Protein AF-A0A969MJZ2-F1 (afdb_monomer)

Structure (mmCIF, N/CA/C/O backbone):
data_AF-A0A969MJZ2-F1
#
_entry.id   AF-A0A969MJZ2-F1
#
loop_
_atom_site.group_PDB
_atom_site.id
_atom_site.type_symbol
_atom_site.label_atom_id
_atom_site.label_alt_id
_atom_site.label_comp_id
_atom_site.label_asym_id
_atom_site.label_entity_id
_atom_site.label_seq_id
_atom_site.pdbx_PDB_ins_code
_atom_site.Cartn_x
_atom_site.Cartn_y
_atom_site.Cartn_z
_atom_site.occupancy
_atom_site.B_iso_or_equiv
_atom_site.auth_seq_id
_atom_site.auth_comp_id
_atom_site.auth_asym_id
_atom_site.auth_atom_id
_atom_site.pdbx_PDB_model_num
ATOM 1 N N . MET A 1 1 ? -1.446 19.707 -22.685 1.00 58.12 1 MET A N 1
ATOM 2 C CA . MET A 1 1 ? -1.162 20.179 -24.066 1.00 58.12 1 MET A CA 1
ATOM 3 C C . MET A 1 1 ? 0.279 20.663 -24.275 1.00 58.12 1 MET A C 1
ATOM 5 O O . MET A 1 1 ? 0.760 20.580 -25.393 1.00 58.12 1 MET A O 1
ATOM 9 N N . THR A 1 2 ? 1.002 21.104 -23.241 1.00 76.69 2 THR A N 1
ATOM 10 C CA . THR A 1 2 ? 2.374 21.652 -23.342 1.00 76.69 2 THR A CA 1
ATOM 11 C C . THR A 1 2 ? 3.465 20.623 -23.667 1.00 76.69 2 THR A C 1
ATOM 13 O O . THR A 1 2 ? 4.373 20.930 -24.430 1.00 76.69 2 THR A O 1
ATOM 16 N N . VAL A 1 3 ? 3.369 19.391 -23.153 1.00 85.38 3 VAL A N 1
ATOM 17 C CA . VAL A 1 3 ? 4.405 18.349 -23.336 1.00 85.38 3 VAL A CA 1
ATOM 18 C C . VAL A 1 3 ? 4.614 17.967 -24.808 1.00 85.38 3 VAL A C 1
ATOM 20 O O . VAL A 1 3 ? 5.741 17.750 -25.234 1.00 85.38 3 VAL A O 1
ATOM 23 N N . TYR A 1 4 ? 3.553 17.949 -25.621 1.00 87.69 4 TYR A N 1
ATOM 24 C CA . TYR A 1 4 ? 3.654 17.576 -27.038 1.00 87.69 4 TYR A CA 1
ATOM 25 C C . TYR A 1 4 ? 4.391 18.610 -27.898 1.00 87.69 4 TYR A C 1
ATOM 27 O O . TYR A 1 4 ? 4.832 18.275 -28.993 1.00 87.69 4 TYR A O 1
ATOM 35 N N . ALA A 1 5 ? 4.599 19.837 -27.408 1.00 89.44 5 ALA A N 1
ATOM 36 C CA . ALA A 1 5 ? 5.462 20.791 -28.099 1.00 89.44 5 ALA A CA 1
ATOM 37 C C . ALA A 1 5 ? 6.933 20.323 -28.136 1.00 89.44 5 ALA A C 1
ATOM 39 O O . ALA A 1 5 ? 7.676 20.745 -29.021 1.00 89.44 5 ALA A O 1
ATOM 40 N N . ALA A 1 6 ? 7.339 19.385 -27.267 1.00 90.25 6 ALA A N 1
ATOM 41 C CA . ALA A 1 6 ? 8.649 18.737 -27.342 1.00 90.25 6 ALA A CA 1
ATOM 42 C C . ALA A 1 6 ? 8.856 17.964 -28.659 1.00 90.25 6 ALA A C 1
ATOM 44 O O . ALA A 1 6 ? 9.990 17.826 -29.110 1.00 90.25 6 ALA A O 1
ATOM 45 N N . PHE A 1 7 ? 7.783 17.542 -29.342 1.00 91.44 7 PHE A N 1
ATOM 46 C CA . PHE A 1 7 ? 7.889 16.902 -30.655 1.00 91.44 7 PHE A CA 1
ATOM 47 C C . PHE A 1 7 ? 8.456 17.821 -31.741 1.00 91.44 7 PHE A C 1
ATOM 49 O O . PHE A 1 7 ? 8.910 17.317 -32.760 1.00 91.44 7 PHE A O 1
ATOM 56 N N . LEU A 1 8 ? 8.471 19.145 -31.544 1.00 91.06 8 LEU A N 1
ATOM 57 C CA . LEU A 1 8 ? 9.048 20.090 -32.507 1.00 91.06 8 LEU A CA 1
ATOM 58 C C . LEU A 1 8 ? 10.585 20.132 -32.458 1.00 91.06 8 LEU A C 1
ATOM 60 O O . LEU A 1 8 ? 11.218 20.478 -33.454 1.00 91.06 8 LEU A O 1
ATOM 64 N N . ILE A 1 9 ? 11.188 19.750 -31.329 1.00 90.88 9 ILE A N 1
ATOM 65 C CA . ILE A 1 9 ? 12.642 19.762 -31.101 1.00 90.88 9 ILE A CA 1
ATOM 66 C C . ILE A 1 9 ? 13.417 18.967 -32.169 1.00 90.88 9 ILE A C 1
ATOM 68 O O . ILE A 1 9 ? 14.315 19.551 -32.785 1.00 90.88 9 ILE A O 1
ATOM 72 N N . PRO A 1 10 ? 13.088 17.690 -32.460 1.00 91.62 10 PRO A N 1
ATOM 73 C CA . PRO A 1 10 ? 13.815 16.909 -33.457 1.00 91.62 10 PRO A CA 1
ATOM 74 C C . PRO A 1 10 ? 13.725 17.511 -34.860 1.00 91.62 10 PRO A C 1
ATOM 76 O O . PRO A 1 10 ? 14.685 17.395 -35.613 1.00 91.62 10 PRO A O 1
ATOM 79 N N . PHE A 1 11 ? 12.630 18.193 -35.222 1.00 89.94 11 PHE A N 1
ATOM 80 C CA . PHE A 1 11 ? 12.508 18.836 -36.537 1.00 89.94 11 PHE A CA 1
ATOM 81 C C . PHE A 1 11 ? 13.440 20.039 -36.675 1.00 89.94 11 PHE A C 1
ATOM 83 O O . PHE A 1 11 ? 14.076 20.200 -37.715 1.00 89.94 11 PHE A O 1
ATOM 90 N N . VAL A 1 12 ? 13.558 20.861 -35.628 1.00 89.38 12 VAL A N 1
ATOM 91 C CA . VAL A 1 12 ? 14.474 22.012 -35.622 1.00 89.38 12 VAL A CA 1
ATOM 92 C C . VAL A 1 12 ? 15.927 21.542 -35.693 1.00 89.38 12 VAL A C 1
ATOM 94 O O . VAL A 1 12 ? 16.698 22.059 -36.499 1.00 89.38 12 VAL A O 1
ATOM 97 N N . ILE A 1 13 ? 16.288 20.527 -34.902 1.00 86.44 13 ILE A N 1
ATOM 98 C CA . ILE A 1 13 ? 17.648 19.968 -34.880 1.00 86.44 13 ILE A CA 1
ATOM 99 C C . ILE A 1 13 ? 17.973 19.280 -36.208 1.00 86.44 13 ILE A C 1
ATOM 101 O O . ILE A 1 13 ? 19.037 19.516 -36.770 1.00 86.44 13 ILE A O 1
ATOM 105 N N . SER A 1 14 ? 17.043 18.502 -36.760 1.00 86.06 14 SER A N 1
ATOM 106 C CA . SER A 1 14 ? 17.218 17.849 -38.062 1.00 86.06 14 SER A CA 1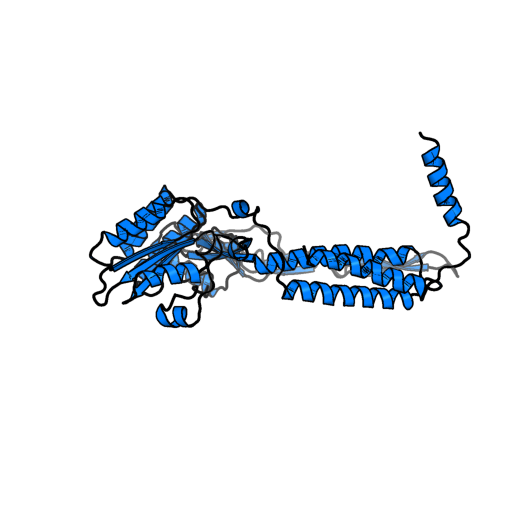
ATOM 107 C C . SER A 1 14 ? 17.372 18.852 -39.203 1.00 86.06 14 SER A C 1
ATOM 109 O O . SER A 1 14 ? 18.225 18.670 -40.067 1.00 86.06 14 SER A O 1
ATOM 111 N N . ALA A 1 15 ? 16.587 19.936 -39.202 1.00 86.88 15 ALA A N 1
ATOM 112 C CA . ALA A 1 15 ? 16.736 21.008 -40.182 1.00 86.88 15 ALA A CA 1
ATOM 113 C C . ALA A 1 15 ? 18.110 21.684 -40.055 1.00 86.88 15 ALA A C 1
ATOM 115 O O . ALA A 1 15 ? 18.802 21.862 -41.054 1.00 86.88 15 ALA A O 1
ATOM 116 N N . PHE A 1 16 ? 18.534 22.010 -38.831 1.00 86.81 16 PHE A N 1
ATOM 117 C CA . PHE A 1 16 ? 19.850 22.592 -38.560 1.00 86.81 16 PHE A CA 1
ATOM 118 C C . PHE A 1 16 ? 20.996 21.689 -39.043 1.00 86.81 16 PHE A C 1
ATOM 120 O O . PHE A 1 16 ? 21.890 22.154 -39.750 1.00 86.81 16 PHE A O 1
ATOM 127 N N . LEU A 1 17 ? 20.932 20.394 -38.723 1.00 84.25 17 LEU A N 1
ATOM 128 C CA . LEU A 1 17 ? 21.892 19.390 -39.175 1.00 84.25 17 LEU A CA 1
ATOM 129 C C . LEU A 1 17 ? 21.947 19.307 -40.705 1.00 84.25 17 LEU A C 1
ATOM 131 O O . LEU A 1 17 ? 23.031 19.398 -41.277 1.00 84.25 17 LEU A O 1
ATOM 135 N N . TYR A 1 18 ? 20.792 19.228 -41.371 1.00 83.44 18 TYR A N 1
ATOM 136 C CA . TYR A 1 18 ? 20.708 19.160 -42.831 1.00 83.44 18 TYR A CA 1
ATOM 137 C C . TYR A 1 18 ? 21.308 20.392 -43.527 1.00 83.44 18 TYR A C 1
ATOM 139 O O . TYR A 1 18 ? 21.973 20.256 -44.552 1.00 83.44 18 TYR A O 1
ATOM 147 N N . PHE A 1 19 ? 21.098 21.600 -42.988 1.00 84.62 19 PHE A N 1
ATOM 148 C CA . PHE A 1 19 ? 21.617 22.827 -43.602 1.00 84.62 19 PHE A CA 1
ATOM 149 C C . PHE A 1 19 ? 23.125 23.028 -43.405 1.00 84.62 19 PHE A C 1
ATOM 151 O O . PHE A 1 19 ? 23.761 23.616 -44.277 1.00 84.62 19 PHE A O 1
ATOM 158 N N . ILE A 1 20 ? 23.702 22.561 -42.294 1.00 83.12 20 ILE A N 1
ATOM 159 C CA . ILE A 1 20 ? 25.115 22.812 -41.956 1.00 83.12 20 ILE A CA 1
ATOM 160 C C . ILE A 1 20 ? 26.022 21.645 -42.355 1.00 83.12 20 ILE A C 1
ATOM 162 O O . ILE A 1 20 ? 27.122 21.868 -42.854 1.00 83.12 20 ILE A O 1
ATOM 166 N N . PHE A 1 21 ? 25.566 20.405 -42.177 1.00 79.56 21 PHE A N 1
ATOM 167 C CA . PHE A 1 21 ? 26.363 19.190 -42.369 1.00 79.56 21 PHE A CA 1
ATOM 168 C C . PHE A 1 21 ? 25.863 18.348 -43.544 1.00 79.56 21 PHE A C 1
ATOM 170 O O . PHE A 1 21 ? 25.972 17.128 -43.533 1.00 79.56 21 PHE A O 1
ATOM 177 N N . ARG A 1 22 ? 25.341 19.000 -44.589 1.00 71.06 22 ARG A N 1
ATOM 178 C CA . ARG A 1 22 ? 24.699 18.349 -45.744 1.00 71.06 22 ARG A CA 1
ATOM 179 C C . ARG A 1 22 ? 25.527 17.238 -46.409 1.00 71.06 22 ARG A C 1
ATOM 181 O O . ARG A 1 22 ? 24.945 16.343 -46.998 1.00 71.06 22 ARG A O 1
ATOM 188 N N . HIS A 1 23 ? 26.856 17.303 -46.327 1.00 68.69 23 HIS A N 1
ATOM 189 C CA . HIS A 1 23 ? 27.772 16.322 -46.927 1.00 68.69 23 HIS A CA 1
ATOM 190 C C . HIS A 1 23 ? 28.086 15.115 -46.028 1.00 68.69 23 HIS A C 1
ATOM 192 O O . HIS A 1 23 ? 28.758 14.195 -46.471 1.00 68.69 23 HIS A O 1
ATOM 198 N N . LYS A 1 24 ? 27.629 15.123 -44.771 1.00 70.62 24 LYS A N 1
ATOM 199 C CA . LYS A 1 24 ? 27.934 14.102 -43.755 1.00 70.62 24 LYS A CA 1
ATOM 200 C C . LYS A 1 24 ? 26.692 13.371 -43.239 1.00 70.62 24 LYS A C 1
ATOM 202 O O . LYS A 1 24 ? 26.744 12.777 -42.174 1.00 70.62 24 LYS A O 1
ATOM 207 N N . ILE A 1 25 ? 25.546 13.542 -43.898 1.00 74.69 25 ILE A N 1
ATOM 208 C CA . ILE A 1 25 ? 24.261 13.072 -43.379 1.00 74.69 25 ILE A CA 1
ATOM 209 C C . ILE A 1 25 ? 23.499 12.370 -44.482 1.00 74.69 25 ILE A C 1
ATOM 211 O O . ILE A 1 25 ? 23.220 12.952 -45.529 1.00 74.69 25 ILE A O 1
ATOM 215 N N . THR A 1 26 ? 23.063 11.156 -44.184 1.00 79.75 26 THR A N 1
ATOM 216 C CA . THR A 1 26 ? 22.142 10.397 -45.021 1.00 79.75 26 THR A CA 1
ATOM 217 C C . THR A 1 26 ? 20.685 10.684 -44.635 1.00 79.75 26 THR A C 1
ATOM 219 O O . THR A 1 26 ? 20.343 10.966 -43.485 1.00 79.75 26 THR A O 1
ATOM 222 N N . LEU A 1 27 ? 19.761 10.601 -45.598 1.00 76.56 27 LEU A N 1
ATOM 223 C CA . LEU A 1 27 ? 18.349 10.954 -45.364 1.00 76.56 27 LEU A CA 1
ATOM 224 C C . LEU A 1 27 ? 17.647 10.091 -44.297 1.00 76.56 27 LEU A C 1
ATOM 226 O O . LEU A 1 27 ? 16.674 10.549 -43.698 1.00 76.56 27 LEU A O 1
ATOM 230 N N . TRP A 1 28 ? 18.104 8.859 -44.052 1.00 80.56 28 TRP A N 1
ATOM 231 C CA . TRP A 1 28 ? 17.505 7.989 -43.034 1.00 80.56 28 TRP A CA 1
ATOM 232 C C . TRP A 1 28 ? 17.959 8.353 -41.613 1.00 80.56 28 TRP A C 1
ATOM 234 O O . TRP A 1 28 ? 17.177 8.193 -40.676 1.00 80.56 28 TRP A O 1
ATOM 244 N N . GLU A 1 29 ? 19.156 8.926 -41.443 1.00 84.69 29 GLU A N 1
ATOM 245 C CA . GLU A 1 29 ? 19.655 9.390 -40.141 1.00 84.69 29 GLU A CA 1
ATOM 246 C C . GLU A 1 29 ? 18.801 10.523 -39.568 1.00 84.69 29 GLU A C 1
ATOM 248 O O . GLU A 1 29 ? 18.626 10.618 -38.356 1.00 84.69 29 GLU A O 1
ATOM 253 N N . ILE A 1 30 ? 18.168 11.318 -40.435 1.00 83.88 30 ILE A N 1
ATOM 254 C CA . ILE A 1 30 ? 17.212 12.368 -40.056 1.00 83.88 30 ILE A CA 1
ATOM 255 C C . ILE A 1 30 ? 15.930 11.786 -39.431 1.00 83.88 30 ILE A C 1
ATOM 257 O O . ILE A 1 30 ? 15.276 12.439 -38.616 1.00 83.88 30 ILE A O 1
ATOM 261 N N . ALA A 1 31 ? 15.557 10.547 -39.763 1.00 87.06 31 ALA A N 1
ATOM 262 C CA . ALA A 1 31 ? 14.372 9.911 -39.190 1.00 87.06 31 ALA A CA 1
ATOM 263 C C . ALA A 1 31 ? 14.597 9.434 -37.743 1.00 87.06 31 ALA A C 1
ATOM 265 O O . ALA A 1 31 ? 13.651 9.410 -36.952 1.00 87.06 31 ALA A O 1
ATOM 266 N N . ILE A 1 32 ? 15.839 9.099 -37.377 1.00 89.56 32 ILE A N 1
ATOM 267 C CA . ILE A 1 32 ? 16.209 8.594 -36.046 1.00 89.56 32 ILE A CA 1
ATOM 268 C C . ILE A 1 32 ? 15.810 9.561 -34.916 1.00 89.56 32 ILE A C 1
ATOM 270 O O . ILE A 1 32 ? 15.060 9.133 -34.034 1.00 89.56 32 ILE A O 1
ATOM 274 N N . PRO A 1 33 ? 16.223 10.849 -34.904 1.00 91.00 33 PRO A N 1
ATOM 275 C CA . PRO A 1 33 ? 15.874 11.765 -33.817 1.00 91.00 33 PRO A CA 1
ATOM 276 C C . PRO A 1 33 ? 14.358 11.954 -33.671 1.00 91.00 33 PRO A C 1
ATOM 278 O O . PRO A 1 33 ? 13.860 12.099 -32.553 1.00 91.00 33 PRO A O 1
ATOM 281 N N . ILE A 1 34 ? 13.601 11.891 -34.772 1.00 90.62 34 ILE A N 1
ATOM 282 C CA . ILE A 1 34 ? 12.136 12.005 -34.757 1.00 90.62 34 ILE A CA 1
ATOM 283 C C . ILE A 1 34 ? 11.513 10.794 -34.053 1.00 90.62 34 ILE A C 1
ATOM 285 O O . ILE A 1 34 ? 10.741 10.967 -33.109 1.00 90.62 34 ILE A O 1
ATOM 289 N N . VAL A 1 35 ? 11.864 9.574 -34.476 1.00 92.50 35 VAL A N 1
ATOM 290 C CA . VAL A 1 35 ? 11.313 8.336 -33.899 1.00 92.50 35 VAL A CA 1
ATOM 291 C C . VAL A 1 35 ? 11.695 8.207 -32.425 1.00 92.50 35 VAL A C 1
ATOM 293 O O . VAL A 1 35 ? 10.823 7.959 -31.589 1.00 92.50 35 VAL A O 1
ATOM 296 N N . VAL A 1 36 ? 12.967 8.445 -32.087 1.00 94.12 36 VAL A N 1
ATOM 297 C CA . VAL A 1 36 ? 13.448 8.376 -30.699 1.00 94.12 36 VAL A CA 1
ATOM 298 C C . VAL A 1 36 ? 12.738 9.406 -29.821 1.00 94.12 36 VAL A C 1
ATOM 300 O O . VAL A 1 36 ? 12.304 9.066 -28.723 1.00 94.12 36 VAL A O 1
ATOM 303 N N . THR A 1 37 ? 12.539 10.637 -30.304 1.00 94.62 37 THR A N 1
ATOM 304 C CA . THR A 1 37 ? 11.809 11.664 -29.543 1.00 94.62 37 THR A CA 1
ATOM 305 C C . THR A 1 37 ? 10.354 11.276 -29.304 1.00 94.62 37 THR A C 1
ATOM 307 O O . THR A 1 37 ? 9.852 11.473 -28.199 1.00 94.62 37 THR A O 1
ATOM 310 N N . ILE A 1 38 ? 9.666 10.723 -30.309 1.00 93.75 38 ILE A N 1
ATOM 311 C CA . ILE A 1 38 ? 8.269 10.298 -30.155 1.00 93.75 38 ILE A CA 1
ATOM 312 C C . ILE A 1 38 ? 8.157 9.240 -29.057 1.00 93.75 38 ILE A C 1
ATOM 314 O O . ILE A 1 38 ? 7.366 9.407 -28.127 1.00 93.75 38 ILE A O 1
ATOM 318 N N . LEU A 1 39 ? 8.978 8.190 -29.133 1.00 95.50 39 LEU A N 1
ATOM 319 C CA . LEU A 1 39 ? 8.985 7.116 -28.140 1.00 95.50 39 LEU A CA 1
ATOM 320 C C . LEU A 1 39 ? 9.346 7.643 -26.748 1.00 95.50 39 LEU A C 1
ATOM 322 O O . LEU A 1 39 ? 8.640 7.355 -25.782 1.00 95.50 39 LEU A O 1
ATOM 326 N N . PHE A 1 40 ? 10.389 8.471 -26.654 1.00 95.50 40 PHE A N 1
ATOM 327 C CA . PHE A 1 40 ? 10.836 9.047 -25.390 1.00 95.50 40 PHE A CA 1
ATOM 328 C C . PHE A 1 40 ? 9.761 9.915 -24.734 1.00 95.50 40 PHE A C 1
ATOM 330 O O . PHE A 1 40 ? 9.449 9.715 -23.566 1.00 95.50 40 PHE A O 1
ATOM 337 N N . VAL A 1 41 ? 9.160 10.862 -25.460 1.00 94.94 41 VAL A N 1
ATOM 338 C CA . VAL A 1 41 ? 8.162 11.781 -24.888 1.00 94.94 41 VAL A CA 1
ATOM 339 C C . VAL A 1 41 ? 6.896 11.032 -24.468 1.00 94.94 41 VAL A C 1
ATOM 341 O O . VAL A 1 41 ? 6.321 11.358 -23.429 1.00 94.94 41 VAL A O 1
ATOM 344 N N . LEU A 1 42 ? 6.463 10.017 -25.228 1.00 94.31 42 LEU A N 1
ATOM 345 C CA . LEU A 1 42 ? 5.329 9.173 -24.837 1.00 94.31 42 LEU A CA 1
ATOM 346 C C . LEU A 1 42 ? 5.634 8.382 -23.560 1.00 94.31 42 LEU A C 1
ATOM 348 O O . LEU A 1 42 ? 4.826 8.399 -22.630 1.00 94.31 42 LEU A O 1
ATOM 352 N N . PHE A 1 43 ? 6.810 7.757 -23.487 1.00 94.94 43 PHE A N 1
ATOM 353 C CA . PHE A 1 43 ? 7.249 7.002 -22.317 1.00 94.94 43 PHE A CA 1
ATOM 354 C C . PHE A 1 43 ? 7.441 7.897 -21.085 1.00 94.94 43 PHE A C 1
ATOM 356 O O . PHE A 1 43 ? 6.916 7.603 -20.015 1.00 94.94 43 PHE A O 1
ATOM 363 N N . ALA A 1 44 ? 8.108 9.042 -21.233 1.00 94.88 44 ALA A N 1
ATOM 364 C CA . ALA A 1 44 ? 8.335 9.993 -20.150 1.00 94.88 44 ALA A CA 1
ATOM 365 C C . ALA A 1 44 ? 7.024 10.618 -19.647 1.00 94.88 44 ALA A C 1
ATOM 367 O O . ALA A 1 44 ? 6.858 10.821 -18.443 1.00 94.88 44 ALA A O 1
ATOM 368 N N . LYS A 1 45 ? 6.062 10.884 -20.544 1.00 93.50 45 LYS A N 1
ATOM 369 C CA . LYS A 1 45 ? 4.705 11.300 -20.162 1.00 93.50 45 LYS A CA 1
ATOM 370 C C . LYS A 1 45 ? 3.996 10.206 -19.368 1.00 93.50 45 LYS A C 1
ATOM 372 O O . LYS A 1 45 ? 3.379 10.530 -18.360 1.00 93.50 45 LYS A O 1
ATOM 377 N N . TRP A 1 46 ? 4.064 8.953 -19.818 1.00 92.81 46 TRP A N 1
ATOM 378 C CA . TRP A 1 46 ? 3.471 7.820 -19.107 1.00 92.81 46 TRP A CA 1
ATOM 379 C C . TRP A 1 46 ? 4.072 7.665 -17.705 1.00 92.81 46 TRP A C 1
ATOM 381 O O . TRP A 1 46 ? 3.323 7.682 -16.735 1.00 92.81 46 TRP A O 1
ATOM 391 N N . LEU A 1 47 ? 5.404 7.666 -17.581 1.00 93.44 47 LEU A N 1
ATOM 392 C CA . LEU A 1 47 ? 6.098 7.642 -16.288 1.00 93.44 47 LEU A CA 1
ATOM 393 C C . LEU A 1 47 ? 5.692 8.810 -15.386 1.00 93.44 47 LEU A C 1
ATOM 395 O O . LEU A 1 47 ? 5.427 8.616 -14.205 1.00 93.44 47 LEU A O 1
ATOM 399 N N . SER A 1 48 ? 5.620 10.025 -15.937 1.00 92.50 48 SER A N 1
ATOM 400 C CA . SER A 1 48 ? 5.245 11.213 -15.165 1.00 92.50 48 SER A CA 1
ATOM 401 C C . SER A 1 48 ? 3.817 11.114 -14.640 1.00 92.50 48 SER A C 1
ATOM 403 O O . SER A 1 48 ? 3.580 11.435 -13.481 1.00 92.50 48 SER A O 1
ATOM 405 N N . ILE A 1 49 ? 2.870 10.655 -15.464 1.00 91.06 49 ILE A N 1
ATOM 406 C CA . ILE A 1 49 ? 1.479 10.470 -15.038 1.00 91.06 49 ILE A CA 1
ATOM 407 C C . ILE A 1 49 ? 1.408 9.372 -13.979 1.00 91.06 49 ILE A C 1
ATOM 409 O O . ILE A 1 49 ? 0.909 9.652 -12.897 1.00 91.06 49 ILE A O 1
ATOM 413 N N . ASN A 1 50 ? 1.996 8.199 -14.231 1.00 91.25 50 ASN A N 1
ATOM 414 C CA . ASN A 1 50 ? 2.024 7.105 -13.261 1.00 91.25 50 ASN A CA 1
ATOM 415 C C . ASN A 1 50 ? 2.659 7.526 -11.932 1.00 91.25 50 ASN A C 1
ATOM 417 O O . ASN A 1 50 ? 2.143 7.173 -10.887 1.00 91.25 50 ASN A O 1
ATOM 421 N N . SER A 1 51 ? 3.731 8.321 -11.936 1.00 91.50 51 SER A N 1
ATOM 422 C CA . SER A 1 51 ? 4.338 8.804 -10.685 1.00 91.50 51 SER A CA 1
ATOM 423 C C . SER A 1 51 ? 3.438 9.739 -9.875 1.00 91.50 51 SER A C 1
ATOM 425 O O . SER A 1 51 ? 3.638 9.877 -8.675 1.00 91.50 51 SER A O 1
ATOM 427 N N . LEU A 1 52 ? 2.482 10.409 -10.526 1.00 90.12 52 LEU A N 1
ATOM 428 C CA . LEU A 1 52 ? 1.533 11.296 -9.858 1.00 90.12 52 LEU A CA 1
ATOM 429 C C . LEU A 1 52 ? 0.286 10.540 -9.409 1.00 90.12 52 LEU A C 1
ATOM 431 O O . LEU A 1 52 ? -0.295 10.898 -8.395 1.00 90.12 52 LEU A O 1
ATOM 435 N N . THR A 1 53 ? -0.159 9.560 -10.197 1.00 91.00 53 THR A N 1
ATOM 436 C CA . THR A 1 53 ? -1.416 8.845 -9.965 1.00 91.00 53 THR A CA 1
ATOM 437 C C . THR A 1 53 ? -1.235 7.530 -9.224 1.00 91.00 53 THR A C 1
ATOM 439 O O . THR A 1 53 ? -2.221 6.988 -8.751 1.00 91.00 53 THR A O 1
ATOM 442 N N . SER A 1 54 ? -0.021 6.998 -9.106 1.00 91.12 54 SER A N 1
ATOM 443 C CA . SER A 1 54 ? 0.244 5.773 -8.353 1.00 91.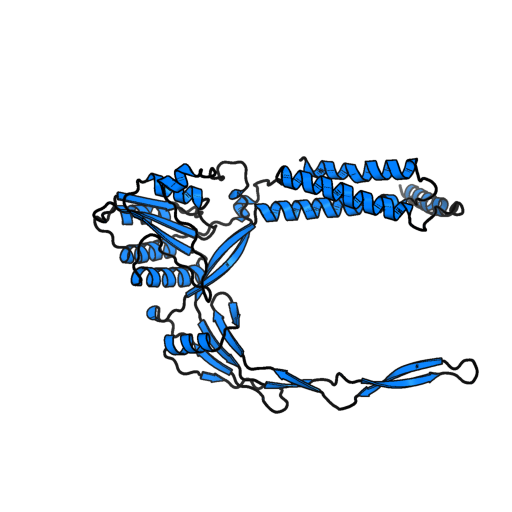12 54 SER A CA 1
ATOM 444 C C . SER A 1 54 ? -0.015 5.991 -6.868 1.00 91.12 54 SER A C 1
ATOM 446 O O . SER A 1 54 ? 0.497 6.938 -6.279 1.00 91.12 54 SER A O 1
ATOM 448 N N . ASP A 1 55 ? -0.768 5.078 -6.272 1.00 91.38 55 ASP A N 1
ATOM 449 C CA . ASP A 1 55 ? -1.071 5.056 -4.845 1.00 91.38 55 ASP A CA 1
ATOM 450 C C . ASP A 1 55 ? -1.154 3.601 -4.355 1.00 91.38 55 ASP A C 1
ATOM 452 O O . ASP A 1 55 ? -1.218 2.677 -5.174 1.00 91.38 55 ASP A O 1
ATOM 456 N N . THR A 1 56 ? -1.123 3.381 -3.044 1.00 91.19 56 THR A N 1
ATOM 457 C CA . THR A 1 56 ? -1.030 2.042 -2.445 1.00 91.19 56 THR A CA 1
ATOM 458 C C . THR A 1 56 ? -2.279 1.719 -1.638 1.00 91.19 56 THR A C 1
ATOM 460 O O . THR A 1 56 ? -2.672 2.464 -0.752 1.00 91.19 56 THR A O 1
ATOM 463 N N . GLU A 1 57 ? -2.908 0.583 -1.929 1.00 91.62 57 GLU A N 1
ATOM 464 C CA . GLU A 1 57 ? -3.956 -0.002 -1.097 1.00 91.62 57 GLU A CA 1
ATOM 465 C C . GLU A 1 57 ? -3.391 -1.108 -0.201 1.00 91.62 57 GLU A C 1
ATOM 467 O O . GLU A 1 57 ? -2.433 -1.794 -0.565 1.00 91.62 57 GLU A O 1
ATOM 472 N N . TYR A 1 58 ? -4.035 -1.326 0.945 1.00 91.31 58 TYR A N 1
ATOM 473 C CA . TYR A 1 58 ? -3.660 -2.371 1.895 1.00 91.31 58 TYR A CA 1
ATOM 474 C C . TYR A 1 58 ? -4.717 -3.472 1.905 1.00 91.31 58 TYR A C 1
ATOM 476 O O . TYR A 1 58 ? -5.815 -3.280 2.432 1.00 91.31 58 TYR A O 1
ATOM 484 N N . LEU A 1 59 ? -4.407 -4.641 1.348 1.00 91.19 59 LEU A N 1
ATOM 485 C CA . LEU A 1 59 ? -5.313 -5.788 1.363 1.00 91.19 59 LEU A CA 1
ATOM 486 C C . LEU A 1 59 ? -5.124 -6.600 2.641 1.00 91.19 59 LEU A C 1
ATOM 488 O O . LEU A 1 59 ? -4.006 -6.983 2.979 1.00 91.19 59 LEU A O 1
ATOM 492 N N . GLY A 1 60 ? -6.223 -6.835 3.357 1.00 91.56 60 GLY A N 1
ATOM 493 C CA . GLY A 1 60 ? -6.264 -7.713 4.522 1.00 91.56 60 GLY A CA 1
ATOM 494 C C . GLY A 1 60 ? -6.471 -9.170 4.117 1.00 91.56 60 GLY A C 1
ATOM 495 O O . GLY A 1 60 ? -7.237 -9.472 3.205 1.00 91.56 60 GLY A O 1
ATOM 496 N N . GLY A 1 61 ? -5.786 -10.069 4.806 1.00 92.44 61 GLY A N 1
ATOM 497 C CA . GLY A 1 61 ? -5.902 -11.509 4.649 1.00 92.44 61 GLY A CA 1
ATOM 498 C C . GLY A 1 61 ? -5.456 -12.226 5.912 1.00 92.44 61 GLY A C 1
ATOM 499 O O . GLY A 1 61 ? -5.235 -11.597 6.951 1.00 92.44 61 GLY A O 1
ATOM 500 N N . TYR A 1 62 ? -5.325 -13.542 5.834 1.00 92.19 62 TYR A N 1
ATOM 501 C CA . TYR A 1 62 ? -4.854 -14.355 6.952 1.00 92.19 62 TYR A CA 1
ATOM 502 C C . TYR A 1 62 ? -4.003 -15.530 6.485 1.00 92.19 62 TYR A C 1
ATOM 504 O O . TYR A 1 62 ? -4.035 -15.921 5.315 1.00 92.19 62 TYR A O 1
ATOM 512 N N . VAL A 1 63 ? -3.219 -16.073 7.412 1.00 92.88 63 VAL A N 1
ATOM 513 C CA . VAL A 1 63 ? -2.446 -17.300 7.200 1.00 92.88 63 VAL A CA 1
ATOM 514 C C . VAL A 1 63 ? -3.383 -18.507 7.172 1.00 92.88 63 VAL A C 1
ATOM 516 O O . VAL A 1 63 ? -4.140 -18.720 8.115 1.00 92.88 63 VAL A O 1
ATOM 519 N N . GLU A 1 64 ? -3.305 -19.305 6.108 1.00 92.62 64 GLU A N 1
ATOM 520 C CA . GLU A 1 64 ? -4.044 -20.565 5.968 1.00 92.62 64 GLU A CA 1
ATOM 521 C C . GLU A 1 64 ? -3.197 -21.749 6.455 1.00 92.62 64 GLU A C 1
ATOM 523 O O . GLU A 1 64 ? -3.669 -22.588 7.226 1.00 92.62 64 GLU A O 1
ATOM 528 N N . ASP A 1 65 ? -1.924 -21.793 6.055 1.00 93.38 65 ASP A N 1
ATOM 529 C CA . ASP A 1 65 ? -0.992 -22.835 6.474 1.00 93.38 65 ASP A CA 1
ATOM 530 C C . ASP A 1 65 ? 0.456 -22.335 6.547 1.00 93.38 65 ASP A C 1
ATOM 532 O O . ASP A 1 65 ? 0.854 -21.399 5.854 1.00 93.38 65 ASP A O 1
ATOM 536 N N . ALA A 1 66 ? 1.249 -22.967 7.406 1.00 94.62 66 ALA A N 1
ATOM 537 C CA . ALA A 1 66 ? 2.693 -22.789 7.495 1.00 94.62 66 ALA A CA 1
ATOM 538 C C . ALA A 1 66 ? 3.375 -24.100 7.093 1.00 94.62 66 ALA A C 1
ATOM 540 O O . ALA A 1 66 ? 2.938 -25.172 7.506 1.00 94.62 66 ALA A O 1
ATOM 541 N N . ARG A 1 67 ? 4.436 -24.023 6.290 1.00 95.62 67 ARG A N 1
ATOM 542 C CA . ARG A 1 67 ? 5.137 -25.156 5.677 1.00 95.62 67 ARG A CA 1
ATOM 543 C C . ARG A 1 67 ? 6.633 -25.062 5.934 1.00 95.62 67 ARG A C 1
ATOM 545 O O . ARG A 1 67 ? 7.220 -23.994 5.781 1.00 95.62 67 ARG A O 1
ATOM 552 N N . TYR A 1 68 ? 7.236 -26.190 6.257 1.00 95.88 68 TYR A N 1
ATOM 553 C CA . TYR A 1 68 ? 8.668 -26.414 6.325 1.00 95.88 68 TYR A CA 1
ATOM 554 C C . TYR A 1 68 ? 9.030 -27.472 5.286 1.00 95.88 68 TYR A C 1
ATOM 556 O O . TYR A 1 68 ? 8.411 -28.534 5.251 1.00 95.88 68 TYR A O 1
ATOM 564 N N . TYR A 1 69 ? 9.989 -27.149 4.428 1.00 94.75 69 TYR A N 1
ATOM 565 C CA . TYR A 1 69 ? 10.566 -28.073 3.465 1.00 94.75 69 TYR A CA 1
ATOM 566 C C . TYR A 1 69 ? 11.995 -28.361 3.897 1.00 94.75 69 TYR A C 1
ATOM 568 O O . TYR A 1 69 ? 12.777 -27.420 4.051 1.00 94.75 69 TYR A O 1
ATOM 576 N N . GLU A 1 70 ? 12.321 -29.636 4.069 1.00 94.12 70 GLU A N 1
ATOM 577 C CA . GLU A 1 70 ? 13.692 -30.068 4.324 1.00 94.12 70 GLU A CA 1
ATOM 578 C C . GLU A 1 70 ? 14.579 -29.846 3.093 1.00 94.12 70 GLU A C 1
ATOM 580 O O . GLU A 1 70 ? 14.109 -29.567 1.980 1.00 94.12 70 GLU A O 1
ATOM 585 N N . ASP A 1 71 ? 15.887 -29.935 3.312 1.00 93.50 71 ASP A N 1
ATOM 586 C CA . ASP A 1 71 ? 16.850 -29.900 2.230 1.00 93.50 71 ASP A CA 1
ATOM 587 C C . ASP A 1 71 ? 16.732 -31.150 1.352 1.00 93.50 71 ASP A C 1
ATOM 589 O O . ASP A 1 71 ? 16.325 -32.216 1.802 1.00 93.50 71 ASP A O 1
ATOM 593 N N . TRP A 1 72 ? 17.068 -31.021 0.072 1.00 93.62 72 TRP A N 1
ATOM 594 C CA . TRP A 1 72 ? 17.010 -32.131 -0.879 1.00 93.62 72 TRP A CA 1
ATOM 595 C C . TRP A 1 72 ? 18.020 -31.937 -2.008 1.00 93.62 72 TRP A C 1
ATOM 597 O O . TRP A 1 72 ? 18.593 -30.856 -2.178 1.00 93.62 72 TRP A O 1
ATOM 607 N N . ASN A 1 73 ? 18.281 -32.987 -2.782 1.00 92.81 73 ASN A N 1
ATOM 608 C CA . ASN A 1 73 ? 19.195 -32.915 -3.916 1.00 92.81 73 ASN A CA 1
ATOM 609 C C . ASN A 1 73 ? 18.705 -33.715 -5.124 1.00 92.81 73 ASN A C 1
ATOM 611 O O . ASN A 1 73 ? 18.083 -34.761 -4.974 1.00 92.81 73 ASN A O 1
ATOM 615 N N . GLU A 1 74 ? 19.036 -33.251 -6.326 1.00 92.75 74 GLU A N 1
ATOM 616 C CA . GLU A 1 74 ? 18.637 -33.887 -7.589 1.00 92.75 74 GLU A CA 1
ATOM 617 C C . GLU A 1 74 ? 19.817 -34.131 -8.523 1.00 92.75 74 GLU A C 1
ATOM 619 O O . GLU A 1 74 ? 20.800 -33.385 -8.524 1.00 92.75 74 GLU A O 1
ATOM 624 N N . GLU A 1 75 ? 19.702 -35.180 -9.340 1.00 91.50 75 GLU A N 1
ATOM 625 C CA . GLU A 1 75 ? 20.594 -35.387 -10.476 1.00 91.50 75 GLU A CA 1
ATOM 626 C C . GLU A 1 75 ? 20.173 -34.475 -11.633 1.00 91.50 75 GLU A C 1
ATOM 628 O O . GLU A 1 75 ? 19.053 -34.546 -12.138 1.00 91.50 75 GLU A O 1
ATOM 633 N N . VAL A 1 76 ? 21.096 -33.640 -12.105 1.00 90.75 76 VAL A N 1
ATOM 634 C CA . VAL A 1 76 ? 20.894 -32.782 -13.276 1.00 90.75 76 VAL A CA 1
ATOM 635 C C . VAL A 1 76 ? 21.873 -33.142 -14.386 1.00 90.75 76 VAL A C 1
ATOM 637 O O . VAL A 1 76 ? 22.924 -33.747 -14.170 1.00 90.75 76 VAL A O 1
ATOM 640 N N . SER A 1 77 ? 21.534 -32.762 -15.620 1.00 90.19 77 SER A N 1
ATOM 641 C CA . SER A 1 77 ? 22.433 -32.973 -16.758 1.00 90.19 77 SER A CA 1
ATOM 642 C C . SER A 1 77 ? 23.779 -32.292 -16.517 1.00 90.19 77 SER A C 1
ATOM 644 O O . SER A 1 77 ? 23.818 -31.119 -16.145 1.00 90.19 77 SER A O 1
ATOM 646 N N . CYS A 1 78 ? 24.863 -33.030 -16.770 1.00 88.88 78 CYS A N 1
ATOM 647 C CA . CYS A 1 78 ? 26.224 -32.551 -16.566 1.00 88.88 78 CYS A CA 1
ATOM 648 C C . CYS A 1 78 ? 26.481 -31.230 -17.314 1.00 88.88 78 CYS A C 1
ATOM 650 O O . CYS A 1 78 ? 26.194 -31.097 -18.507 1.00 88.88 78 CYS A O 1
ATOM 652 N N . ARG A 1 79 ? 27.051 -30.252 -16.608 1.00 89.94 79 ARG A N 1
ATOM 653 C CA . ARG A 1 79 ? 27.392 -28.906 -17.086 1.00 89.94 79 ARG A CA 1
ATOM 654 C C . ARG A 1 79 ? 28.882 -28.760 -17.418 1.00 89.94 79 ARG A C 1
ATOM 656 O O . ARG A 1 79 ? 29.310 -27.664 -17.776 1.00 89.94 79 ARG A O 1
ATOM 663 N N . HIS A 1 80 ? 29.652 -29.852 -17.363 1.00 87.25 80 HIS A N 1
ATOM 664 C CA . HIS A 1 80 ? 31.091 -29.908 -17.656 1.00 87.25 80 HIS A CA 1
ATOM 665 C C . HIS A 1 80 ? 31.368 -30.627 -18.994 1.00 87.25 80 HIS A C 1
ATOM 667 O O . HIS A 1 80 ? 31.721 -31.813 -19.005 1.00 87.25 80 HIS A O 1
ATOM 673 N N . PRO A 1 81 ? 31.161 -29.956 -20.148 1.00 90.50 81 PRO A N 1
ATOM 674 C CA . PRO A 1 81 ? 31.433 -30.543 -21.454 1.00 90.50 81 PRO A CA 1
ATOM 675 C C . PRO A 1 81 ? 32.939 -30.675 -21.704 1.00 90.50 81 PRO A C 1
ATOM 677 O O . PRO A 1 81 ? 33.710 -29.743 -21.473 1.00 90.50 81 PRO A O 1
ATOM 680 N N . ILE A 1 82 ? 33.339 -31.818 -22.254 1.00 88.81 82 ILE A N 1
ATOM 681 C CA . ILE A 1 82 ? 34.679 -32.047 -22.792 1.00 88.81 82 ILE A CA 1
ATOM 682 C C . ILE A 1 82 ? 34.664 -31.676 -24.274 1.00 88.81 82 ILE A C 1
ATOM 684 O O . ILE A 1 82 ? 33.848 -32.182 -25.053 1.00 88.81 82 ILE A O 1
ATOM 688 N N . TYR A 1 83 ? 35.600 -30.815 -24.664 1.00 91.38 83 TYR A N 1
ATOM 689 C CA . TYR A 1 83 ? 35.782 -30.386 -26.045 1.00 91.38 83 TYR A CA 1
ATOM 690 C C . TYR A 1 83 ? 36.889 -31.201 -26.717 1.00 91.38 83 TYR A C 1
ATOM 692 O O . TYR A 1 83 ? 37.974 -31.371 -26.159 1.00 91.38 83 TYR A O 1
ATOM 700 N N . CYS A 1 84 ? 36.612 -31.691 -27.922 1.00 88.31 84 CYS A N 1
ATOM 701 C CA . CYS A 1 84 ? 37.584 -32.324 -28.801 1.00 88.31 84 CYS A CA 1
ATOM 702 C C . CYS A 1 84 ? 37.747 -31.480 -30.063 1.00 88.31 84 CYS A C 1
ATOM 704 O O . CYS A 1 84 ? 36.777 -30.934 -30.583 1.00 88.31 84 CYS A O 1
ATOM 706 N N . GLU A 1 85 ? 38.966 -31.429 -30.588 1.00 89.25 85 GLU A N 1
ATOM 707 C CA . GLU A 1 85 ? 39.230 -30.782 -31.867 1.00 89.25 85 GLU A CA 1
ATOM 708 C C . GLU A 1 85 ? 38.818 -31.726 -33.010 1.00 89.25 85 GLU A C 1
ATOM 710 O O . GLU A 1 85 ? 39.403 -32.800 -33.183 1.00 89.25 85 GLU A O 1
ATOM 715 N N . GLU A 1 86 ? 37.820 -31.331 -33.802 1.00 88.12 86 GLU A N 1
ATOM 716 C CA . GLU A 1 86 ? 37.439 -32.031 -35.027 1.00 88.12 86 GLU A CA 1
ATOM 717 C C . GLU A 1 86 ? 37.973 -31.266 -36.241 1.00 88.12 86 GLU A C 1
ATOM 719 O O . GLU A 1 86 ? 37.669 -30.091 -36.472 1.00 88.12 86 GLU A O 1
ATOM 724 N N . CYS A 1 87 ? 38.810 -31.940 -37.030 1.00 87.06 87 CYS A N 1
ATOM 725 C CA . CYS A 1 87 ? 39.439 -31.358 -38.206 1.00 87.06 87 CYS A CA 1
ATOM 726 C C . CYS A 1 87 ? 38.909 -32.000 -39.482 1.00 87.06 87 CYS A C 1
ATOM 728 O O . CYS A 1 87 ? 38.892 -33.222 -39.616 1.00 87.06 87 CYS A O 1
ATOM 730 N N . SER A 1 88 ? 38.562 -31.162 -40.454 1.00 80.94 88 SER A N 1
ATOM 731 C CA . SER A 1 88 ? 38.184 -31.584 -41.801 1.00 80.94 88 SER A CA 1
ATOM 732 C C . SER A 1 88 ? 39.193 -31.060 -42.829 1.00 80.94 88 SER A C 1
ATOM 734 O O . SER A 1 88 ? 39.725 -29.957 -42.685 1.00 80.94 88 SER A O 1
ATOM 736 N N . GLY A 1 89 ? 39.485 -31.867 -43.855 1.00 77.12 89 GLY A N 1
ATOM 737 C CA . GLY A 1 89 ? 40.463 -31.559 -44.908 1.00 77.12 89 GLY A CA 1
ATOM 738 C C . GLY A 1 89 ? 41.883 -32.089 -44.647 1.00 77.12 89 GLY A C 1
ATOM 739 O O . GLY A 1 89 ? 42.219 -32.515 -43.544 1.00 77.12 89 GLY A O 1
ATOM 740 N N . GLU A 1 90 ? 42.733 -32.056 -45.679 1.00 66.25 90 GLU A N 1
ATOM 741 C CA . GLU A 1 90 ? 44.141 -32.481 -45.624 1.00 66.25 90 GLU A CA 1
ATOM 742 C C . GLU A 1 90 ? 45.077 -31.364 -46.124 1.00 66.25 90 GLU A C 1
ATOM 744 O O . GLU A 1 90 ? 44.733 -30.567 -46.998 1.00 66.25 90 GLU A O 1
ATOM 749 N N . GLY A 1 91 ? 46.299 -31.298 -45.586 1.00 73.69 91 GLY A N 1
ATOM 750 C CA . GLY A 1 91 ? 47.316 -30.347 -46.047 1.00 73.69 91 GLY A CA 1
ATOM 751 C C . GLY A 1 91 ? 47.007 -28.887 -45.688 1.00 73.69 91 GLY A C 1
ATOM 752 O O . GLY A 1 91 ? 46.851 -28.560 -44.515 1.00 73.69 91 GLY A O 1
ATOM 753 N N . LYS A 1 92 ? 46.990 -27.992 -46.688 1.00 71.12 92 LYS A N 1
ATOM 754 C CA . LYS A 1 92 ? 46.801 -26.538 -46.491 1.00 71.12 92 LYS A CA 1
ATOM 755 C C . LYS A 1 92 ? 45.342 -26.115 -46.291 1.00 71.12 92 LYS A C 1
ATOM 757 O O . LYS A 1 92 ? 45.120 -24.997 -45.842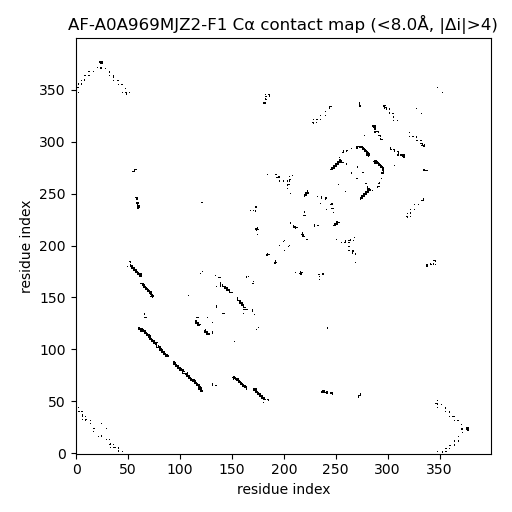 1.00 71.12 92 LYS A O 1
ATOM 762 N N . ASP A 1 93 ? 44.396 -27.007 -46.574 1.00 74.62 93 ASP A N 1
ATOM 763 C CA . ASP A 1 93 ? 42.957 -26.752 -46.453 1.00 74.62 93 ASP A CA 1
ATOM 764 C C . ASP A 1 93 ? 42.363 -27.384 -45.176 1.00 74.62 93 ASP A C 1
ATOM 766 O O . ASP A 1 93 ? 41.146 -27.502 -45.049 1.00 74.62 93 ASP A O 1
ATOM 770 N N . ARG A 1 94 ? 43.209 -27.814 -44.220 1.00 78.00 94 ARG A N 1
ATOM 771 C CA . ARG A 1 94 ? 42.763 -28.364 -42.929 1.00 78.00 94 ARG A CA 1
ATOM 772 C C . ARG A 1 94 ? 42.149 -27.253 -42.074 1.00 78.00 94 ARG A C 1
ATOM 774 O O . ARG A 1 94 ? 42.842 -26.315 -41.685 1.00 78.00 94 ARG A O 1
ATOM 781 N N . SER A 1 95 ? 40.872 -27.404 -41.737 1.00 79.44 95 SER A N 1
ATOM 782 C CA . SER A 1 95 ? 40.149 -26.538 -40.806 1.00 79.44 95 SER A CA 1
ATOM 783 C C . SER A 1 95 ? 39.725 -27.348 -39.587 1.00 79.44 95 SER A C 1
ATOM 785 O O . SER A 1 95 ? 39.110 -28.406 -39.727 1.00 79.44 95 SER A O 1
ATOM 787 N N . CYS A 1 96 ? 40.091 -26.862 -38.405 1.00 86.44 96 CYS A N 1
ATOM 788 C CA . CYS A 1 96 ? 39.784 -27.481 -37.123 1.00 86.44 96 CYS A CA 1
ATOM 789 C C . CYS A 1 96 ? 38.834 -26.583 -36.336 1.00 86.44 96 CYS A C 1
ATOM 791 O O . CYS A 1 96 ? 38.972 -25.358 -36.368 1.00 86.44 96 CYS A O 1
ATOM 793 N N . HIS A 1 97 ? 37.872 -27.193 -35.657 1.00 87.06 97 HIS A N 1
ATOM 794 C CA . HIS A 1 97 ? 36.968 -26.515 -34.740 1.00 87.06 97 HIS A CA 1
ATOM 795 C C . HIS A 1 97 ? 36.697 -27.413 -33.535 1.00 87.06 97 HIS A C 1
ATOM 797 O O . HIS A 1 97 ? 36.706 -28.639 -33.650 1.00 87.06 97 HIS A O 1
ATOM 803 N N . ASP A 1 98 ? 36.473 -26.792 -32.383 1.00 89.25 98 ASP A N 1
ATOM 804 C CA . ASP A 1 98 ? 36.178 -27.513 -31.152 1.00 89.25 98 ASP A CA 1
ATOM 805 C C . ASP A 1 98 ? 34.711 -27.948 -31.141 1.00 89.25 98 ASP A C 1
ATOM 807 O O . ASP A 1 98 ? 33.799 -27.132 -31.306 1.00 89.25 98 ASP A O 1
ATOM 811 N N . VAL A 1 99 ? 34.483 -29.241 -30.928 1.00 88.31 99 VAL A N 1
ATOM 812 C CA . VAL A 1 99 ? 33.155 -29.846 -30.784 1.00 88.31 99 VAL A CA 1
ATOM 813 C C . VAL A 1 99 ? 33.035 -30.514 -29.417 1.00 88.31 99 VAL A C 1
ATOM 815 O O . VAL A 1 99 ? 34.003 -31.062 -28.889 1.00 88.31 99 VAL A O 1
ATOM 818 N N . VAL A 1 100 ? 31.840 -30.481 -28.821 1.00 88.44 100 VAL A N 1
ATOM 819 C CA . VAL A 1 100 ? 31.571 -31.204 -27.567 1.00 88.44 100 VAL A CA 1
ATOM 820 C C . VAL A 1 100 ? 31.521 -32.696 -27.881 1.00 88.44 100 VAL A C 1
ATOM 822 O O . VAL A 1 100 ? 30.605 -33.164 -28.553 1.00 88.44 100 VAL A O 1
ATOM 825 N N . CYS A 1 101 ? 32.515 -33.441 -27.407 1.00 87.44 101 CYS A N 1
ATOM 826 C CA . CYS A 1 101 ? 32.656 -34.875 -27.666 1.00 87.44 101 CYS A CA 1
ATOM 827 C C . CYS A 1 101 ? 32.248 -35.749 -26.473 1.00 87.44 101 CYS A C 1
ATOM 829 O O . CYS A 1 101 ? 32.193 -36.973 -26.595 1.00 87.44 101 CYS A O 1
ATOM 831 N N . GLY A 1 102 ? 31.953 -35.141 -25.323 1.00 88.44 102 GLY A N 1
ATOM 832 C CA . GLY A 1 102 ? 31.503 -35.839 -24.127 1.00 88.44 102 GLY A CA 1
ATOM 833 C C . GLY A 1 102 ? 31.345 -34.902 -22.936 1.00 88.44 102 GLY A C 1
ATOM 834 O O . GLY A 1 102 ? 31.396 -33.683 -23.079 1.00 88.44 102 GLY A O 1
ATOM 835 N N . TYR A 1 103 ? 31.179 -35.494 -21.759 1.00 89.81 103 TYR A N 1
ATOM 836 C CA . TYR A 1 103 ? 31.090 -34.807 -20.474 1.00 89.81 103 TYR A CA 1
ATOM 837 C C . TYR A 1 103 ? 32.033 -35.484 -19.479 1.00 89.81 103 TYR A C 1
ATOM 839 O O . TYR A 1 103 ? 32.293 -36.682 -19.606 1.00 89.81 103 TYR A O 1
ATOM 847 N N . GLU A 1 104 ? 32.554 -34.735 -18.505 1.00 89.00 104 GLU A N 1
ATOM 848 C CA . GLU A 1 104 ? 33.512 -35.268 -17.518 1.00 89.00 104 GLU A CA 1
ATOM 849 C C . GLU A 1 104 ? 32.930 -36.404 -16.664 1.00 89.00 104 GLU A C 1
ATOM 851 O O . GLU A 1 104 ? 33.643 -37.322 -16.259 1.00 89.00 104 GLU A O 1
ATOM 856 N N . HIS A 1 105 ? 31.622 -36.372 -16.436 1.00 86.19 105 HIS A N 1
ATOM 857 C CA . HIS A 1 105 ? 30.854 -37.365 -15.693 1.00 86.19 105 HIS A CA 1
ATOM 858 C C . HIS A 1 105 ? 29.407 -37.398 -16.214 1.00 86.19 105 HIS A C 1
ATOM 860 O O . HIS A 1 105 ? 28.993 -36.539 -16.995 1.00 86.19 105 HIS A O 1
ATOM 866 N N . SER A 1 106 ? 28.640 -38.418 -15.814 1.00 87.69 106 SER A N 1
ATOM 867 C CA . SER A 1 106 ? 27.291 -38.693 -16.336 1.00 87.69 106 SER A CA 1
ATOM 868 C C . SER A 1 106 ? 26.238 -37.654 -15.944 1.00 87.69 106 SER A C 1
ATOM 870 O O . SER A 1 106 ? 25.352 -37.368 -16.744 1.00 87.69 106 SER A O 1
ATOM 872 N N . TYR A 1 107 ? 26.332 -37.093 -14.739 1.00 88.88 107 TYR A N 1
ATOM 873 C CA . TYR A 1 107 ? 25.382 -36.125 -14.184 1.00 88.88 107 TYR A CA 1
ATOM 874 C C . TYR A 1 107 ? 26.081 -35.206 -13.175 1.00 88.88 107 TYR A C 1
ATOM 876 O O . TYR A 1 107 ? 27.151 -35.553 -12.672 1.00 88.88 107 TYR A O 1
ATOM 884 N N . ASP A 1 108 ? 25.482 -34.050 -12.906 1.00 90.38 108 ASP A N 1
ATOM 885 C CA . ASP A 1 108 ? 25.798 -33.175 -11.772 1.00 90.38 108 ASP A CA 1
ATOM 886 C C . ASP A 1 108 ? 24.754 -33.365 -10.666 1.00 90.38 108 ASP A C 1
ATOM 888 O O . ASP A 1 108 ? 23.660 -33.862 -10.926 1.00 90.38 108 ASP A O 1
ATOM 892 N N . VAL A 1 109 ? 25.075 -32.959 -9.436 1.00 90.81 109 VAL A N 1
ATOM 893 C CA . VAL A 1 109 ? 24.117 -32.959 -8.322 1.00 90.81 109 VAL A CA 1
ATOM 894 C C . VAL A 1 109 ? 23.859 -31.522 -7.892 1.00 90.81 109 VAL A C 1
ATOM 896 O O . VAL A 1 109 ? 24.772 -30.860 -7.392 1.00 90.81 109 VAL A O 1
ATOM 899 N N . ASP A 1 110 ? 22.624 -31.055 -8.068 1.00 91.25 110 ASP A N 1
ATOM 900 C CA . ASP A 1 110 ? 22.180 -29.753 -7.567 1.00 91.25 110 ASP A CA 1
ATOM 901 C C . ASP A 1 110 ? 21.584 -29.935 -6.155 1.00 91.25 110 ASP A C 1
ATOM 903 O O . ASP A 1 110 ? 20.796 -30.849 -5.902 1.00 91.25 110 ASP A O 1
ATOM 907 N N . TYR A 1 111 ? 21.996 -29.079 -5.213 1.00 92.94 111 TYR A N 1
ATOM 908 C CA . TYR A 1 111 ? 21.540 -29.092 -3.818 1.00 92.94 111 TYR A CA 1
ATOM 909 C C . TYR A 1 111 ? 20.585 -27.932 -3.545 1.00 92.94 111 TYR A C 1
ATOM 911 O O . TYR A 1 111 ? 20.874 -26.784 -3.893 1.00 92.94 111 TYR A O 1
ATOM 919 N N . HIS A 1 112 ? 19.494 -28.229 -2.845 1.00 90.94 112 HIS A N 1
ATOM 920 C CA . HIS A 1 112 ? 18.472 -27.276 -2.436 1.00 90.94 112 HIS A CA 1
ATOM 921 C C . HIS A 1 112 ? 18.398 -27.247 -0.912 1.00 90.94 112 HIS A C 1
ATOM 923 O O . HIS A 1 112 ? 18.108 -28.260 -0.282 1.00 90.94 112 HIS A O 1
ATOM 929 N N . SER A 1 113 ? 18.665 -26.087 -0.313 1.00 93.06 113 SER A N 1
ATOM 930 C CA . SER A 1 113 ? 18.598 -25.921 1.141 1.00 93.06 113 SER A CA 1
ATOM 931 C C . SER A 1 113 ? 17.159 -25.960 1.653 1.00 93.06 113 SER A C 1
ATOM 933 O O . SER A 1 113 ? 16.240 -25.536 0.950 1.00 93.06 113 SER A O 1
ATOM 935 N N . GLU A 1 114 ? 16.994 -26.353 2.914 1.00 94.56 114 GLU A N 1
ATOM 936 C CA . GLU A 1 114 ? 15.721 -26.255 3.626 1.00 94.56 114 GLU A CA 1
ATOM 937 C C . GLU A 1 114 ? 15.164 -24.820 3.631 1.00 94.56 114 GLU A C 1
ATOM 939 O O . GLU A 1 114 ? 15.911 -23.832 3.595 1.00 94.56 114 GLU A O 1
ATOM 944 N N . TYR A 1 115 ? 13.838 -24.689 3.666 1.00 95.06 115 TYR A N 1
ATOM 945 C CA . TYR A 1 115 ? 13.181 -23.386 3.744 1.00 95.06 115 TYR A CA 1
ATOM 946 C C . TYR A 1 115 ? 11.784 -23.461 4.361 1.00 95.06 115 TYR A C 1
ATOM 948 O O . TYR A 1 115 ? 11.080 -24.470 4.290 1.00 95.06 115 TYR A O 1
ATOM 956 N N . TRP A 1 116 ? 11.344 -22.332 4.919 1.00 95.69 116 TRP A N 1
ATOM 957 C CA . TRP A 1 116 ? 10.016 -22.172 5.502 1.00 95.69 116 TRP A CA 1
ATOM 958 C C . TRP A 1 116 ? 9.172 -21.231 4.658 1.00 95.69 116 TRP A C 1
ATOM 960 O O . TRP A 1 116 ? 9.638 -20.224 4.120 1.00 95.69 116 TRP A O 1
ATOM 970 N N . MET A 1 117 ? 7.895 -21.555 4.551 1.00 94.31 117 MET A N 1
ATOM 971 C CA . MET A 1 117 ? 6.931 -20.830 3.744 1.00 94.31 117 MET A CA 1
ATOM 972 C C . MET A 1 117 ? 5.611 -20.727 4.495 1.00 94.31 117 MET A C 1
ATOM 974 O O . MET A 1 117 ? 5.242 -21.606 5.263 1.00 94.31 117 MET A O 1
ATOM 978 N N . VAL A 1 118 ? 4.874 -19.654 4.251 1.00 94.00 118 VAL A N 1
ATOM 979 C CA . VAL A 1 118 ? 3.500 -19.494 4.710 1.00 94.00 118 VAL A CA 1
ATOM 980 C C . VAL A 1 118 ? 2.590 -19.327 3.502 1.00 94.00 118 VAL A C 1
ATOM 982 O O . VAL A 1 118 ? 2.891 -18.541 2.601 1.00 94.00 118 VAL A O 1
ATOM 985 N N . SER A 1 119 ? 1.488 -20.067 3.477 1.00 93.56 119 SER A N 1
ATOM 986 C CA . SER A 1 119 ? 0.398 -19.863 2.529 1.00 93.56 119 SER A CA 1
ATOM 987 C C . SER A 1 119 ? -0.657 -18.995 3.196 1.00 93.56 119 SER A C 1
ATOM 989 O O . SER A 1 119 ? -1.103 -19.264 4.312 1.00 93.56 119 SER A O 1
ATOM 991 N N . THR A 1 120 ? -1.041 -17.924 2.519 1.00 92.56 120 THR A N 1
ATOM 992 C CA . THR A 1 120 ? -2.047 -16.973 2.987 1.00 92.56 120 THR A CA 1
ATOM 993 C C . THR A 1 120 ? -3.134 -16.832 1.938 1.00 92.56 120 THR A C 1
ATOM 995 O O . THR A 1 120 ? -2.930 -17.149 0.764 1.00 92.56 120 THR A O 1
ATOM 998 N N . THR A 1 121 ? -4.245 -16.218 2.325 1.00 90.94 121 THR A N 1
ATOM 999 C CA . THR A 1 121 ? -5.327 -15.869 1.394 1.00 90.94 121 THR A CA 1
ATOM 1000 C C . THR A 1 121 ? -4.908 -14.897 0.284 1.00 90.94 121 THR A C 1
ATOM 1002 O O . THR A 1 121 ? -5.658 -14.703 -0.668 1.00 90.94 121 THR A O 1
ATOM 1005 N N . LEU A 1 122 ? -3.739 -14.256 0.408 1.00 88.06 122 LEU A N 1
ATOM 1006 C CA . LEU A 1 122 ? -3.202 -13.270 -0.536 1.00 88.06 122 LEU A CA 1
ATOM 1007 C C . LEU A 1 122 ? -2.014 -13.809 -1.354 1.00 88.06 122 LEU A C 1
ATOM 1009 O O . LEU A 1 122 ? -1.505 -13.107 -2.225 1.00 88.06 122 LEU A O 1
ATOM 1013 N N . GLY A 1 123 ? -1.570 -15.041 -1.089 1.00 89.31 123 GLY A N 1
ATOM 1014 C CA . GLY A 1 123 ? -0.422 -15.667 -1.746 1.00 89.31 123 GLY A CA 1
ATOM 1015 C C . GLY A 1 123 ? 0.524 -16.375 -0.778 1.00 89.31 123 GLY A C 1
ATOM 1016 O O . GLY A 1 123 ? 0.267 -16.471 0.424 1.00 89.31 123 GLY A O 1
ATOM 1017 N N . THR A 1 124 ? 1.627 -16.890 -1.315 1.00 91.69 124 THR A N 1
ATOM 1018 C CA . THR A 1 124 ? 2.646 -17.636 -0.564 1.00 91.69 124 THR A CA 1
ATOM 1019 C C . THR A 1 124 ? 3.906 -16.805 -0.354 1.00 91.69 124 THR A C 1
ATOM 1021 O O . THR A 1 124 ? 4.408 -16.207 -1.308 1.00 91.69 124 THR A O 1
ATOM 1024 N N . PHE A 1 125 ? 4.464 -16.828 0.855 1.00 90.06 125 PHE A N 1
ATOM 1025 C CA . PHE A 1 125 ? 5.655 -16.052 1.215 1.00 90.06 125 PHE A CA 1
ATOM 1026 C C . PHE A 1 125 ? 6.690 -16.925 1.920 1.00 90.06 125 PHE A C 1
ATOM 1028 O O . PHE A 1 125 ? 6.335 -17.757 2.752 1.00 90.06 125 PHE A O 1
ATOM 1035 N N . ILE A 1 126 ? 7.973 -16.722 1.614 1.00 91.56 126 ILE A N 1
ATOM 1036 C CA . ILE A 1 126 ? 9.074 -17.346 2.361 1.00 91.56 126 ILE A CA 1
ATOM 1037 C C . ILE A 1 126 ? 9.218 -16.615 3.695 1.00 91.56 126 ILE A C 1
ATOM 1039 O O . ILE A 1 126 ? 9.205 -15.384 3.740 1.00 91.56 126 ILE A O 1
ATOM 1043 N N . ILE A 1 127 ? 9.353 -17.374 4.777 1.00 91.94 127 ILE A N 1
ATOM 1044 C CA . ILE A 1 127 ? 9.472 -16.851 6.139 1.00 91.94 127 ILE A CA 1
ATOM 1045 C C . ILE A 1 127 ? 10.718 -17.423 6.824 1.00 91.94 127 ILE A C 1
ATOM 1047 O O . ILE A 1 127 ? 11.210 -18.475 6.422 1.00 91.94 127 ILE A O 1
ATOM 1051 N N . PRO A 1 128 ? 11.259 -16.753 7.854 1.00 92.56 128 PRO A N 1
ATOM 1052 C CA . PRO A 1 128 ? 12.307 -17.345 8.677 1.00 92.56 128 PRO A CA 1
ATOM 1053 C C . PRO A 1 128 ? 11.744 -18.458 9.576 1.00 92.56 128 PRO A C 1
ATOM 1055 O O . PRO A 1 128 ? 10.598 -18.371 10.021 1.00 92.56 128 PRO A O 1
ATOM 1058 N N . GLU A 1 129 ? 12.583 -19.432 9.934 1.00 93.50 129 GLU A N 1
ATOM 1059 C CA . GLU A 1 129 ? 12.276 -20.536 10.865 1.00 93.50 129 GLU A CA 1
ATOM 1060 C C . GLU A 1 129 ? 11.569 -20.062 12.143 1.00 93.50 129 GLU A C 1
ATOM 1062 O O . GLU A 1 129 ? 10.495 -20.543 12.491 1.00 93.50 129 GLU A O 1
ATOM 1067 N N . ARG A 1 130 ? 12.099 -19.016 12.794 1.00 92.94 130 ARG A N 1
ATOM 1068 C CA . ARG A 1 130 ? 11.498 -18.435 14.005 1.00 92.94 130 ARG A CA 1
ATOM 1069 C C . ARG A 1 130 ? 10.009 -18.118 13.826 1.00 92.94 130 ARG A C 1
ATOM 1071 O O . ARG A 1 130 ? 9.224 -18.272 14.759 1.00 92.94 130 ARG A O 1
ATOM 1078 N N . ARG A 1 131 ? 9.624 -17.623 12.649 1.00 90.44 131 ARG A N 1
ATOM 1079 C CA . ARG A 1 131 ? 8.238 -17.258 12.368 1.00 90.44 131 ARG A CA 1
ATOM 1080 C C . ARG A 1 131 ? 7.367 -18.492 12.166 1.00 90.44 131 ARG A C 1
ATOM 1082 O O . ARG A 1 131 ? 6.218 -18.486 12.598 1.00 90.44 131 ARG A O 1
ATOM 1089 N N . TYR A 1 132 ? 7.908 -19.535 11.544 1.00 93.06 132 TYR A N 1
ATOM 1090 C CA . TYR A 1 132 ? 7.237 -20.825 11.451 1.00 93.06 132 TYR A CA 1
ATOM 1091 C C . TYR A 1 132 ? 6.948 -21.372 12.855 1.00 93.06 132 TYR A C 1
ATOM 1093 O O . TYR A 1 132 ? 5.793 -21.655 13.163 1.00 93.06 132 TYR A O 1
ATOM 1101 N N . ASP A 1 133 ? 7.936 -21.371 13.752 1.00 92.38 133 ASP A N 1
ATOM 1102 C CA . ASP A 1 133 ? 7.757 -21.816 15.141 1.00 92.38 133 ASP A CA 1
ATOM 1103 C C . ASP A 1 133 ? 6.694 -21.013 15.901 1.00 92.38 133 ASP A C 1
ATOM 1105 O O . ASP A 1 133 ? 5.913 -21.569 16.677 1.00 92.38 133 ASP A O 1
ATOM 1109 N N . GLU A 1 134 ? 6.656 -19.692 15.702 1.00 91.81 134 GLU A N 1
ATOM 1110 C CA . GLU A 1 134 ? 5.630 -18.823 16.285 1.00 91.81 134 GLU A CA 1
ATOM 1111 C C . GLU A 1 134 ? 4.222 -19.211 15.802 1.00 91.81 134 GLU A C 1
ATOM 1113 O O . GLU A 1 134 ? 3.300 -19.270 16.617 1.00 91.81 134 GLU A O 1
ATOM 1118 N N . LEU A 1 135 ? 4.058 -19.524 14.511 1.00 91.56 135 LEU A N 1
ATOM 1119 C CA . LEU A 1 135 ? 2.781 -19.954 13.930 1.00 91.56 135 LEU A CA 1
ATOM 1120 C C . LEU A 1 135 ? 2.364 -21.345 14.415 1.00 91.56 135 LEU A C 1
ATOM 1122 O O . LEU A 1 135 ? 1.213 -21.524 14.803 1.00 91.56 135 LEU A O 1
ATOM 1126 N N . VAL A 1 136 ? 3.294 -22.303 14.469 1.00 91.56 136 VAL A N 1
ATOM 1127 C CA . VAL A 1 136 ? 3.047 -23.653 15.006 1.00 91.56 136 VAL A CA 1
ATOM 1128 C C . VAL A 1 136 ? 2.535 -23.562 16.448 1.00 91.56 136 VAL A C 1
ATOM 1130 O O . VAL A 1 136 ? 1.502 -24.143 16.788 1.00 91.56 136 VAL A O 1
ATOM 1133 N N . ARG A 1 137 ? 3.200 -22.755 17.289 1.00 91.75 137 ARG A N 1
ATOM 1134 C CA . ARG A 1 137 ? 2.770 -22.513 18.677 1.00 91.75 137 ARG A CA 1
ATOM 1135 C C . ARG A 1 137 ? 1.422 -21.809 18.754 1.00 91.75 137 ARG A C 1
ATOM 1137 O O . ARG A 1 137 ? 0.624 -22.155 19.616 1.00 91.75 137 ARG A O 1
ATOM 1144 N N . LYS A 1 138 ? 1.173 -20.827 17.883 1.00 89.69 138 LYS A N 1
ATOM 1145 C CA . LYS A 1 138 ? -0.083 -20.066 17.868 1.00 89.69 138 LYS A CA 1
ATOM 1146 C C . LYS A 1 138 ? -1.272 -20.927 17.447 1.00 89.69 138 LYS A C 1
ATOM 1148 O O . LYS A 1 138 ? -2.338 -20.821 18.046 1.00 89.69 138 LYS A O 1
ATOM 1153 N N . PHE A 1 139 ? -1.104 -21.773 16.435 1.00 90.75 139 PHE A N 1
ATOM 1154 C CA . PHE A 1 139 ? -2.162 -22.669 15.974 1.00 90.75 139 PHE A CA 1
ATOM 1155 C C . PHE A 1 139 ? -2.410 -23.819 16.961 1.00 90.75 139 PHE A C 1
ATOM 1157 O O . PHE A 1 139 ? -3.529 -24.327 17.020 1.00 90.75 139 PHE A O 1
ATOM 1164 N N . GLU A 1 140 ? -1.426 -24.148 17.808 1.00 88.81 140 GLU A N 1
ATOM 1165 C CA . GLU A 1 140 ? -1.465 -25.267 18.764 1.00 88.81 140 GLU A CA 1
ATOM 1166 C C . GLU A 1 140 ? -1.744 -26.601 18.059 1.00 88.81 140 GLU A C 1
ATOM 1168 O O . GLU A 1 140 ? -2.572 -27.405 18.487 1.00 88.81 140 GLU A O 1
ATOM 1173 N N . MET A 1 141 ? -1.071 -26.802 16.929 1.00 85.00 141 MET A N 1
ATOM 1174 C CA . MET A 1 141 ? -1.248 -27.949 16.050 1.00 85.00 141 MET A CA 1
ATOM 1175 C C . MET A 1 141 ? 0.111 -28.594 15.793 1.00 85.00 141 MET A C 1
ATOM 1177 O O . MET A 1 141 ? 1.104 -27.900 15.577 1.00 85.00 141 MET A O 1
ATOM 1181 N N . GLU A 1 142 ? 0.142 -29.923 15.799 1.00 88.00 142 GLU A N 1
ATOM 1182 C CA . GLU A 1 142 ? 1.349 -30.680 15.466 1.00 88.00 142 GLU A CA 1
ATOM 1183 C C . GLU A 1 142 ? 1.590 -30.657 13.946 1.00 88.00 142 GLU A C 1
ATOM 1185 O O . GLU A 1 142 ? 0.631 -30.840 13.182 1.00 88.00 142 GLU A O 1
ATOM 1190 N N . PRO A 1 143 ? 2.838 -30.450 13.484 1.00 90.94 143 PRO A N 1
ATOM 1191 C CA . PRO A 1 143 ? 3.177 -30.523 12.068 1.00 90.94 143 PRO A CA 1
ATOM 1192 C C . PRO A 1 143 ? 2.806 -31.872 11.451 1.00 90.94 143 PRO A C 1
ATOM 1194 O O . PRO A 1 143 ? 3.176 -32.937 11.944 1.00 90.94 143 PRO A O 1
ATOM 1197 N N . VAL A 1 144 ? 2.077 -31.815 10.340 1.00 93.38 144 VAL A N 1
ATOM 1198 C CA . VAL A 1 144 ? 1.687 -32.984 9.557 1.00 93.38 144 VAL A CA 1
ATOM 1199 C C . VAL A 1 144 ? 2.755 -33.255 8.511 1.00 93.38 144 VAL A C 1
ATOM 1201 O O . VAL A 1 144 ? 3.080 -32.388 7.701 1.00 93.38 144 VAL A O 1
ATOM 1204 N N . PHE A 1 145 ? 3.263 -34.481 8.525 1.00 93.56 145 PHE A N 1
ATOM 1205 C CA . PHE A 1 145 ? 4.194 -34.993 7.532 1.00 93.56 145 PHE A CA 1
ATOM 1206 C C . PHE A 1 145 ? 3.504 -35.243 6.186 1.00 93.56 145 PHE A C 1
ATOM 1208 O O . PHE A 1 145 ? 2.416 -35.831 6.133 1.00 93.56 145 PHE A O 1
ATOM 1215 N N . LYS A 1 146 ? 4.164 -34.859 5.094 1.00 92.81 146 LYS A N 1
ATOM 1216 C CA . LYS A 1 146 ? 3.756 -35.172 3.730 1.00 92.81 146 LYS A CA 1
ATOM 1217 C C . LYS A 1 146 ? 4.968 -35.477 2.856 1.00 92.81 146 LYS A C 1
ATOM 1219 O O . LYS A 1 146 ? 5.704 -34.576 2.472 1.00 92.81 146 LYS A O 1
ATOM 1224 N N . GLU A 1 147 ? 5.035 -36.734 2.443 1.00 89.44 147 GLU A N 1
ATOM 1225 C CA . GLU A 1 147 ? 5.949 -37.219 1.415 1.00 89.44 147 GLU A CA 1
ATOM 1226 C C . GLU A 1 147 ? 5.690 -36.512 0.073 1.00 89.44 147 GLU A C 1
ATOM 1228 O O . GLU A 1 147 ? 4.547 -36.451 -0.411 1.00 89.44 147 GLU A O 1
ATOM 1233 N N . LEU A 1 148 ? 6.750 -35.980 -0.532 1.00 88.44 148 LEU A N 1
ATOM 1234 C CA . LEU A 1 148 ? 6.682 -35.240 -1.790 1.00 88.44 148 LEU A CA 1
ATOM 1235 C C . LEU A 1 148 ? 6.993 -36.096 -3.018 1.00 88.44 148 LEU A C 1
ATOM 1237 O O . LEU A 1 148 ? 6.602 -35.695 -4.115 1.00 88.44 148 LEU A O 1
ATOM 1241 N N . ASN A 1 149 ? 7.581 -37.285 -2.845 1.00 85.56 149 ASN A N 1
ATOM 1242 C CA . ASN A 1 149 ? 7.960 -38.201 -3.925 1.00 85.56 149 ASN A CA 1
ATOM 1243 C C . ASN A 1 149 ? 8.753 -37.486 -5.036 1.00 85.56 149 ASN A C 1
ATOM 1245 O O . ASN A 1 149 ? 8.397 -37.572 -6.217 1.00 85.56 149 ASN A O 1
ATOM 1249 N N . ARG A 1 150 ? 9.776 -36.711 -4.656 1.00 84.69 150 ARG A N 1
ATOM 1250 C CA . ARG A 1 150 ? 10.639 -36.014 -5.621 1.00 84.69 150 ARG A CA 1
ATOM 1251 C C . ARG A 1 150 ? 11.487 -37.014 -6.412 1.00 84.69 150 ARG A C 1
ATOM 1253 O O . ARG A 1 150 ? 11.629 -38.166 -6.018 1.00 84.69 150 ARG A O 1
ATOM 1260 N N . ASP A 1 151 ? 12.040 -36.564 -7.534 1.00 83.56 151 ASP A N 1
ATOM 1261 C CA . ASP A 1 151 ? 13.159 -37.253 -8.180 1.00 83.56 151 ASP A CA 1
ATOM 1262 C C . ASP A 1 151 ? 14.443 -36.715 -7.539 1.00 83.56 151 ASP A C 1
ATOM 1264 O O . ASP A 1 151 ? 14.657 -35.502 -7.536 1.00 83.56 151 ASP A O 1
ATOM 1268 N N . TYR A 1 152 ? 15.225 -37.580 -6.895 1.00 86.25 152 TYR A N 1
ATOM 1269 C CA . TYR A 1 152 ? 16.295 -37.169 -5.986 1.00 86.25 152 TYR A CA 1
ATOM 1270 C C . TYR A 1 152 ? 17.548 -38.029 -6.132 1.00 86.25 152 TYR A C 1
ATOM 1272 O O . TYR A 1 152 ? 17.492 -39.169 -6.590 1.00 86.25 152 TYR A O 1
ATOM 1280 N N . HIS A 1 153 ? 18.692 -37.482 -5.709 1.00 83.94 153 HIS A N 1
ATOM 1281 C CA . HIS A 1 153 ? 19.963 -38.210 -5.710 1.00 83.94 153 HIS A CA 1
ATOM 1282 C C . HIS A 1 153 ? 20.138 -39.059 -4.444 1.00 83.94 153 HIS A C 1
ATOM 1284 O O . HIS A 1 153 ? 20.252 -40.279 -4.529 1.00 83.94 153 HIS A O 1
ATOM 1290 N N . ASN A 1 154 ? 20.148 -38.421 -3.267 1.00 84.56 154 ASN A N 1
ATOM 1291 C CA . ASN A 1 154 ? 20.327 -39.084 -1.964 1.00 84.56 154 ASN A CA 1
ATOM 1292 C C . ASN A 1 154 ? 19.311 -38.639 -0.901 1.00 84.56 154 ASN A C 1
ATOM 1294 O O . ASN A 1 154 ? 19.002 -39.430 -0.014 1.00 84.56 154 ASN A O 1
ATOM 1298 N N . ASN A 1 155 ? 18.855 -37.386 -0.959 1.00 84.81 155 ASN A N 1
ATOM 1299 C CA . ASN A 1 155 ? 17.914 -36.779 -0.024 1.00 84.81 155 ASN A CA 1
ATOM 1300 C C . ASN A 1 155 ? 16.728 -36.221 -0.821 1.00 84.81 155 ASN A C 1
ATOM 1302 O O . ASN A 1 155 ? 16.923 -35.368 -1.688 1.00 84.81 155 ASN A O 1
ATOM 1306 N N . ASP A 1 156 ? 15.530 -36.732 -0.561 1.00 86.62 156 ASP A N 1
ATOM 1307 C CA . ASP A 1 156 ? 14.273 -36.334 -1.203 1.00 86.62 156 ASP A CA 1
ATOM 1308 C C . ASP A 1 156 ? 13.655 -35.079 -0.582 1.00 86.62 156 ASP A C 1
ATOM 1310 O O . ASP A 1 156 ? 12.993 -34.316 -1.299 1.00 86.62 156 ASP A O 1
ATOM 1314 N N . GLY A 1 157 ? 13.933 -34.854 0.705 1.00 87.31 157 GLY A N 1
ATOM 1315 C CA . GLY A 1 157 ? 13.449 -33.768 1.548 1.00 87.31 157 GLY A CA 1
ATOM 1316 C C . GLY A 1 157 ? 11.943 -33.832 1.781 1.00 87.31 157 GLY A C 1
ATOM 1317 O O . GLY A 1 157 ? 11.143 -33.782 0.846 1.00 87.31 157 GLY A O 1
ATOM 1318 N N . ASP A 1 158 ? 11.508 -33.827 3.031 1.00 90.81 158 ASP A N 1
ATOM 1319 C CA . ASP A 1 158 ? 10.086 -33.906 3.337 1.00 90.81 158 ASP A CA 1
ATOM 1320 C C . ASP A 1 158 ? 9.410 -32.544 3.522 1.00 90.81 158 ASP A C 1
ATOM 1322 O O . ASP A 1 158 ? 10.040 -31.495 3.688 1.00 90.81 158 ASP A O 1
ATOM 1326 N N . LEU A 1 159 ? 8.075 -32.555 3.454 1.00 92.25 159 LEU A N 1
ATOM 1327 C CA . LEU A 1 159 ? 7.236 -31.412 3.798 1.00 92.25 159 LEU A CA 1
ATOM 1328 C C . LEU A 1 159 ? 6.543 -31.657 5.135 1.00 92.25 159 LEU A C 1
ATOM 1330 O O . LEU A 1 159 ? 5.767 -32.599 5.291 1.00 92.25 159 LEU A O 1
ATOM 1334 N N . TYR A 1 160 ? 6.717 -30.717 6.053 1.00 93.69 160 TYR A N 1
ATOM 1335 C CA . TYR A 1 160 ? 5.943 -30.619 7.282 1.00 93.69 160 TYR A CA 1
ATOM 1336 C C . TYR A 1 160 ? 5.073 -29.376 7.214 1.00 93.69 160 TYR A C 1
ATOM 1338 O O . TYR A 1 160 ? 5.556 -28.292 6.895 1.00 93.69 160 TYR A O 1
ATOM 1346 N N . TYR A 1 161 ? 3.781 -29.501 7.499 1.00 93.25 161 TYR A N 1
ATOM 1347 C CA . TYR A 1 161 ? 2.894 -28.345 7.463 1.00 93.25 161 TYR A CA 1
ATOM 1348 C C . TYR A 1 161 ? 1.899 -28.322 8.613 1.00 93.25 161 TYR A C 1
ATOM 1350 O O . TYR A 1 161 ? 1.444 -29.353 9.102 1.00 93.25 161 TYR A O 1
ATOM 1358 N N . VAL A 1 162 ? 1.531 -27.112 9.019 1.00 93.31 162 VAL A N 1
ATOM 1359 C CA . VAL A 1 162 ? 0.491 -26.850 10.007 1.00 93.31 162 VAL A CA 1
ATOM 1360 C C . VAL A 1 162 ? -0.588 -26.005 9.354 1.00 93.31 162 VAL A C 1
ATOM 1362 O O . VAL A 1 162 ? -0.301 -24.958 8.784 1.00 93.31 162 VAL A O 1
ATOM 1365 N N . THR A 1 163 ? -1.834 -26.464 9.434 1.00 91.56 163 THR A N 1
ATOM 1366 C CA . THR A 1 163 ? -3.003 -25.738 8.921 1.00 91.56 163 THR A CA 1
ATOM 1367 C C . THR A 1 163 ? -3.734 -25.062 10.071 1.00 91.56 163 THR A C 1
ATOM 1369 O O . THR A 1 163 ? -3.968 -25.687 11.109 1.00 91.56 163 THR A O 1
ATOM 1372 N N . TRP A 1 164 ? -4.102 -23.796 9.887 1.00 90.06 164 TRP A N 1
ATOM 1373 C CA . TRP A 1 164 ? -4.959 -23.088 10.830 1.00 90.06 164 TRP A CA 1
ATOM 1374 C C . TRP A 1 164 ? -6.351 -23.737 10.880 1.00 90.06 164 TRP A C 1
ATOM 1376 O O . TRP A 1 164 ? -6.911 -24.147 9.866 1.00 90.06 164 TRP A O 1
ATOM 1386 N N . ASN A 1 165 ? -6.920 -23.846 12.077 1.00 84.44 165 ASN A N 1
ATOM 1387 C CA . ASN A 1 165 ? -8.148 -24.591 12.365 1.00 84.44 165 ASN A CA 1
ATOM 1388 C C . ASN A 1 165 ? -9.438 -23.743 12.284 1.00 84.44 165 ASN A C 1
ATOM 1390 O O . ASN A 1 165 ? -10.446 -24.123 12.875 1.00 84.44 165 ASN A O 1
ATOM 1394 N N . ASP A 1 166 ? -9.402 -22.609 11.579 1.00 81.94 166 ASP A N 1
ATOM 1395 C CA . ASP A 1 166 ? -10.525 -21.672 11.398 1.00 81.94 166 ASP A CA 1
ATOM 1396 C C . ASP A 1 166 ? -11.088 -21.063 12.704 1.00 81.94 166 ASP A C 1
ATOM 1398 O O . ASP A 1 166 ? -12.278 -20.760 12.806 1.00 81.94 166 ASP A O 1
ATOM 1402 N N . THR A 1 167 ? -10.248 -20.877 13.735 1.00 86.69 167 THR A N 1
ATOM 1403 C CA . THR A 1 167 ? -10.644 -20.167 14.968 1.00 86.69 167 THR A CA 1
ATOM 1404 C C . THR A 1 167 ? -10.096 -18.738 15.021 1.00 86.69 167 THR A C 1
ATOM 1406 O O . THR A 1 167 ? -8.905 -18.496 14.811 1.00 86.69 167 THR A O 1
ATOM 1409 N N . ASP A 1 168 ? -10.974 -17.770 15.312 1.00 84.25 168 ASP A N 1
ATOM 1410 C CA . ASP A 1 168 ? -10.664 -16.328 15.278 1.00 84.25 168 ASP A CA 1
ATOM 1411 C C . ASP A 1 168 ? -9.589 -15.898 16.286 1.00 84.25 168 ASP A C 1
ATOM 1413 O O . ASP A 1 168 ? -8.804 -14.990 16.020 1.00 84.25 168 ASP A O 1
ATOM 1417 N N . ASP A 1 169 ? -9.520 -16.558 17.440 1.00 83.38 169 ASP A N 1
ATOM 1418 C CA . ASP A 1 169 ? -8.535 -16.289 18.490 1.00 83.38 169 ASP A CA 1
ATOM 1419 C C . ASP A 1 169 ? -7.099 -16.600 18.043 1.00 83.38 169 ASP A C 1
ATOM 1421 O O . ASP A 1 169 ? -6.151 -15.926 18.457 1.00 83.38 169 ASP A O 1
ATOM 1425 N N . LYS A 1 170 ? -6.953 -17.588 17.155 1.00 85.69 170 LYS A N 1
ATOM 1426 C CA . LYS A 1 170 ? -5.676 -18.060 16.610 1.00 85.69 170 LYS A CA 1
ATOM 1427 C C . LYS A 1 170 ? -5.418 -17.589 15.186 1.00 85.69 170 LYS A C 1
ATOM 1429 O O . LYS A 1 170 ? -4.361 -17.898 14.640 1.00 85.69 170 LYS A O 1
ATOM 1434 N N . LEU A 1 171 ? -6.330 -16.821 14.594 1.00 88.31 171 LEU A N 1
ATOM 1435 C CA . LEU A 1 171 ? -6.140 -16.239 13.272 1.00 88.31 171 LEU A CA 1
ATOM 1436 C C . LEU A 1 171 ? -4.899 -15.336 13.281 1.00 88.31 171 LEU A C 1
ATOM 1438 O O . LEU A 1 171 ? -4.719 -14.489 14.164 1.00 88.31 171 LEU A O 1
ATOM 1442 N N . GLU A 1 172 ? -4.018 -15.525 12.302 1.00 90.88 172 GLU A N 1
ATOM 1443 C CA . GLU A 1 172 ? -2.889 -14.627 12.070 1.00 90.88 172 GLU A CA 1
ATOM 1444 C C . GLU A 1 172 ? -3.223 -13.667 10.922 1.00 90.88 172 GLU A C 1
ATOM 1446 O O . GLU A 1 172 ? -3.286 -14.112 9.771 1.00 90.88 172 GLU A O 1
ATOM 1451 N N . PRO A 1 173 ? -3.451 -12.372 11.213 1.00 90.56 173 PRO A N 1
ATOM 1452 C CA . PRO A 1 173 ? -3.769 -11.386 10.195 1.00 90.56 173 PRO A CA 1
ATOM 1453 C C . PRO A 1 173 ? -2.528 -11.031 9.371 1.00 90.56 173 PRO A C 1
ATOM 1455 O O . PRO A 1 173 ? -1.412 -10.965 9.882 1.00 90.56 173 PRO A O 1
ATOM 1458 N N . VAL A 1 174 ? -2.738 -10.768 8.084 1.00 90.44 174 VAL A N 1
ATOM 1459 C CA . VAL A 1 174 ? -1.701 -10.388 7.118 1.00 90.44 174 VAL A CA 1
ATOM 1460 C C . VAL A 1 174 ? -2.208 -9.198 6.307 1.00 90.44 174 VAL A C 1
ATOM 1462 O O . VAL A 1 174 ? -3.363 -9.173 5.887 1.00 90.44 174 VAL A O 1
ATOM 1465 N N . ALA A 1 175 ? -1.350 -8.208 6.078 1.00 89.62 175 ALA A N 1
ATOM 1466 C CA . ALA A 1 175 ? -1.605 -7.055 5.226 1.00 89.62 175 ALA A CA 1
ATOM 1467 C C . ALA A 1 175 ? -0.569 -6.958 4.098 1.00 89.62 175 ALA A C 1
ATOM 1469 O O . ALA A 1 175 ? 0.629 -6.863 4.359 1.00 89.62 175 ALA A O 1
ATOM 1470 N N . VAL A 1 176 ? -1.028 -6.941 2.847 1.00 87.75 176 VAL A N 1
ATOM 1471 C CA . VAL A 1 176 ? -0.160 -6.802 1.667 1.00 87.75 176 VAL A CA 1
ATOM 1472 C C . VAL A 1 176 ? -0.479 -5.506 0.933 1.00 87.75 176 VAL A C 1
ATOM 1474 O O . VAL A 1 176 ? -1.640 -5.120 0.797 1.00 87.75 176 VAL A O 1
ATOM 1477 N N . GLU A 1 177 ? 0.567 -4.837 0.462 1.00 89.75 177 GLU A N 1
ATOM 1478 C CA . GLU A 1 177 ? 0.477 -3.611 -0.325 1.00 89.75 177 GLU A CA 1
ATOM 1479 C C . GLU A 1 177 ? 0.230 -3.927 -1.800 1.00 89.75 177 GLU A C 1
ATOM 1481 O O . GLU A 1 177 ? 0.929 -4.743 -2.402 1.00 89.75 177 GLU A O 1
ATOM 1486 N N . HIS A 1 178 ? -0.742 -3.247 -2.398 1.00 89.00 178 HIS A N 1
ATOM 1487 C CA . HIS A 1 178 ? -0.999 -3.296 -3.832 1.00 89.00 178 HIS A CA 1
ATOM 1488 C C . HIS A 1 178 ? -1.049 -1.886 -4.402 1.00 89.00 178 HIS A C 1
ATOM 1490 O O . HIS A 1 178 ? -1.711 -1.003 -3.868 1.00 89.00 178 HIS A O 1
ATOM 1496 N N . THR A 1 179 ? -0.374 -1.665 -5.524 1.00 90.69 179 THR A N 1
ATOM 1497 C CA . THR A 1 179 ? -0.406 -0.369 -6.202 1.00 90.69 179 THR A CA 1
ATOM 1498 C C . THR A 1 179 ? -1.626 -0.256 -7.112 1.00 90.69 179 THR A C 1
ATOM 1500 O O . THR A 1 179 ? -2.001 -1.213 -7.793 1.00 90.69 179 THR A O 1
ATOM 1503 N N . TYR A 1 180 ? -2.232 0.926 -7.168 1.00 92.81 180 TYR A N 1
ATOM 1504 C CA . TYR A 1 180 ? -3.330 1.244 -8.073 1.00 92.81 180 TYR A CA 1
ATOM 1505 C C . TYR A 1 180 ? -3.217 2.667 -8.630 1.00 92.81 180 TYR A C 1
ATOM 1507 O O . TYR A 1 180 ? -2.442 3.488 -8.144 1.00 92.81 180 TYR A O 1
ATOM 1515 N N . GLU A 1 181 ? -3.995 2.956 -9.676 1.00 91.25 181 GLU A N 1
ATOM 1516 C CA . GLU A 1 181 ? -4.082 4.300 -10.245 1.00 91.25 181 GLU A CA 1
ATOM 1517 C C . GLU A 1 181 ? -5.168 5.122 -9.527 1.00 91.25 181 GLU A C 1
ATOM 1519 O O . GLU A 1 181 ? -6.367 4.940 -9.735 1.00 91.25 181 GLU A O 1
ATOM 1524 N N . ASN A 1 182 ? -4.744 6.060 -8.691 1.00 91.75 182 ASN A N 1
ATOM 1525 C CA . ASN A 1 182 ? -5.561 7.086 -8.065 1.00 91.75 182 ASN A CA 1
ATOM 1526 C C . ASN A 1 182 ? -5.467 8.380 -8.890 1.00 91.75 182 ASN A C 1
ATOM 1528 O O . ASN A 1 182 ? -4.560 9.195 -8.738 1.00 91.75 182 ASN A O 1
ATOM 1532 N N . ARG A 1 183 ? -6.407 8.570 -9.820 1.00 89.69 183 ARG A N 1
ATOM 1533 C CA . ARG A 1 183 ? -6.563 9.830 -10.571 1.00 89.69 183 ARG A CA 1
ATOM 1534 C C . ARG A 1 183 ? -7.209 10.964 -9.772 1.00 89.69 183 ARG A C 1
ATOM 1536 O O . ARG A 1 183 ? -6.779 12.108 -9.966 1.00 89.69 183 ARG A O 1
ATOM 1543 N N . PRO A 1 184 ? -8.213 10.709 -8.906 1.00 89.25 184 PRO A N 1
ATOM 1544 C CA . PRO A 1 184 ? -8.845 11.752 -8.103 1.00 89.25 184 PRO A CA 1
ATOM 1545 C C . PRO A 1 184 ? -7.860 12.646 -7.345 1.00 89.25 184 PRO A C 1
ATOM 1547 O O . PRO A 1 184 ? -8.015 13.867 -7.418 1.00 89.25 184 PRO A O 1
ATOM 1550 N N . GLN A 1 185 ? -6.812 12.074 -6.736 1.00 85.38 185 GLN A N 1
ATOM 1551 C CA . GLN A 1 185 ? -5.813 12.827 -5.956 1.00 85.38 185 GLN A CA 1
ATOM 1552 C C . GLN A 1 185 ? -5.098 13.932 -6.763 1.00 85.38 185 GLN A C 1
ATOM 1554 O O . GLN A 1 185 ? -4.790 15.000 -6.237 1.00 85.38 185 GLN A O 1
ATOM 1559 N N . VAL A 1 186 ? -4.853 13.703 -8.060 1.00 83.25 186 VAL A N 1
ATOM 1560 C CA . VAL A 1 186 ? -4.113 14.635 -8.936 1.00 83.25 186 VAL A CA 1
ATOM 1561 C C . VAL A 1 186 ? -5.057 15.553 -9.709 1.00 83.25 186 VAL A C 1
ATOM 1563 O O . VAL A 1 186 ? -4.667 16.629 -10.172 1.00 83.25 186 VAL A O 1
ATOM 1566 N N . SER A 1 187 ? -6.299 15.115 -9.908 1.00 82.25 187 SER A N 1
ATOM 1567 C CA . SER A 1 187 ? -7.249 15.793 -10.780 1.00 82.25 187 SER A CA 1
ATOM 1568 C C . SER A 1 187 ? -7.534 17.230 -10.324 1.00 82.25 187 SER A C 1
ATOM 1570 O O . SER A 1 187 ? -7.584 17.548 -9.138 1.00 82.25 187 SER A O 1
ATOM 1572 N N . SER A 1 188 ? -7.725 18.138 -11.281 1.00 65.38 188 SER A N 1
ATOM 1573 C CA . SER A 1 188 ? -8.214 19.487 -10.980 1.00 65.38 188 SER A CA 1
ATOM 1574 C C . SER A 1 188 ? -9.741 19.445 -10.968 1.00 65.38 188 SER A C 1
ATOM 1576 O O . SER A 1 188 ? -10.377 19.473 -12.017 1.00 65.38 188 SER A O 1
ATOM 1578 N N . GLY A 1 189 ? -10.351 19.299 -9.790 1.00 69.25 189 GLY A N 1
ATOM 1579 C CA . GLY A 1 189 ? -11.805 19.172 -9.690 1.00 69.25 189 GLY A CA 1
ATOM 1580 C C . GLY A 1 189 ? -12.329 18.953 -8.274 1.00 69.25 189 GLY A C 1
ATOM 1581 O O . GLY A 1 189 ? -11.610 19.136 -7.297 1.00 69.25 189 GLY A O 1
ATOM 1582 N N . VAL A 1 190 ? -13.601 18.550 -8.190 1.00 70.00 190 VAL A N 1
ATOM 1583 C CA . VAL A 1 190 ? -14.366 18.379 -6.937 1.00 70.00 190 VAL A CA 1
ATOM 1584 C C . VAL A 1 190 ? -13.777 17.295 -6.024 1.00 70.00 190 VAL A C 1
ATOM 1586 O O . VAL A 1 190 ? -13.968 17.349 -4.816 1.00 70.00 190 VAL A O 1
ATOM 1589 N N . TYR A 1 191 ? -13.031 16.342 -6.586 1.00 73.25 191 TYR A N 1
ATOM 1590 C CA . TYR A 1 191 ? -12.450 15.226 -5.837 1.00 73.25 191 TYR A CA 1
ATOM 1591 C C . TYR A 1 191 ? -11.099 15.536 -5.185 1.00 73.25 191 TYR A C 1
ATOM 1593 O O . TYR A 1 191 ? -10.611 14.725 -4.404 1.00 73.25 191 TYR A O 1
ATOM 1601 N N . ARG A 1 192 ? -10.478 16.683 -5.496 1.00 77.50 192 ARG A N 1
ATOM 1602 C CA . ARG A 1 192 ? -9.187 17.043 -4.908 1.00 77.50 192 ARG A CA 1
ATOM 1603 C C . ARG A 1 192 ? -9.394 17.675 -3.543 1.00 77.50 192 ARG A C 1
ATOM 1605 O O . ARG A 1 192 ? -9.975 18.758 -3.434 1.00 77.50 192 ARG A O 1
ATOM 1612 N N . TYR A 1 193 ? -8.847 17.041 -2.513 1.00 80.00 193 TYR A N 1
ATOM 1613 C CA . TYR A 1 193 ? -8.794 17.655 -1.197 1.00 80.00 193 TYR A CA 1
ATOM 1614 C C . TYR A 1 193 ? -7.712 18.729 -1.177 1.00 80.00 193 TYR A C 1
ATOM 1616 O O . TYR A 1 193 ? -6.625 18.583 -1.737 1.00 80.00 193 TYR A O 1
ATOM 1624 N N . GLN A 1 194 ? -8.032 19.849 -0.535 1.00 80.06 194 GLN A N 1
ATOM 1625 C CA . GLN A 1 194 ? -7.066 20.918 -0.336 1.00 80.06 194 GLN A CA 1
ATOM 1626 C C . GLN A 1 194 ? -5.949 20.430 0.579 1.00 80.06 194 GLN A C 1
ATOM 1628 O O . GLN A 1 194 ? -6.240 19.914 1.666 1.00 80.06 194 GLN A O 1
ATOM 1633 N N . GLU A 1 195 ? -4.707 20.664 0.154 1.00 81.06 195 GLU A N 1
ATOM 1634 C CA . GLU A 1 195 ? -3.520 20.476 0.984 1.00 81.06 195 GLU A CA 1
ATOM 1635 C C . GLU A 1 195 ? -3.723 21.157 2.339 1.00 81.06 195 GLU A C 1
ATOM 1637 O O . GLU A 1 195 ? -4.354 22.214 2.448 1.00 81.06 195 GLU A O 1
ATOM 1642 N N . ILE A 1 196 ? -3.259 20.482 3.381 1.00 86.81 196 ILE A N 1
ATOM 1643 C CA . ILE A 1 196 ? -3.406 20.941 4.755 1.00 86.81 196 ILE A CA 1
ATOM 1644 C C . ILE A 1 196 ? -2.151 21.714 5.116 1.00 86.81 196 ILE A C 1
ATOM 1646 O O . ILE A 1 196 ? -1.039 21.267 4.834 1.00 86.81 196 ILE A O 1
ATOM 1650 N N . ASP A 1 197 ? -2.334 22.883 5.719 1.00 90.31 197 ASP A N 1
ATOM 1651 C CA . ASP A 1 197 ? -1.210 23.680 6.177 1.00 90.31 197 ASP A CA 1
ATOM 1652 C C . ASP A 1 197 ? -0.640 23.152 7.507 1.00 90.31 197 ASP A C 1
ATOM 1654 O O . ASP A 1 197 ? -1.228 22.335 8.221 1.00 90.31 197 ASP A O 1
ATOM 1658 N N . SER A 1 198 ? 0.555 23.620 7.856 1.00 91.12 198 SER A N 1
ATOM 1659 C CA . SER A 1 198 ? 1.220 23.211 9.093 1.00 91.12 198 SER A CA 1
ATOM 1660 C C . SER A 1 198 ? 0.481 23.663 10.358 1.00 91.12 198 SER A C 1
ATOM 1662 O O . SER A 1 198 ? 0.687 23.074 11.420 1.00 91.12 198 SER A O 1
ATOM 1664 N N . PHE A 1 199 ? -0.379 24.681 10.263 1.00 92.50 199 PHE A N 1
ATOM 1665 C CA . PHE A 1 199 ? -1.169 25.177 11.384 1.00 92.50 199 PHE A CA 1
ATOM 1666 C C . PHE A 1 199 ? -2.314 24.217 11.716 1.00 92.50 199 PHE A C 1
ATOM 1668 O O . PHE A 1 199 ? -2.484 23.858 12.883 1.00 92.50 199 PHE A O 1
ATOM 1675 N N . ASP A 1 200 ? -3.045 23.740 10.712 1.00 92.69 200 ASP A N 1
ATOM 1676 C CA . ASP A 1 200 ? -4.091 22.732 10.853 1.00 92.69 200 ASP A CA 1
ATOM 1677 C C . ASP A 1 200 ? -3.514 21.419 11.404 1.00 92.69 200 ASP A C 1
ATOM 1679 O O . ASP A 1 200 ? -4.074 20.847 12.344 1.00 92.69 200 ASP A O 1
ATOM 1683 N N . ILE A 1 201 ? -2.352 20.975 10.902 1.00 92.69 201 ILE A N 1
ATOM 1684 C CA . ILE A 1 201 ? -1.661 19.781 11.422 1.00 92.69 201 ILE A CA 1
ATOM 1685 C C . ILE A 1 201 ? -1.311 19.965 12.905 1.00 92.69 201 ILE A C 1
ATOM 1687 O O . ILE A 1 201 ? -1.591 19.090 13.724 1.00 92.69 201 ILE A O 1
ATOM 1691 N N . ALA A 1 202 ? -0.742 21.113 13.282 1.00 93.44 202 ALA A N 1
ATOM 1692 C CA . ALA A 1 202 ? -0.389 21.393 14.672 1.00 93.44 202 ALA A CA 1
ATOM 1693 C C . ALA A 1 202 ? -1.618 21.512 15.594 1.00 93.44 202 ALA A C 1
ATOM 1695 O O . ALA A 1 202 ? -1.553 21.123 16.765 1.00 93.44 202 ALA A O 1
ATOM 1696 N N . THR A 1 203 ? -2.728 22.041 15.073 1.00 94.81 203 THR A N 1
ATOM 1697 C CA . THR A 1 203 ? -3.958 22.311 15.830 1.00 94.81 203 THR A CA 1
ATOM 1698 C C . THR A 1 203 ? -4.766 21.040 16.067 1.00 94.81 203 THR A C 1
ATOM 1700 O O . THR A 1 203 ? -5.070 20.699 17.214 1.00 94.81 203 THR A O 1
ATOM 1703 N N . TYR A 1 204 ? -5.094 20.325 14.991 1.00 95.25 204 TYR A N 1
ATOM 1704 C CA . TYR A 1 204 ? -5.996 19.173 15.033 1.00 95.25 204 TYR A CA 1
ATOM 1705 C C . TYR A 1 204 ? -5.270 17.847 15.235 1.00 95.25 204 TYR A C 1
ATOM 1707 O O . TYR A 1 204 ? -5.906 16.877 15.643 1.00 95.25 204 TYR A O 1
ATOM 1715 N N . LYS A 1 205 ? -3.948 17.817 15.001 1.00 95.38 205 LYS A N 1
ATOM 1716 C CA . LYS A 1 205 ? -3.083 16.640 15.169 1.00 95.38 205 LYS A CA 1
ATOM 1717 C C . LYS A 1 205 ? -3.678 15.403 14.485 1.00 95.38 205 LYS A C 1
ATOM 1719 O O . LYS A 1 205 ? -3.962 14.420 15.175 1.00 95.38 205 LYS A O 1
ATOM 1724 N N . PRO A 1 206 ? -3.929 15.465 13.161 1.00 96.44 206 PRO A N 1
ATOM 1725 C CA . PRO A 1 206 ? -4.394 14.296 12.435 1.00 96.44 206 PRO A CA 1
ATOM 1726 C C . PRO A 1 206 ? -3.382 13.155 12.598 1.00 96.44 206 PRO A C 1
ATOM 1728 O O . PRO A 1 206 ? -2.183 13.383 12.752 1.00 96.44 206 PRO A O 1
ATOM 1731 N N . PHE A 1 207 ? -3.876 11.926 12.596 1.00 96.94 207 PHE A N 1
ATOM 1732 C CA . PHE A 1 207 ? -3.050 10.736 12.669 1.00 96.94 207 PHE A CA 1
ATOM 1733 C C . PHE A 1 207 ? -2.344 10.499 11.339 1.00 96.94 207 PHE A C 1
ATOM 1735 O O . PHE A 1 207 ? -2.965 10.574 10.274 1.00 96.94 207 PHE A O 1
ATOM 1742 N N . ASP A 1 208 ? -1.060 10.171 11.413 1.00 95.12 208 ASP A N 1
ATOM 1743 C CA . ASP A 1 208 ? -0.313 9.647 10.277 1.00 95.12 208 ASP A CA 1
ATOM 1744 C C . ASP A 1 208 ? -0.792 8.238 9.923 1.00 95.12 208 ASP A C 1
ATOM 1746 O O . ASP A 1 208 ? -1.297 7.502 10.777 1.00 95.12 208 ASP A O 1
ATOM 1750 N N . TYR A 1 209 ? -0.636 7.865 8.651 1.00 91.75 209 TYR A N 1
ATOM 1751 C CA . TYR A 1 209 ? -0.912 6.498 8.225 1.00 91.75 209 TYR A CA 1
ATOM 1752 C C . TYR A 1 209 ? -0.015 5.516 8.997 1.00 91.75 209 TYR A C 1
ATOM 1754 O O . TYR A 1 209 ? 1.199 5.732 9.086 1.00 91.75 209 TYR A O 1
ATOM 1762 N N . PRO A 1 210 ? -0.582 4.432 9.551 1.00 91.06 210 PRO A N 1
ATOM 1763 C CA . PRO A 1 210 ? 0.198 3.445 10.275 1.00 91.06 210 PRO A CA 1
ATOM 1764 C C . PRO A 1 210 ? 1.086 2.671 9.302 1.00 91.06 210 PRO A C 1
ATOM 1766 O O . PRO A 1 210 ? 0.631 2.209 8.255 1.00 91.06 210 PRO A O 1
ATOM 1769 N N . LEU A 1 211 ? 2.357 2.503 9.658 1.00 85.88 211 LEU A N 1
ATOM 1770 C CA . LEU A 1 211 ? 3.293 1.712 8.867 1.00 85.88 211 LEU A CA 1
ATOM 1771 C C . LEU A 1 211 ? 3.017 0.215 9.050 1.00 85.88 211 LEU A C 1
ATOM 1773 O O . LEU A 1 211 ? 2.591 -0.227 10.121 1.00 85.88 211 LEU A O 1
ATOM 1777 N N . ILE A 1 212 ? 3.301 -0.574 8.013 1.00 82.25 212 ILE A N 1
ATOM 1778 C CA . ILE A 1 212 ? 3.365 -2.029 8.150 1.00 82.25 212 ILE A CA 1
ATOM 1779 C C . ILE A 1 212 ? 4.674 -2.380 8.861 1.00 82.25 212 ILE A C 1
ATOM 1781 O O . ILE A 1 212 ? 5.767 -2.036 8.410 1.00 82.25 212 ILE A O 1
ATOM 1785 N N . HIS A 1 213 ? 4.567 -3.075 9.985 1.00 70.69 213 HIS A N 1
ATOM 1786 C CA . HIS A 1 213 ? 5.694 -3.583 10.755 1.00 70.69 213 HIS A CA 1
ATOM 1787 C C . HIS A 1 213 ? 5.801 -5.106 10.607 1.00 70.69 213 HIS A C 1
ATOM 1789 O O . HIS A 1 213 ? 4.793 -5.783 10.414 1.00 70.69 213 HIS A O 1
ATOM 1795 N N . ASN A 1 214 ? 7.032 -5.627 10.720 1.00 56.28 214 ASN A N 1
ATOM 1796 C CA . ASN A 1 214 ? 7.388 -7.033 10.973 1.00 56.28 214 ASN A CA 1
ATOM 1797 C C . ASN A 1 214 ? 6.333 -8.074 10.551 1.00 56.28 214 ASN A C 1
ATOM 1799 O O . ASN A 1 214 ? 5.502 -8.474 11.364 1.00 56.28 214 ASN A O 1
ATOM 1803 N N . THR A 1 215 ? 6.444 -8.612 9.335 1.00 62.44 215 THR A N 1
ATOM 1804 C CA . THR A 1 215 ? 5.578 -9.712 8.862 1.00 62.44 215 THR A CA 1
ATOM 1805 C C . THR A 1 215 ? 4.124 -9.288 8.646 1.00 62.44 215 THR A C 1
ATOM 1807 O O . THR A 1 215 ? 3.202 -9.977 9.070 1.00 62.44 215 THR A O 1
ATOM 1810 N N . TYR A 1 216 ? 3.923 -8.177 7.928 1.00 72.25 216 TYR A N 1
ATOM 1811 C CA . TYR A 1 216 ? 2.617 -7.806 7.368 1.00 72.25 216 TYR A CA 1
ATOM 1812 C C . TYR A 1 216 ? 1.565 -7.358 8.397 1.00 72.25 216 TYR A C 1
ATOM 1814 O O . TYR A 1 216 ? 0.375 -7.354 8.093 1.00 72.25 216 TYR A O 1
ATOM 1822 N N . HIS A 1 217 ? 1.973 -6.948 9.600 1.00 77.31 217 HIS A N 1
ATOM 1823 C CA . HIS A 1 217 ? 1.053 -6.402 10.596 1.00 77.31 217 HIS A CA 1
ATOM 1824 C C . HIS A 1 217 ? 1.014 -4.874 10.515 1.00 77.31 217 HIS A C 1
ATOM 1826 O O . HIS A 1 217 ? 2.050 -4.215 10.463 1.00 77.31 217 HIS A O 1
ATOM 1832 N N . GLN A 1 218 ? -0.172 -4.280 10.581 1.00 87.06 218 GLN A N 1
ATOM 1833 C CA . GLN A 1 218 ? -0.340 -2.827 10.572 1.00 87.06 218 GLN A CA 1
ATOM 1834 C C . GLN A 1 218 ? -1.412 -2.449 11.580 1.00 87.06 218 GLN A C 1
ATOM 1836 O O . GLN A 1 218 ? -2.495 -3.016 11.529 1.00 87.06 218 GLN A O 1
ATOM 1841 N N . GLN A 1 219 ? -1.126 -1.492 12.459 1.00 91.38 219 GLN A N 1
ATOM 1842 C CA . GLN A 1 219 ? -2.076 -1.034 13.474 1.00 91.38 219 GLN A CA 1
ATOM 1843 C C . GLN A 1 219 ? -3.337 -0.431 12.832 1.00 91.38 219 GLN A C 1
ATOM 1845 O O . GLN A 1 219 ? -3.226 0.352 11.890 1.00 91.38 219 GLN A O 1
ATOM 1850 N N . VAL A 1 220 ? -4.524 -0.776 13.340 1.00 94.62 220 VAL A N 1
ATOM 1851 C CA . VAL A 1 220 ? -5.819 -0.351 12.765 1.00 94.62 220 VAL A CA 1
ATOM 1852 C C . VAL A 1 220 ? -6.624 0.582 13.674 1.00 94.62 220 VAL A C 1
ATOM 1854 O O . VAL A 1 220 ? -7.495 1.306 13.187 1.00 94.62 220 VAL A O 1
ATOM 1857 N N . ILE A 1 221 ? -6.310 0.636 14.972 1.00 97.06 221 ILE A N 1
ATOM 1858 C CA . ILE A 1 221 ? -6.879 1.599 15.922 1.00 97.06 221 ILE A CA 1
ATOM 1859 C C . ILE A 1 221 ? -5.804 2.602 16.349 1.00 97.06 221 ILE A C 1
ATOM 1861 O O . ILE A 1 221 ? -4.809 2.242 16.980 1.00 97.06 221 ILE A O 1
ATOM 1865 N N . LEU A 1 222 ? -6.023 3.885 16.051 1.00 97.12 222 LEU A N 1
ATOM 1866 C CA . LEU A 1 222 ? -5.123 4.985 16.409 1.00 97.12 222 LEU A CA 1
ATOM 1867 C C . LEU A 1 222 ? -5.757 5.897 17.466 1.00 97.12 222 LEU A C 1
ATOM 1869 O O . LEU A 1 222 ? -6.969 6.108 17.497 1.00 97.12 222 LEU A O 1
ATOM 1873 N N . GLY A 1 223 ? -4.927 6.449 18.353 1.00 95.25 223 GLY A N 1
ATOM 1874 C CA . GLY A 1 223 ? -5.363 7.400 19.386 1.00 95.25 223 GLY A CA 1
ATOM 1875 C C . GLY A 1 223 ? -6.042 6.789 20.619 1.00 95.25 223 GLY A C 1
ATOM 1876 O O . GLY A 1 223 ? -6.343 7.515 21.570 1.00 95.25 223 GLY A O 1
ATOM 1877 N N . TYR A 1 224 ? -6.235 5.466 20.654 1.00 95.06 224 TYR A N 1
ATOM 1878 C CA . TYR A 1 224 ? -6.762 4.739 21.810 1.00 95.06 224 TYR A CA 1
ATOM 1879 C C . TYR A 1 224 ? -6.181 3.325 21.892 1.00 95.06 224 TYR A C 1
ATOM 1881 O O . TYR A 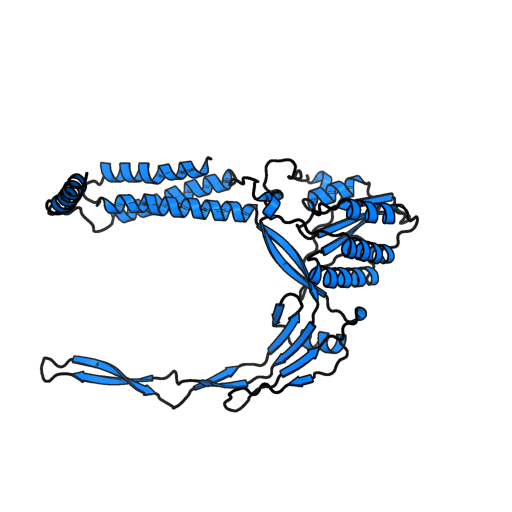1 224 ? -6.163 2.605 20.900 1.00 95.06 224 TYR A O 1
ATOM 1889 N N . ALA A 1 225 ? -5.724 2.915 23.077 1.00 94.44 225 ALA A N 1
ATOM 1890 C CA . ALA A 1 225 ? -5.153 1.589 23.295 1.00 94.44 225 ALA A CA 1
ATOM 1891 C C . ALA A 1 225 ? -6.199 0.631 23.889 1.00 94.44 225 ALA A C 1
ATOM 1893 O O . ALA A 1 225 ? -6.486 0.687 25.085 1.00 94.44 225 ALA A O 1
ATOM 1894 N N . ASP A 1 226 ? -6.735 -0.265 23.061 1.00 95.25 226 ASP A N 1
ATOM 1895 C CA . ASP A 1 226 ? -7.525 -1.428 23.485 1.00 95.25 226 ASP A CA 1
ATOM 1896 C C . ASP A 1 226 ? -7.055 -2.659 22.693 1.00 95.25 226 ASP A C 1
ATOM 1898 O O . ASP A 1 226 ? -7.524 -2.875 21.576 1.00 95.25 226 ASP A O 1
ATOM 1902 N N . PRO A 1 227 ? -6.118 -3.462 23.237 1.00 93.31 227 PRO A N 1
ATOM 1903 C CA . PRO A 1 227 ? -5.544 -4.605 22.524 1.00 93.31 227 PRO A CA 1
ATOM 1904 C C . PRO A 1 227 ? -6.579 -5.639 22.071 1.00 93.31 227 PRO A C 1
ATOM 1906 O O . PRO A 1 227 ? -6.388 -6.292 21.051 1.00 93.31 227 PRO A O 1
ATOM 1909 N N . ILE A 1 228 ? -7.683 -5.775 22.813 1.00 94.25 228 ILE A N 1
ATOM 1910 C CA . ILE A 1 228 ? -8.754 -6.713 22.466 1.00 94.25 228 ILE A CA 1
ATOM 1911 C C . ILE A 1 228 ? -9.537 -6.176 21.266 1.00 94.25 228 ILE A C 1
ATOM 1913 O O . ILE A 1 228 ? -9.765 -6.915 20.316 1.00 94.25 228 ILE A O 1
ATOM 1917 N N . ALA A 1 229 ? -9.908 -4.892 21.276 1.00 95.62 229 ALA A N 1
ATOM 1918 C CA . ALA A 1 229 ? -10.581 -4.282 20.128 1.00 95.62 229 ALA A CA 1
ATOM 1919 C C . ALA A 1 229 ? -9.680 -4.256 18.883 1.00 95.62 229 ALA A C 1
ATOM 1921 O O . ALA A 1 229 ? -10.166 -4.501 17.783 1.00 95.62 229 ALA A O 1
ATOM 1922 N N . GLU A 1 230 ? -8.379 -4.003 19.057 1.00 94.94 230 GLU A N 1
ATOM 1923 C CA . GLU A 1 230 ? -7.387 -4.066 17.977 1.00 94.94 230 GLU A CA 1
ATOM 1924 C C . GLU A 1 230 ? -7.376 -5.465 17.354 1.00 94.94 230 GLU A C 1
ATOM 1926 O O . GLU A 1 230 ? -7.570 -5.590 16.150 1.00 94.94 230 GLU A O 1
ATOM 1931 N N . GLN A 1 231 ? -7.248 -6.525 18.163 1.00 92.38 231 GLN A N 1
ATOM 1932 C CA . GLN A 1 231 ? -7.285 -7.904 17.668 1.00 92.38 231 GLN A CA 1
ATOM 1933 C C . GLN A 1 231 ? -8.608 -8.228 16.958 1.00 92.38 231 GLN A C 1
ATOM 1935 O O . GLN A 1 231 ? -8.589 -8.810 15.875 1.00 92.38 231 GLN A O 1
ATOM 1940 N N . MET A 1 232 ? -9.750 -7.826 17.527 1.00 95.12 232 MET A N 1
ATOM 1941 C CA . MET A 1 232 ? -11.060 -8.024 16.897 1.00 95.12 232 MET A CA 1
ATOM 1942 C C . MET A 1 232 ? -11.127 -7.349 15.523 1.00 95.12 232 MET A C 1
ATOM 1944 O O . MET A 1 232 ? -11.561 -7.961 14.550 1.00 95.12 232 MET A O 1
ATOM 1948 N N . LEU A 1 233 ? -10.663 -6.103 15.419 1.00 95.88 233 LEU A N 1
ATOM 1949 C CA . LEU A 1 233 ? -10.694 -5.363 14.163 1.00 95.88 233 LEU A CA 1
ATOM 1950 C C . LEU A 1 233 ? -9.719 -5.932 13.127 1.00 95.88 233 LEU A C 1
ATOM 1952 O O . LEU A 1 233 ? -10.038 -5.942 11.942 1.00 95.88 233 LEU A O 1
ATOM 1956 N N . GLN A 1 234 ? -8.562 -6.442 13.555 1.00 93.94 234 GLN A N 1
ATOM 1957 C CA . GLN A 1 234 ? -7.640 -7.164 12.674 1.00 93.94 234 GLN A CA 1
ATOM 1958 C C . GLN A 1 234 ? -8.308 -8.406 12.076 1.00 93.94 234 GLN A C 1
ATOM 1960 O O . GLN A 1 234 ? -8.261 -8.588 10.865 1.00 93.94 234 GLN A O 1
ATOM 1965 N N . VAL A 1 235 ? -8.997 -9.212 12.893 1.00 93.31 235 VAL A N 1
ATOM 1966 C CA . VAL A 1 235 ? -9.755 -10.386 12.418 1.00 93.31 235 VAL A CA 1
ATOM 1967 C C . VAL A 1 235 ? -10.829 -9.974 11.408 1.00 93.31 235 VAL A C 1
ATOM 1969 O O . VAL A 1 235 ? -10.934 -10.574 10.337 1.00 93.31 235 VAL A O 1
ATOM 1972 N N . VAL A 1 236 ? -11.585 -8.914 11.709 1.00 94.69 236 VAL A N 1
ATOM 1973 C CA . VAL A 1 236 ? -12.595 -8.356 10.796 1.00 94.69 236 VAL A CA 1
ATOM 1974 C C . VAL A 1 236 ? -11.958 -7.922 9.473 1.00 94.69 236 VAL A C 1
ATOM 1976 O O . VAL A 1 236 ? -12.436 -8.311 8.409 1.00 94.69 236 VAL A O 1
ATOM 1979 N N . ASN A 1 237 ? -10.850 -7.181 9.516 1.00 95.44 237 ASN A N 1
ATOM 1980 C CA . ASN A 1 237 ? -10.118 -6.746 8.325 1.00 95.44 237 ASN A CA 1
ATOM 1981 C C . ASN A 1 237 ? -9.521 -7.913 7.530 1.00 95.44 237 ASN A C 1
ATOM 1983 O O . ASN A 1 237 ? -9.463 -7.844 6.306 1.00 95.44 237 ASN A O 1
ATOM 1987 N N . SER A 1 238 ? -9.104 -8.993 8.184 1.00 93.06 238 SER A N 1
ATOM 1988 C CA . SER A 1 238 ? -8.615 -10.203 7.521 1.00 93.06 238 SER A CA 1
ATOM 1989 C C . SER A 1 238 ? -9.725 -10.961 6.798 1.00 93.06 238 SER A C 1
ATOM 1991 O O . SER A 1 238 ? -9.543 -11.361 5.648 1.00 93.06 238 SER A O 1
ATOM 1993 N N . ARG A 1 239 ? -10.887 -11.141 7.441 1.00 91.88 239 ARG A N 1
ATOM 1994 C CA . ARG A 1 239 ? -12.040 -11.836 6.844 1.00 91.88 239 ARG A CA 1
ATOM 1995 C C . ARG A 1 239 ? -12.660 -11.009 5.717 1.00 91.88 239 ARG A C 1
ATOM 1997 O O . ARG A 1 239 ? -12.760 -11.472 4.584 1.00 91.88 239 ARG A O 1
ATOM 2004 N N . LEU A 1 240 ? -12.999 -9.751 5.995 1.00 93.81 240 LEU A N 1
ATOM 2005 C CA . LEU A 1 240 ? -13.597 -8.859 5.000 1.00 93.81 240 LEU A CA 1
ATOM 2006 C C . LEU A 1 240 ? -12.597 -8.437 3.917 1.00 93.81 240 LEU A C 1
ATOM 2008 O O . LEU A 1 240 ? -12.997 -8.174 2.786 1.00 93.81 240 LEU A O 1
ATOM 2012 N N . GLY A 1 241 ? -11.301 -8.396 4.224 1.00 91.94 241 GLY A N 1
ATOM 2013 C CA . GLY A 1 241 ? -10.250 -8.154 3.240 1.00 91.94 241 GLY A CA 1
ATOM 2014 C C . GLY A 1 241 ? -10.198 -9.241 2.165 1.00 91.94 241 GLY A C 1
ATOM 2015 O O . GLY A 1 241 ? -10.129 -8.905 0.982 1.00 91.94 241 GLY A O 1
ATOM 2016 N N . ARG A 1 242 ? -10.339 -10.520 2.551 1.00 88.62 242 ARG A N 1
ATOM 2017 C CA . ARG A 1 242 ? -10.426 -11.659 1.619 1.00 88.62 242 ARG A CA 1
ATOM 2018 C C . ARG A 1 242 ? -11.645 -11.548 0.700 1.00 88.62 242 ARG A C 1
ATOM 2020 O O . ARG A 1 242 ? -11.502 -11.658 -0.514 1.00 88.62 242 ARG A O 1
ATOM 2027 N N . ASP A 1 243 ? -12.825 -11.325 1.274 1.00 89.94 243 ASP A N 1
ATOM 2028 C CA . ASP A 1 243 ? -14.086 -11.475 0.534 1.00 89.94 243 ASP A CA 1
ATOM 2029 C C . ASP A 1 243 ? -14.540 -10.188 -0.165 1.00 89.94 243 ASP A C 1
ATOM 2031 O O . ASP A 1 243 ? -15.151 -10.224 -1.232 1.00 89.94 243 ASP A O 1
ATOM 2035 N N . LYS A 1 244 ? -14.257 -9.033 0.443 1.00 93.00 244 LYS A N 1
ATOM 2036 C CA . LYS A 1 244 ? -14.764 -7.720 0.019 1.00 93.00 244 LYS A CA 1
ATOM 2037 C C . LYS A 1 244 ? -13.673 -6.708 -0.297 1.00 93.00 244 LYS A C 1
ATOM 2039 O O . LYS A 1 244 ? -14.003 -5.599 -0.721 1.00 93.00 244 LYS A O 1
ATOM 2044 N N . GLN A 1 245 ? -12.405 -7.075 -0.091 1.00 93.44 245 GLN A N 1
ATOM 2045 C CA . GLN A 1 245 ? -11.253 -6.200 -0.300 1.00 93.44 245 GLN A CA 1
ATOM 2046 C C . GLN A 1 245 ? -11.476 -4.854 0.386 1.00 93.44 245 GLN A C 1
ATOM 2048 O O . GLN A 1 245 ? -11.407 -3.819 -0.264 1.00 93.44 245 GLN A O 1
ATOM 2053 N N . VAL A 1 246 ? -11.820 -4.876 1.675 1.00 95.06 246 VAL A N 1
ATOM 2054 C CA . VAL A 1 246 ? -12.066 -3.682 2.492 1.00 95.06 246 VAL A CA 1
ATOM 2055 C C . VAL A 1 246 ? -11.195 -3.702 3.732 1.00 95.06 246 VAL A C 1
ATOM 2057 O O . VAL A 1 246 ? -10.932 -4.762 4.301 1.00 95.06 246 VAL A O 1
ATOM 2060 N N . ARG A 1 247 ? -10.759 -2.517 4.147 1.00 95.00 247 ARG A N 1
ATOM 2061 C CA . ARG A 1 247 ? -9.968 -2.310 5.351 1.00 95.00 247 ARG A CA 1
ATOM 2062 C C . ARG A 1 247 ? -10.549 -1.177 6.180 1.00 95.00 247 ARG A C 1
ATOM 2064 O O . ARG A 1 247 ? -10.891 -0.120 5.664 1.00 95.00 247 ARG A O 1
ATOM 2071 N N . VAL A 1 248 ? -10.661 -1.399 7.476 1.00 97.06 248 VAL A N 1
ATOM 2072 C CA . VAL A 1 248 ? -11.289 -0.480 8.417 1.00 97.06 248 VAL A CA 1
ATOM 2073 C C . VAL A 1 248 ? -10.246 0.083 9.368 1.00 97.06 248 VAL A C 1
ATOM 2075 O O . VAL A 1 248 ? -9.447 -0.672 9.925 1.00 97.06 248 VAL A O 1
ATOM 2078 N N . TYR A 1 249 ? -10.315 1.393 9.602 1.00 97.69 249 TYR A N 1
ATOM 2079 C CA . TYR A 1 249 ? -9.534 2.086 10.624 1.00 97.69 249 TYR A CA 1
ATOM 2080 C C . TYR A 1 249 ? -10.442 2.795 11.622 1.00 97.69 249 TYR A C 1
ATOM 2082 O O . TYR A 1 249 ? -11.413 3.446 11.232 1.00 97.69 249 TYR A O 1
ATOM 2090 N N . PHE A 1 250 ? -10.080 2.741 12.903 1.00 98.31 250 PHE A N 1
ATOM 2091 C CA . PHE A 1 250 ? -10.669 3.597 13.933 1.00 98.31 250 PHE A CA 1
ATOM 2092 C C . PHE A 1 250 ? -9.657 4.639 14.396 1.00 98.31 250 PHE A C 1
ATOM 2094 O O . PHE A 1 250 ? -8.546 4.305 14.800 1.00 98.31 250 PHE A O 1
ATOM 2101 N N . LEU A 1 251 ? -10.062 5.905 14.388 1.00 98.38 251 LEU A N 1
ATOM 2102 C CA . LEU A 1 251 ? -9.236 7.040 14.786 1.00 98.38 251 LEU A CA 1
ATOM 2103 C C . LEU A 1 251 ? -9.909 7.764 15.952 1.00 98.38 251 LEU A C 1
ATOM 2105 O O . LEU A 1 251 ? -10.969 8.368 15.789 1.00 98.38 251 LEU A O 1
ATOM 2109 N N . VAL A 1 252 ? -9.316 7.700 17.140 1.00 97.94 252 VAL A N 1
ATOM 2110 C CA . VAL A 1 252 ? -9.914 8.248 18.364 1.00 97.94 252 VAL A CA 1
ATOM 2111 C C . VAL A 1 252 ? -9.221 9.546 18.762 1.00 97.94 252 VAL A C 1
ATOM 2113 O O . VAL A 1 252 ? -8.059 9.559 19.160 1.00 97.94 252 VAL A O 1
ATOM 2116 N N . PHE A 1 253 ? -9.955 10.652 18.703 1.00 97.69 253 PHE A N 1
ATOM 2117 C CA . PHE A 1 253 ? -9.469 11.984 19.038 1.00 97.69 253 PHE A CA 1
ATOM 2118 C C . PHE A 1 253 ? -9.939 12.396 20.433 1.00 97.69 253 PHE A C 1
ATOM 2120 O O . PHE A 1 253 ? -11.136 12.420 20.708 1.00 97.69 253 PHE A O 1
ATOM 2127 N N . ASN A 1 254 ? -9.009 12.777 21.308 1.00 96.00 254 ASN A N 1
ATOM 2128 C CA . ASN A 1 254 ? -9.325 13.224 22.667 1.00 96.00 254 ASN A CA 1
ATOM 2129 C C . ASN A 1 254 ? -9.347 14.758 22.752 1.00 96.00 254 ASN A C 1
ATOM 2131 O O . ASN A 1 254 ? -8.377 15.404 22.361 1.00 96.00 254 ASN A O 1
ATOM 2135 N N . ASP A 1 255 ? -10.428 15.323 23.299 1.00 95.56 255 ASP A N 1
ATOM 2136 C CA . ASP A 1 255 ? -10.646 16.769 23.495 1.00 95.56 255 ASP A CA 1
ATOM 2137 C C . ASP A 1 255 ? -10.513 17.598 22.201 1.00 95.56 255 ASP A C 1
ATOM 2139 O O . ASP A 1 255 ? -10.063 18.742 22.213 1.00 95.56 255 ASP A O 1
ATOM 2143 N N . GLN A 1 256 ? -10.904 17.013 21.064 1.00 96.25 256 GLN A N 1
ATOM 2144 C CA . GLN A 1 256 ? -10.876 17.658 19.748 1.00 96.25 256 GLN A CA 1
ATOM 2145 C C . GLN A 1 256 ? -12.292 17.996 19.261 1.00 96.25 256 GLN A C 1
ATOM 2147 O O . GLN A 1 256 ? -13.266 17.315 19.614 1.00 96.25 256 GLN A O 1
ATOM 2152 N N . PRO A 1 257 ? -12.456 19.055 18.454 1.00 96.19 257 PRO A N 1
ATOM 2153 C CA . PRO A 1 257 ? -13.742 19.413 17.884 1.00 96.19 257 PRO A CA 1
ATOM 2154 C C . PRO A 1 257 ? -14.014 18.585 16.611 1.00 96.19 257 PRO A C 1
ATOM 2156 O O . PRO A 1 257 ? -13.142 17.862 16.128 1.00 96.19 257 PRO A O 1
ATOM 2159 N N . ARG A 1 258 ? -15.240 18.650 16.080 1.00 95.44 258 ARG A N 1
ATOM 2160 C CA . ARG A 1 258 ? -15.689 17.785 14.970 1.00 95.44 258 ARG A CA 1
ATOM 2161 C C . ARG A 1 258 ? -14.889 18.008 13.686 1.00 95.44 258 ARG A C 1
ATOM 2163 O O . ARG A 1 258 ? -14.720 17.091 12.885 1.00 95.44 258 ARG A O 1
ATOM 2170 N N . GLU A 1 259 ? -14.374 19.216 13.522 1.00 95.75 259 GLU A N 1
ATOM 2171 C CA . GLU A 1 259 ? -13.510 19.655 12.435 1.00 95.75 259 GLU A CA 1
ATOM 2172 C C . GLU A 1 259 ? -12.260 18.771 12.317 1.00 95.75 259 GLU A C 1
ATOM 2174 O O . GLU A 1 259 ? -11.818 18.513 11.202 1.00 95.75 259 GLU A O 1
ATOM 2179 N N . ALA A 1 260 ? -11.753 18.202 13.420 1.00 96.88 260 ALA A N 1
ATOM 2180 C CA . ALA A 1 260 ? -10.617 17.279 13.384 1.00 96.88 260 ALA A CA 1
ATOM 2181 C C . ALA A 1 260 ? -10.877 16.063 12.475 1.00 96.88 260 ALA A C 1
ATOM 2183 O O . ALA A 1 260 ? -9.989 15.653 11.735 1.00 96.88 260 ALA A O 1
ATOM 2184 N N . GLY A 1 261 ? -12.107 15.532 12.449 1.00 96.69 261 GLY A N 1
ATOM 2185 C CA . GLY A 1 261 ? -12.477 14.437 11.546 1.00 96.69 261 GLY A CA 1
ATOM 2186 C C . GLY A 1 261 ? -12.452 14.839 10.066 1.00 96.69 261 GLY A C 1
ATOM 2187 O O . GLY A 1 261 ? -12.025 14.058 9.219 1.00 96.69 261 GLY A O 1
ATOM 2188 N N . GLN A 1 262 ? -12.848 16.075 9.748 1.00 95.12 262 GLN A N 1
ATOM 2189 C CA . GLN A 1 262 ? -12.799 16.610 8.381 1.00 95.12 262 GLN A CA 1
ATOM 2190 C C . GLN A 1 262 ? -11.359 16.893 7.940 1.00 95.12 262 GLN A C 1
ATOM 2192 O O . GLN A 1 262 ? -10.992 16.632 6.794 1.00 95.12 262 GLN A O 1
ATOM 2197 N N . ILE A 1 263 ? -10.536 17.402 8.858 1.00 95.94 263 ILE A N 1
ATOM 2198 C CA . ILE A 1 263 ? -9.101 17.600 8.649 1.00 95.94 263 ILE A CA 1
ATOM 2199 C C . ILE A 1 263 ? -8.413 16.253 8.440 1.00 95.94 263 ILE A C 1
ATOM 2201 O O . ILE A 1 263 ? -7.645 16.125 7.496 1.00 95.94 263 ILE A O 1
ATOM 2205 N N . GLN A 1 264 ? -8.755 15.221 9.212 1.00 97.06 264 GLN A N 1
ATOM 2206 C CA . GLN A 1 264 ? -8.250 13.866 8.995 1.00 97.06 264 GLN A CA 1
ATOM 2207 C C . GLN A 1 264 ? -8.615 13.323 7.609 1.00 97.06 264 GLN A C 1
ATOM 2209 O O . GLN A 1 264 ? -7.750 12.805 6.909 1.00 97.06 264 GLN A O 1
ATOM 2214 N N . GLN A 1 265 ? -9.872 13.480 7.184 1.00 95.50 265 GLN A N 1
ATOM 2215 C CA . GLN A 1 265 ? -10.308 13.071 5.847 1.00 95.50 265 GLN A CA 1
ATOM 2216 C C . GLN A 1 265 ? -9.512 13.786 4.752 1.00 95.50 265 GLN A C 1
ATOM 2218 O O . GLN A 1 265 ? -9.074 13.152 3.799 1.00 95.50 265 GLN A O 1
ATOM 2223 N N . ARG A 1 266 ? -9.287 15.098 4.892 1.00 93.19 266 ARG A N 1
ATOM 2224 C CA . ARG A 1 266 ? -8.429 15.862 3.976 1.00 93.19 266 ARG A CA 1
ATOM 2225 C C . ARG A 1 266 ? -6.980 15.374 4.018 1.00 93.19 266 ARG A C 1
ATOM 2227 O O . ARG A 1 266 ? -6.341 15.302 2.973 1.00 93.19 266 ARG A O 1
ATOM 2234 N N . TYR A 1 267 ? -6.470 15.041 5.203 1.00 94.31 267 TYR A N 1
ATOM 2235 C CA . TYR A 1 267 ? -5.072 14.667 5.414 1.00 94.31 267 TYR A CA 1
ATOM 2236 C C . TYR A 1 267 ? -4.773 13.355 4.710 1.00 94.31 267 TYR A C 1
ATOM 2238 O O . TYR A 1 267 ? -3.775 13.228 4.012 1.00 94.31 267 TYR A O 1
ATOM 2246 N N . TRP A 1 268 ? -5.710 12.420 4.818 1.00 93.62 268 TRP A N 1
ATOM 2247 C CA . TRP A 1 268 ? -5.658 11.119 4.169 1.00 93.62 268 TRP A CA 1
ATOM 2248 C C . TRP A 1 268 ? -6.243 11.111 2.755 1.00 93.62 268 TRP A C 1
ATOM 2250 O O . TRP A 1 268 ? -6.364 10.040 2.174 1.00 93.62 268 TRP A O 1
ATOM 2260 N N . GLN A 1 269 ? -6.623 12.269 2.198 1.00 91.69 269 GLN A N 1
ATOM 2261 C CA . GLN A 1 269 ? -7.220 12.386 0.858 1.00 91.69 269 GLN A CA 1
ATOM 2262 C C . GLN A 1 269 ? -8.420 11.434 0.647 1.00 91.69 269 GLN A C 1
ATOM 2264 O O . GLN A 1 269 ? -8.574 10.832 -0.411 1.00 91.69 269 GLN A O 1
ATOM 2269 N N . ASN A 1 270 ? -9.288 11.331 1.662 1.00 92.56 270 ASN A N 1
ATOM 2270 C CA . ASN A 1 270 ? -10.431 10.409 1.773 1.00 92.56 270 ASN A CA 1
ATOM 2271 C C . ASN A 1 270 ? -10.102 8.930 2.018 1.00 92.56 270 ASN A C 1
ATOM 2273 O O . ASN A 1 270 ? -11.011 8.102 1.949 1.00 92.56 270 ASN A O 1
ATOM 2277 N N . GLY A 1 271 ? -8.856 8.602 2.352 1.00 92.94 271 GLY A N 1
ATOM 2278 C CA . GLY A 1 271 ? -8.425 7.215 2.501 1.00 92.94 271 GLY A CA 1
ATOM 2279 C C . GLY A 1 271 ? -8.029 6.588 1.167 1.00 92.94 271 GLY A C 1
ATOM 2280 O O . GLY A 1 271 ? -8.314 7.136 0.094 1.00 92.94 271 GLY A O 1
ATOM 2281 N N . ASN A 1 272 ? -7.431 5.403 1.231 1.00 92.81 272 ASN A N 1
ATOM 2282 C CA . ASN A 1 272 ? -7.200 4.585 0.044 1.00 92.81 272 ASN A CA 1
ATOM 2283 C C . ASN A 1 272 ? -8.517 4.004 -0.486 1.00 92.81 272 ASN A C 1
ATOM 2285 O O . ASN A 1 272 ? -9.532 3.934 0.214 1.00 92.81 272 ASN A O 1
ATOM 2289 N N . LYS A 1 273 ? -8.515 3.553 -1.747 1.00 92.25 273 LYS A N 1
ATOM 2290 C CA . LYS A 1 273 ? -9.735 3.098 -2.442 1.00 92.25 273 LYS A CA 1
ATOM 2291 C C . LYS A 1 273 ? -10.544 2.016 -1.720 1.00 92.25 273 LYS A C 1
ATOM 2293 O O . LYS A 1 273 ? -11.746 1.896 -1.950 1.00 92.25 273 LYS A O 1
ATOM 2298 N N . ASN A 1 274 ? -9.891 1.212 -0.889 1.00 94.06 274 ASN A N 1
ATOM 2299 C CA . ASN A 1 274 ? -10.477 0.076 -0.198 1.00 94.06 274 ASN A CA 1
ATOM 2300 C C . ASN A 1 274 ? -10.731 0.330 1.295 1.00 94.06 274 ASN A C 1
ATOM 2302 O O . ASN A 1 274 ? -10.989 -0.616 2.036 1.00 94.06 274 ASN A O 1
ATOM 2306 N N . GLU A 1 275 ? -10.658 1.580 1.749 1.00 95.88 275 GLU A N 1
ATOM 2307 C CA . GLU A 1 275 ? -10.698 1.891 3.173 1.00 95.88 275 GLU A CA 1
ATOM 2308 C C . GLU A 1 275 ? -12.035 2.476 3.631 1.00 95.88 275 GLU A C 1
ATOM 2310 O O . GLU A 1 275 ? -12.696 3.238 2.917 1.00 95.88 275 GLU A O 1
ATOM 2315 N N . LEU A 1 276 ? -12.414 2.143 4.864 1.00 97.44 276 LEU A N 1
ATOM 2316 C CA . LEU A 1 276 ? -13.450 2.817 5.635 1.00 97.44 276 LEU A CA 1
ATOM 2317 C C . LEU A 1 276 ? -12.844 3.321 6.943 1.00 97.44 276 LEU A C 1
ATOM 2319 O O . LEU A 1 276 ? -12.360 2.547 7.766 1.00 97.44 276 LEU A O 1
ATOM 2323 N N . ILE A 1 277 ? -12.877 4.634 7.138 1.00 98.31 277 ILE A N 1
ATOM 2324 C CA . ILE A 1 277 ? -12.260 5.284 8.287 1.00 98.31 277 ILE A CA 1
ATOM 2325 C C . ILE A 1 277 ? -13.360 5.803 9.204 1.00 98.31 277 ILE A C 1
ATOM 2327 O O . ILE A 1 277 ? -14.237 6.556 8.778 1.00 98.31 277 ILE A O 1
ATOM 2331 N N . VAL A 1 278 ? -13.288 5.420 10.476 1.00 98.38 278 VAL A N 1
ATOM 2332 C CA . VAL A 1 278 ? -14.200 5.839 11.539 1.00 98.38 278 VAL A CA 1
ATOM 2333 C C . VAL A 1 278 ? -13.452 6.740 12.518 1.00 98.38 278 VAL A C 1
ATOM 2335 O O . VAL A 1 278 ? -12.693 6.270 13.365 1.00 98.38 278 VAL A O 1
ATOM 2338 N N . CYS A 1 279 ? -13.681 8.048 12.440 1.00 98.50 279 CYS A N 1
ATOM 2339 C CA . CYS A 1 279 ? -13.176 9.006 13.419 1.00 98.50 279 CYS A CA 1
ATOM 2340 C C . CYS A 1 279 ? -14.172 9.170 14.572 1.00 98.50 279 CYS A C 1
ATOM 2342 O O . CYS A 1 279 ? -15.354 9.432 14.340 1.00 98.50 279 CYS A O 1
ATOM 2344 N N . ILE A 1 280 ? -13.692 9.090 15.812 1.00 98.19 280 ILE A N 1
ATOM 2345 C CA . ILE A 1 280 ? -14.492 9.251 17.030 1.00 98.19 280 ILE A CA 1
ATOM 2346 C C . ILE A 1 280 ? -13.864 10.340 17.895 1.00 98.19 280 ILE A C 1
ATOM 2348 O O . ILE A 1 280 ? -12.700 10.245 18.276 1.00 98.19 280 ILE A O 1
ATOM 2352 N N . GLY A 1 281 ? -14.641 11.366 18.226 1.00 97.31 281 GLY A N 1
ATOM 2353 C CA . GLY A 1 281 ? -14.236 12.430 19.135 1.00 97.31 281 GLY A CA 1
ATOM 2354 C C . GLY A 1 281 ? -14.741 12.199 20.547 1.00 97.31 281 GLY A C 1
ATOM 2355 O O . GLY A 1 281 ? -15.953 12.148 20.770 1.00 97.31 281 GLY A O 1
ATOM 2356 N N . LEU A 1 282 ? -13.818 12.125 21.500 1.00 96.69 282 LEU A N 1
ATOM 2357 C CA . LEU A 1 282 ? -14.098 11.996 22.924 1.00 96.69 282 LEU A CA 1
ATOM 2358 C C . LEU A 1 282 ? -13.869 13.317 23.656 1.00 96.69 282 LEU A C 1
ATOM 2360 O O . LEU A 1 282 ? -12.955 14.077 23.329 1.00 96.69 282 LEU A O 1
ATOM 2364 N N . ASP A 1 283 ? -14.677 13.581 24.677 1.00 94.19 283 ASP A N 1
ATOM 2365 C CA . ASP A 1 283 ? -14.393 14.633 25.650 1.00 94.19 283 ASP A CA 1
ATOM 2366 C C . ASP A 1 283 ? -13.400 14.162 26.735 1.00 94.19 283 ASP A C 1
ATOM 2368 O O . ASP A 1 283 ? -12.896 13.035 26.725 1.00 94.19 283 ASP A O 1
ATOM 2372 N N . ARG A 1 284 ? -13.112 15.037 27.705 1.00 92.12 284 ARG A N 1
ATOM 2373 C CA . ARG A 1 284 ? -12.205 14.731 28.827 1.00 92.12 284 ARG A CA 1
ATOM 2374 C C . ARG A 1 284 ? -12.729 13.638 29.763 1.00 92.12 284 ARG A C 1
ATOM 2376 O O . ARG A 1 284 ? -11.936 13.035 30.481 1.00 92.12 284 ARG A O 1
ATOM 2383 N N . GLU A 1 285 ? -14.034 13.384 29.759 1.00 91.75 285 GLU A N 1
ATOM 2384 C CA . GLU A 1 285 ? -14.698 12.331 30.531 1.00 91.75 285 GLU A CA 1
ATOM 2385 C C . GLU A 1 285 ? -14.836 11.023 29.730 1.00 91.75 285 GLU A C 1
ATOM 2387 O O . GLU A 1 285 ? -15.446 10.072 30.217 1.00 91.75 285 GLU A O 1
ATOM 2392 N N . LYS A 1 286 ? -14.244 10.950 28.526 1.00 90.69 286 LYS A N 1
ATOM 2393 C CA . LYS A 1 286 ? -14.348 9.831 27.573 1.00 90.69 286 LYS A CA 1
ATOM 2394 C C . LYS A 1 286 ? -15.770 9.583 27.055 1.00 90.69 286 LYS A C 1
ATOM 2396 O O . LYS A 1 286 ? -16.084 8.470 26.632 1.00 90.69 286 LYS A O 1
ATOM 2401 N N . LYS A 1 287 ? -16.625 10.605 27.055 1.00 93.62 287 LYS A N 1
ATOM 2402 C CA . LYS A 1 287 ? -17.939 10.558 26.406 1.00 93.62 287 LYS A CA 1
ATOM 2403 C C . LYS A 1 287 ? -17.816 10.945 24.942 1.00 93.62 287 LYS A C 1
ATOM 2405 O O . LYS A 1 287 ? -16.977 11.764 24.566 1.00 93.62 287 LYS A O 1
ATOM 2410 N N . ILE A 1 288 ? -18.674 10.357 24.119 1.00 95.69 288 ILE A N 1
ATOM 2411 C CA . ILE A 1 288 ? -18.698 10.607 22.679 1.00 95.69 288 ILE A CA 1
ATOM 2412 C C . ILE A 1 288 ? -19.297 11.991 22.429 1.00 95.69 288 ILE A C 1
ATOM 2414 O O . ILE A 1 288 ? -20.415 12.283 22.848 1.00 95.69 288 ILE A O 1
ATOM 2418 N N . LYS A 1 289 ? -18.549 12.847 21.730 1.00 94.88 289 LYS A N 1
ATOM 2419 C CA . LYS A 1 289 ? -18.987 14.193 21.333 1.00 94.88 289 LYS A CA 1
ATOM 2420 C C . LYS A 1 289 ? -19.410 14.247 19.868 1.00 94.88 289 LYS A C 1
ATOM 2422 O O . LYS A 1 289 ? -20.316 14.997 19.513 1.00 94.88 289 LYS A O 1
ATOM 2427 N N . TRP A 1 290 ? -18.714 13.508 19.012 1.00 96.31 290 TRP A N 1
ATOM 2428 C CA . TRP A 1 290 ? -18.965 13.461 17.575 1.00 96.31 290 TRP A CA 1
ATOM 2429 C C . TRP A 1 290 ? -18.355 12.198 16.969 1.00 96.31 290 TRP A C 1
ATOM 2431 O O . TRP A 1 290 ? -17.406 11.633 17.513 1.00 96.31 290 TRP A O 1
ATOM 2441 N N . SER A 1 291 ? -18.859 11.798 15.805 1.00 97.19 291 SER A N 1
ATOM 2442 C CA . SER A 1 291 ? -18.177 10.853 14.925 1.00 97.19 291 SER A CA 1
ATOM 2443 C C . SER A 1 291 ? -18.188 11.347 13.477 1.00 97.19 291 SER A C 1
ATOM 2445 O O . SER A 1 291 ? -19.031 12.153 13.064 1.00 97.19 291 SER A O 1
ATOM 2447 N N . HIS A 1 292 ? -17.202 10.906 12.704 1.00 97.94 292 HIS A N 1
ATOM 2448 C CA . HIS A 1 292 ? -17.070 11.221 11.286 1.00 97.94 292 HIS A CA 1
ATOM 2449 C C . HIS A 1 292 ? -16.578 9.981 10.553 1.00 97.94 292 HIS A C 1
ATOM 2451 O O . HIS A 1 292 ? -15.491 9.493 10.843 1.00 97.94 292 HIS A O 1
ATOM 2457 N N . VAL A 1 293 ? -17.386 9.465 9.630 1.00 98.00 293 VAL A N 1
ATOM 2458 C CA . VAL A 1 293 ? -17.069 8.258 8.861 1.00 98.00 293 VAL A CA 1
ATOM 2459 C C . VAL A 1 293 ? -16.881 8.652 7.407 1.00 98.00 293 VAL A C 1
ATOM 2461 O O . VAL A 1 293 ? -17.745 9.320 6.835 1.00 98.00 293 VAL A O 1
ATOM 2464 N N . PHE A 1 294 ? -15.764 8.253 6.807 1.00 97.00 294 PHE A N 1
ATOM 2465 C CA . PHE A 1 294 ? -15.475 8.543 5.408 1.00 97.00 294 PHE A CA 1
ATOM 2466 C C . PHE A 1 294 ? -14.827 7.354 4.704 1.00 97.00 294 PHE A C 1
ATOM 2468 O O . PHE A 1 294 ? -14.202 6.494 5.320 1.00 97.00 294 PHE A O 1
ATOM 2475 N N . SER A 1 295 ? -15.071 7.289 3.400 1.00 95.94 295 SER A N 1
ATOM 2476 C CA . SER A 1 295 ? -14.652 6.219 2.502 1.00 95.94 295 SER A CA 1
ATOM 2477 C C . SER A 1 295 ? -15.019 6.612 1.070 1.00 95.94 295 SER A C 1
ATOM 2479 O O . SER A 1 295 ? -15.891 7.466 0.858 1.00 95.94 295 SER A O 1
ATOM 2481 N N . TRP A 1 296 ? -14.406 5.952 0.091 1.00 94.38 296 TRP A N 1
ATOM 2482 C CA . TRP A 1 296 ? -14.774 6.043 -1.320 1.00 94.38 296 TRP A CA 1
ATOM 2483 C C . TRP A 1 296 ? -16.045 5.274 -1.693 1.00 94.38 296 TRP A C 1
ATOM 2485 O O . TRP A 1 296 ? -16.555 5.488 -2.791 1.00 94.38 296 TRP A O 1
ATOM 2495 N N . THR A 1 297 ? -16.575 4.408 -0.817 1.00 93.50 297 THR A N 1
ATOM 2496 C CA . THR A 1 297 ? -17.833 3.699 -1.101 1.00 93.50 297 THR A CA 1
ATOM 2497 C C . THR A 1 297 ? -18.970 4.676 -1.416 1.00 93.50 297 THR A C 1
ATOM 2499 O O . THR A 1 297 ? -19.170 5.680 -0.720 1.00 93.50 297 THR A O 1
ATOM 2502 N N . GLU A 1 298 ? -19.734 4.358 -2.462 1.00 89.38 298 GLU A N 1
ATOM 2503 C CA . GLU A 1 298 ? -20.935 5.109 -2.851 1.00 89.38 298 GLU A CA 1
ATOM 2504 C C . GLU A 1 298 ? -22.129 4.800 -1.939 1.00 89.38 298 GLU A C 1
ATOM 2506 O O . GLU A 1 298 ? -23.131 5.514 -1.958 1.00 89.38 298 GLU A O 1
ATOM 2511 N N . GLN A 1 299 ? -22.021 3.753 -1.116 1.00 93.75 299 GLN A N 1
ATOM 2512 C CA . GLN A 1 299 ? -23.050 3.381 -0.155 1.00 93.75 299 GLN A CA 1
ATOM 2513 C C . GLN A 1 299 ? -22.978 4.295 1.070 1.00 93.75 299 GLN A C 1
ATOM 2515 O O . GLN A 1 299 ? -22.377 3.973 2.096 1.00 93.75 299 GLN A O 1
ATOM 2520 N N . GLU A 1 300 ? -23.597 5.473 0.955 1.00 93.88 300 GLU A N 1
ATOM 2521 C CA . GLU A 1 300 ? -23.693 6.451 2.048 1.00 93.88 300 GLU A CA 1
ATOM 2522 C C . GLU A 1 300 ? -24.392 5.883 3.290 1.00 93.88 300 GLU A C 1
ATOM 2524 O O . GLU A 1 300 ? -24.063 6.272 4.410 1.00 93.88 300 GLU A O 1
ATOM 2529 N N . GLU A 1 301 ? -25.308 4.928 3.112 1.00 94.75 301 GLU A N 1
ATOM 2530 C CA . GLU A 1 301 ? -26.027 4.281 4.211 1.00 94.75 301 GLU A CA 1
ATOM 2531 C C . GLU A 1 301 ? -25.075 3.600 5.205 1.00 94.75 301 GLU A C 1
ATOM 2533 O O . GLU A 1 301 ? -25.215 3.820 6.404 1.00 94.75 301 GLU A O 1
ATOM 2538 N N . VAL A 1 302 ? -24.034 2.902 4.731 1.00 95.56 302 VAL A N 1
ATOM 2539 C CA . VAL A 1 302 ? -23.012 2.277 5.596 1.00 95.56 302 VAL A CA 1
ATOM 2540 C C . VAL A 1 302 ? -22.361 3.324 6.502 1.00 95.56 302 VAL A C 1
ATOM 2542 O O . VAL A 1 302 ? -22.261 3.147 7.717 1.00 95.56 302 VAL A O 1
ATOM 2545 N N . LYS A 1 303 ? -21.956 4.462 5.923 1.00 96.81 303 LYS A N 1
ATOM 2546 C CA . LYS A 1 303 ? -21.304 5.559 6.655 1.00 96.81 303 LYS A CA 1
ATOM 2547 C C . LYS A 1 303 ? -22.254 6.184 7.679 1.00 96.81 303 LYS A C 1
ATOM 2549 O O . LYS A 1 303 ? -21.855 6.436 8.816 1.00 96.81 303 LYS A O 1
ATOM 2554 N N . ILE A 1 304 ? -23.509 6.414 7.293 1.00 96.56 304 ILE A N 1
ATOM 2555 C CA . ILE A 1 304 ? -24.535 7.030 8.143 1.00 96.56 304 ILE A CA 1
ATOM 2556 C C . ILE A 1 304 ? -24.939 6.099 9.293 1.00 96.56 304 ILE A C 1
ATOM 2558 O O . ILE A 1 304 ? -25.036 6.563 10.429 1.00 96.56 304 ILE A O 1
ATOM 2562 N N . ASN A 1 305 ? -25.137 4.806 9.032 1.00 97.19 305 ASN A N 1
ATOM 2563 C CA . ASN A 1 305 ? -25.549 3.824 10.034 1.00 97.19 305 ASN A CA 1
ATOM 2564 C C . ASN A 1 305 ? -24.482 3.656 11.116 1.00 97.19 305 ASN A C 1
ATOM 2566 O O . ASN A 1 305 ? -24.794 3.787 12.302 1.00 97.19 305 ASN A O 1
ATOM 2570 N N . ILE A 1 306 ? -23.217 3.473 10.718 1.00 97.31 306 ILE A N 1
ATOM 2571 C CA . ILE A 1 306 ? -22.081 3.389 11.648 1.00 97.31 306 ILE A CA 1
ATOM 2572 C C . ILE A 1 306 ? -22.001 4.664 12.499 1.00 97.31 306 ILE A C 1
ATOM 2574 O O . ILE A 1 306 ? -21.947 4.595 13.728 1.00 97.31 306 ILE A O 1
ATOM 2578 N N . LYS A 1 307 ? -22.054 5.840 11.856 1.00 96.94 307 LYS A N 1
ATOM 2579 C CA . LYS A 1 307 ? -22.005 7.143 12.533 1.00 96.94 307 LYS A CA 1
ATOM 2580 C C . LYS A 1 307 ? -23.128 7.296 13.565 1.00 96.94 307 LYS A C 1
ATOM 2582 O O . LYS A 1 307 ? -22.874 7.644 14.717 1.00 96.94 307 LYS A O 1
ATOM 2587 N N . ASN A 1 308 ? -24.368 7.037 13.157 1.00 96.38 308 ASN A N 1
ATOM 2588 C CA . ASN A 1 308 ? -25.542 7.178 14.015 1.00 96.38 308 ASN A CA 1
ATOM 2589 C C . ASN A 1 308 ? -25.500 6.191 15.183 1.00 96.38 308 ASN A C 1
ATOM 2591 O O . ASN A 1 308 ? -25.858 6.564 16.297 1.00 96.38 308 ASN A O 1
ATOM 2595 N N . HIS A 1 309 ? -25.032 4.960 14.954 1.00 96.12 309 HIS A N 1
ATOM 2596 C CA . HIS A 1 309 ? -24.878 3.978 16.019 1.00 96.12 309 HIS A CA 1
ATOM 2597 C C . HIS A 1 309 ? -23.883 4.468 17.078 1.00 96.12 309 HIS A C 1
ATOM 2599 O O . HIS A 1 309 ? -24.210 4.490 18.264 1.00 96.12 309 HIS A O 1
ATOM 2605 N N . ILE A 1 310 ? -22.704 4.939 16.663 1.00 96.06 310 ILE A N 1
ATOM 2606 C CA . ILE A 1 310 ? -21.683 5.465 17.580 1.00 96.06 310 ILE A CA 1
ATOM 2607 C C . ILE A 1 310 ? -22.214 6.682 18.354 1.00 96.06 310 ILE A C 1
ATOM 2609 O O . ILE A 1 310 ? -22.083 6.733 19.573 1.00 96.06 310 ILE A O 1
ATOM 2613 N N . GLU A 1 311 ? -22.857 7.639 17.679 1.00 94.62 311 GLU A N 1
ATOM 2614 C CA . GLU A 1 311 ? -23.389 8.856 18.317 1.00 94.62 311 GLU A CA 1
ATOM 2615 C C . GLU A 1 311 ? -24.612 8.610 19.213 1.00 94.62 311 GLU A C 1
ATOM 2617 O O . GLU A 1 311 ? -24.891 9.420 20.096 1.00 94.62 311 GLU A O 1
ATOM 2622 N N . SER A 1 312 ? -25.340 7.507 19.017 1.00 94.19 312 SER A N 1
ATOM 2623 C CA . SER A 1 312 ? -26.484 7.144 19.866 1.00 94.19 312 SER A CA 1
ATOM 2624 C C . SER A 1 312 ? -26.081 6.591 21.237 1.00 94.19 312 SER A C 1
ATOM 2626 O O . SER A 1 312 ? -26.902 6.564 22.157 1.00 94.19 312 SER A O 1
ATOM 2628 N N . ASN A 1 313 ? -24.824 6.169 21.393 1.00 89.81 313 ASN A N 1
ATOM 2629 C CA . ASN A 1 313 ? -24.315 5.582 22.624 1.00 89.81 313 ASN A CA 1
ATOM 2630 C C . ASN A 1 313 ? -23.744 6.656 23.560 1.00 89.81 313 ASN A C 1
ATOM 2632 O O . ASN A 1 313 ? -22.903 7.466 23.178 1.00 89.81 313 ASN A O 1
ATOM 2636 N N . ALA A 1 314 ? -24.176 6.638 24.824 1.00 81.50 314 ALA A N 1
ATOM 2637 C CA . ALA A 1 314 ? -23.685 7.574 25.839 1.00 81.50 314 ALA A CA 1
ATOM 2638 C C . ALA A 1 314 ? -22.257 7.245 26.318 1.00 81.50 314 ALA A C 1
ATOM 2640 O O . ALA A 1 314 ? -21.516 8.137 26.733 1.00 81.50 314 ALA A O 1
ATOM 2641 N N . GLU A 1 315 ? -21.878 5.966 26.269 1.00 89.31 315 GLU A N 1
ATOM 2642 C CA . GLU A 1 315 ? -20.578 5.460 26.710 1.00 89.31 315 GLU A CA 1
ATOM 2643 C C . GLU A 1 315 ? -19.720 5.052 25.514 1.00 89.31 315 GLU A C 1
ATOM 2645 O O . GLU A 1 315 ? -20.216 4.518 24.524 1.00 89.31 315 GLU A O 1
ATOM 2650 N N . PHE A 1 316 ? -18.409 5.271 25.609 1.00 93.94 316 PHE A N 1
ATOM 2651 C CA . PHE A 1 316 ? -17.474 4.832 24.582 1.00 93.94 316 PHE A CA 1
ATOM 2652 C C . PHE A 1 316 ? -17.178 3.332 24.703 1.00 93.94 316 PHE A C 1
ATOM 2654 O O . PHE A 1 316 ? -16.526 2.899 25.655 1.00 93.94 316 PHE A O 1
ATOM 2661 N N . LYS A 1 317 ? -17.627 2.551 23.714 1.00 94.12 317 LYS A N 1
ATOM 2662 C CA . LYS A 1 317 ? -17.508 1.089 23.697 1.00 94.12 317 LYS A CA 1
ATOM 2663 C C . LYS A 1 317 ? -16.956 0.569 22.372 1.00 94.12 317 LYS A C 1
ATOM 2665 O O . LYS A 1 317 ? -17.676 0.067 21.517 1.00 94.12 317 LYS A O 1
ATOM 2670 N N . LEU A 1 318 ? -15.640 0.669 22.221 1.00 94.94 318 LEU A N 1
ATOM 2671 C CA . LEU A 1 318 ? -14.962 0.394 20.954 1.00 94.94 318 LEU A CA 1
ATOM 2672 C C . LEU A 1 318 ? -15.212 -1.018 20.399 1.00 94.94 318 LEU A C 1
ATOM 2674 O O . LEU A 1 318 ? -15.401 -1.171 19.200 1.00 94.94 318 LEU A O 1
ATOM 2678 N N . ARG A 1 319 ? -15.276 -2.034 21.265 1.00 95.75 319 ARG A N 1
ATOM 2679 C CA . ARG A 1 319 ? -15.513 -3.434 20.866 1.00 95.75 319 ARG A CA 1
ATOM 2680 C C . ARG A 1 319 ? -16.888 -3.640 20.232 1.00 95.75 319 ARG A C 1
ATOM 2682 O O . ARG A 1 319 ? -16.975 -4.263 19.184 1.00 95.75 319 ARG A O 1
ATOM 2689 N N . GLU A 1 320 ? -17.931 -3.042 20.813 1.00 96.06 320 GLU A N 1
ATOM 2690 C CA . GLU A 1 320 ? -19.286 -3.081 20.240 1.00 96.06 320 GLU A CA 1
ATOM 2691 C C . GLU A 1 320 ? -19.311 -2.392 18.863 1.00 96.06 320 GLU A C 1
ATOM 2693 O O . GLU A 1 320 ? -20.008 -2.830 17.950 1.00 96.06 320 GLU A O 1
ATOM 2698 N N . TYR A 1 321 ? -18.505 -1.342 18.670 1.00 96.75 321 TYR A N 1
ATOM 2699 C CA . TYR A 1 321 ? -18.417 -0.645 17.384 1.00 96.75 321 TYR A CA 1
ATOM 2700 C C . TYR A 1 321 ? -17.709 -1.469 16.312 1.00 96.75 321 TYR A C 1
ATOM 2702 O O . TYR A 1 321 ? -18.098 -1.384 15.150 1.00 96.75 321 TYR A O 1
ATOM 2710 N N . VAL A 1 322 ? -16.722 -2.292 16.678 1.00 97.19 322 VAL A N 1
ATOM 2711 C CA . VAL A 1 322 ? -16.097 -3.241 15.743 1.00 97.19 322 VAL A CA 1
ATOM 2712 C C . VAL A 1 322 ? -17.138 -4.226 15.201 1.00 97.19 322 VAL A C 1
ATOM 2714 O O . VAL A 1 322 ? -17.214 -4.412 13.987 1.00 97.19 322 VAL A O 1
ATOM 2717 N N . ASP A 1 323 ? -17.992 -4.781 16.065 1.00 96.19 323 ASP A N 1
ATOM 2718 C CA . ASP A 1 323 ? -19.045 -5.723 15.657 1.00 96.19 323 ASP A CA 1
ATOM 2719 C C . ASP A 1 323 ? -20.079 -5.073 14.725 1.00 96.19 323 ASP A C 1
ATOM 2721 O O . ASP A 1 323 ? -20.492 -5.657 13.720 1.00 96.19 323 ASP A O 1
ATOM 2725 N N . VAL A 1 324 ? -20.477 -3.833 15.028 1.00 96.19 324 VAL A N 1
ATOM 2726 C CA . VAL A 1 324 ? -21.409 -3.066 14.189 1.00 96.19 324 VAL A CA 1
ATOM 2727 C C . VAL A 1 324 ? -20.804 -2.783 12.821 1.00 96.19 324 VAL A C 1
ATOM 2729 O O . VAL A 1 324 ? -21.462 -3.008 11.808 1.00 96.19 324 VAL A O 1
ATOM 2732 N N . VAL A 1 325 ? -19.549 -2.330 12.771 1.00 96.69 325 VAL A N 1
ATOM 2733 C CA . VAL A 1 325 ? -18.874 -2.055 11.498 1.00 96.69 325 VAL A CA 1
ATOM 2734 C C . VAL A 1 325 ? -18.714 -3.331 10.676 1.00 96.69 325 VAL A C 1
ATOM 2736 O O . VAL A 1 325 ? -18.984 -3.305 9.477 1.00 96.69 325 VAL A O 1
ATOM 2739 N N . HIS A 1 326 ? -18.348 -4.452 11.305 1.00 96.44 326 HIS A N 1
ATOM 2740 C CA . HIS A 1 326 ? -18.289 -5.747 10.632 1.00 96.44 326 HIS A CA 1
ATOM 2741 C C . HIS A 1 326 ? -19.627 -6.079 9.963 1.00 96.44 326 HIS A C 1
ATOM 2743 O O . HIS A 1 326 ? -19.653 -6.373 8.769 1.00 96.44 326 HIS A O 1
ATOM 2749 N N . LYS A 1 327 ? -20.737 -5.968 10.699 1.00 96.38 327 LYS A N 1
ATOM 2750 C CA . LYS A 1 327 ? -22.072 -6.261 10.172 1.00 96.38 327 LYS A CA 1
ATOM 2751 C C . LYS A 1 327 ? -22.465 -5.337 9.015 1.00 96.38 327 LYS A C 1
ATOM 2753 O O . LYS A 1 327 ? -22.839 -5.823 7.952 1.00 96.38 327 LYS A O 1
ATOM 2758 N N . GLU A 1 328 ? -22.348 -4.021 9.194 1.00 96.44 328 GLU A N 1
ATOM 2759 C CA . GLU A 1 328 ? -22.733 -3.045 8.162 1.00 96.44 328 GLU A CA 1
ATOM 2760 C C . GLU A 1 328 ? -21.918 -3.237 6.876 1.00 96.44 328 GLU A C 1
ATOM 2762 O O . GLU A 1 328 ? -22.458 -3.191 5.769 1.00 96.44 328 GLU A O 1
ATOM 2767 N N . ILE A 1 329 ? -20.618 -3.519 6.999 1.00 96.06 329 ILE A N 1
ATOM 2768 C CA . ILE A 1 329 ? -19.777 -3.798 5.836 1.00 96.06 329 ILE A CA 1
ATOM 2769 C C . ILE A 1 329 ? -20.155 -5.142 5.208 1.00 96.06 329 ILE A C 1
ATOM 2771 O O . ILE A 1 329 ? -20.285 -5.241 3.985 1.00 96.06 329 ILE A O 1
ATOM 2775 N N . ASN A 1 330 ? -20.369 -6.186 6.005 1.00 95.06 330 ASN A N 1
ATOM 2776 C CA . ASN A 1 330 ? -20.750 -7.496 5.490 1.00 95.06 330 ASN A CA 1
ATOM 2777 C C . ASN A 1 330 ? -22.073 -7.464 4.703 1.00 95.06 330 ASN A C 1
ATOM 2779 O O . ASN A 1 330 ? -22.186 -8.123 3.669 1.00 95.06 330 ASN A O 1
ATOM 2783 N N . ASP A 1 331 ? -23.025 -6.634 5.112 1.00 94.25 331 ASP A N 1
ATOM 2784 C CA . ASP A 1 331 ? -24.357 -6.624 4.508 1.00 94.25 331 ASP A CA 1
ATOM 2785 C C . ASP A 1 331 ? -24.480 -5.607 3.359 1.00 94.25 331 ASP A C 1
ATOM 2787 O O . ASP A 1 331 ? -25.165 -5.870 2.368 1.00 94.25 331 ASP A O 1
ATOM 2791 N N . HIS A 1 332 ? -23.783 -4.467 3.444 1.00 95.12 332 HIS A N 1
ATOM 2792 C CA . HIS A 1 332 ? -24.068 -3.310 2.583 1.00 95.12 332 HIS A CA 1
ATOM 2793 C C . HIS A 1 332 ? -22.853 -2.710 1.864 1.00 95.12 332 HIS A C 1
ATOM 2795 O O . HIS A 1 332 ? -23.025 -1.868 0.983 1.00 95.12 332 HIS A O 1
ATOM 2801 N N . TRP A 1 333 ? -21.624 -3.122 2.187 1.00 94.75 333 TRP A N 1
ATOM 2802 C CA . TRP A 1 333 ? -20.437 -2.561 1.536 1.00 94.75 333 TRP A CA 1
ATOM 2803 C C . TRP A 1 333 ? -20.366 -2.881 0.046 1.00 94.75 333 TRP A C 1
ATOM 2805 O O . TRP A 1 333 ? -20.439 -4.044 -0.361 1.00 94.75 333 TRP A O 1
ATOM 2815 N N . ILE A 1 334 ? -20.100 -1.835 -0.736 1.00 93.50 334 ILE A N 1
ATOM 2816 C CA . ILE A 1 334 ? -19.692 -1.927 -2.135 1.00 93.50 334 ILE A CA 1
ATOM 2817 C C . ILE A 1 334 ? -18.379 -1.166 -2.295 1.00 93.50 334 ILE A C 1
ATOM 2819 O O . ILE A 1 334 ? -18.295 0.025 -1.975 1.00 93.50 334 ILE A O 1
ATOM 2823 N N . ARG A 1 335 ? -17.353 -1.859 -2.794 1.00 92.31 335 ARG A N 1
ATOM 2824 C CA . ARG A 1 335 ? -16.052 -1.265 -3.103 1.00 92.31 335 ARG A CA 1
ATOM 2825 C C . ARG A 1 335 ? -16.198 -0.288 -4.269 1.00 92.31 335 ARG A C 1
ATOM 2827 O O . ARG A 1 335 ? -16.888 -0.576 -5.243 1.00 92.31 335 ARG A O 1
ATOM 2834 N N . LYS A 1 336 ? -15.530 0.862 -4.175 1.00 91.69 336 LYS A N 1
ATOM 2835 C CA . LYS A 1 336 ? -15.467 1.820 -5.279 1.00 91.69 336 LYS A CA 1
ATOM 2836 C C . LYS A 1 336 ? -14.458 1.350 -6.318 1.00 91.69 336 LYS A C 1
ATOM 2838 O O . LYS A 1 336 ? -13.282 1.172 -6.002 1.00 91.69 336 LYS A O 1
ATOM 2843 N N . GLU A 1 337 ? -14.903 1.220 -7.560 1.00 91.31 337 GLU A N 1
ATOM 2844 C CA . GLU A 1 337 ? -14.015 0.921 -8.677 1.00 91.31 337 GLU A CA 1
ATOM 2845 C C . GLU A 1 337 ? -13.353 2.204 -9.175 1.00 91.31 337 GLU A C 1
ATOM 2847 O O . GLU A 1 337 ? -14.006 3.147 -9.616 1.00 91.31 337 GLU A O 1
ATOM 2852 N N . PHE A 1 338 ? -12.024 2.263 -9.097 1.00 90.12 338 PHE A N 1
ATOM 2853 C CA . PHE A 1 338 ? -11.287 3.477 -9.462 1.00 90.12 338 PHE A CA 1
ATOM 2854 C C . PHE A 1 338 ? -11.176 3.689 -10.974 1.00 90.12 338 PHE A C 1
ATOM 2856 O O . PHE A 1 338 ? -10.912 4.808 -11.409 1.00 90.12 338 PHE A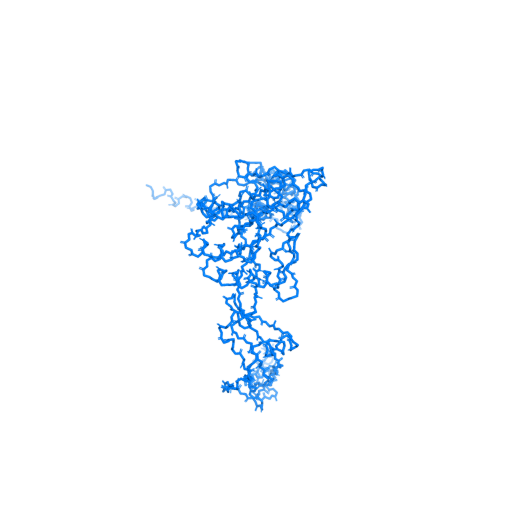 O 1
ATOM 2863 N N . HIS A 1 339 ? -11.484 2.658 -11.764 1.00 89.06 339 HIS A N 1
ATOM 2864 C CA . HIS A 1 339 ? -11.679 2.788 -13.207 1.00 89.06 339 HIS A CA 1
ATOM 2865 C C . HIS A 1 339 ? -12.817 3.763 -13.554 1.00 89.06 339 HIS A C 1
ATOM 2867 O O . HIS A 1 339 ? -12.787 4.399 -14.608 1.00 89.06 339 HIS A O 1
ATOM 2873 N N . ASP A 1 340 ? -13.777 3.973 -12.644 1.00 89.19 340 ASP A N 1
ATOM 2874 C CA . ASP A 1 340 ? -14.823 4.984 -12.819 1.00 89.19 340 ASP A CA 1
ATOM 2875 C C . ASP A 1 340 ? -14.243 6.389 -13.002 1.00 89.19 340 ASP A C 1
ATOM 2877 O O . ASP A 1 340 ? -14.918 7.252 -13.551 1.00 89.19 340 ASP A O 1
ATOM 2881 N N . PHE A 1 341 ? -12.999 6.633 -12.577 1.00 90.31 341 PHE A N 1
ATOM 2882 C CA . PHE A 1 341 ? -12.304 7.911 -12.700 1.00 90.31 341 PHE A CA 1
ATOM 2883 C C . PHE A 1 341 ? -11.407 8.022 -13.942 1.00 90.31 341 PHE A C 1
ATOM 2885 O O . PHE A 1 341 ? -10.726 9.036 -14.113 1.00 90.31 341 PHE A O 1
ATOM 2892 N N . ASP A 1 342 ? -11.424 7.049 -14.855 1.00 89.31 342 ASP A N 1
ATOM 2893 C CA . ASP A 1 342 ? -10.592 7.058 -16.068 1.00 89.31 342 ASP A CA 1
ATOM 2894 C C . ASP A 1 342 ? -10.908 8.216 -17.025 1.00 89.31 342 ASP A C 1
ATOM 2896 O O . ASP A 1 342 ? -10.085 8.583 -17.870 1.00 89.31 342 ASP A O 1
ATOM 2900 N N . TYR A 1 343 ? -12.074 8.845 -16.871 1.00 89.19 343 TYR A N 1
ATOM 2901 C CA . TYR A 1 343 ? -12.429 10.063 -17.596 1.00 89.19 343 TYR A CA 1
ATOM 2902 C C . TYR A 1 343 ? -11.622 11.293 -17.141 1.00 89.19 343 TYR A C 1
ATOM 2904 O O . TYR A 1 343 ? -11.562 12.291 -17.868 1.00 89.19 343 TYR A O 1
ATOM 2912 N N . L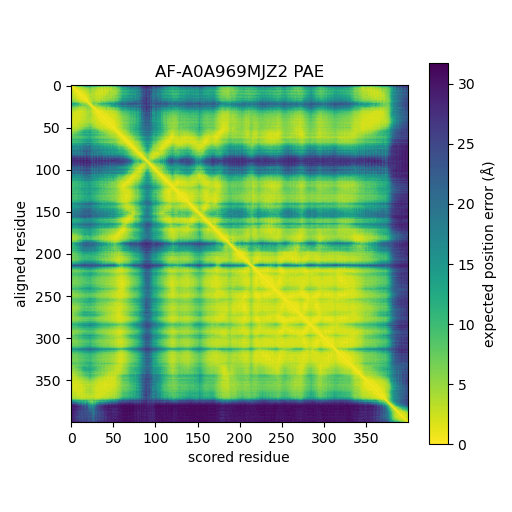EU A 1 344 ? -10.999 11.255 -15.956 1.00 89.31 344 LEU A N 1
ATOM 2913 C CA . LEU A 1 344 ? -10.176 12.348 -15.446 1.00 89.31 344 LEU A CA 1
ATOM 2914 C C . LEU 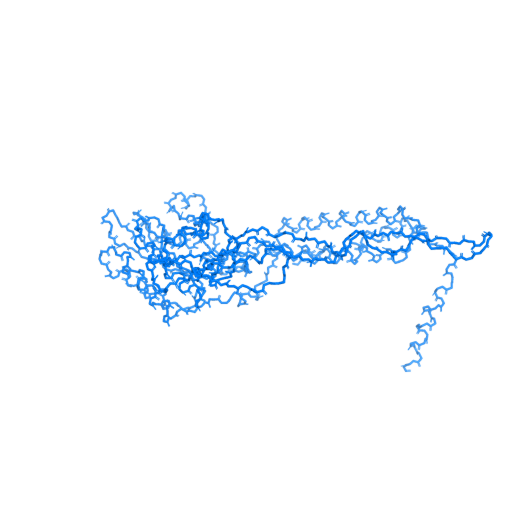A 1 344 ? -8.878 12.437 -16.252 1.00 89.31 344 LEU A C 1
ATOM 2916 O O . LEU A 1 344 ? -8.066 11.510 -16.288 1.00 89.31 344 LEU A O 1
ATOM 2920 N N . GLN A 1 345 ? -8.674 13.586 -16.896 1.00 87.25 345 GLN A N 1
ATOM 2921 C CA . GLN A 1 345 ? -7.469 13.861 -17.670 1.00 87.25 345 GLN A CA 1
ATOM 2922 C C . GLN A 1 345 ? -6.355 14.375 -16.761 1.00 87.25 345 GLN A C 1
ATOM 2924 O O . GLN A 1 345 ? -6.452 15.474 -16.213 1.00 87.25 345 GLN A O 1
ATOM 2929 N N . ILE A 1 346 ? -5.275 13.603 -16.654 1.00 87.81 346 ILE A N 1
ATOM 2930 C CA . ILE A 1 346 ? -4.091 13.973 -15.878 1.00 87.81 346 ILE A CA 1
ATOM 2931 C C . ILE A 1 346 ? -2.982 14.467 -16.806 1.00 87.81 346 ILE A C 1
ATOM 2933 O O . ILE A 1 346 ? -2.701 13.891 -17.863 1.00 87.81 346 ILE A O 1
ATOM 2937 N N . TYR A 1 347 ? -2.343 15.559 -16.398 1.00 88.06 347 TYR A N 1
ATOM 2938 C CA . TYR A 1 347 ? -1.231 16.172 -17.108 1.00 88.06 347 TYR A CA 1
ATOM 2939 C C . TYR A 1 347 ? -0.000 16.212 -16.196 1.00 88.06 347 TYR A C 1
ATOM 2941 O O . TYR A 1 347 ? -0.157 16.486 -15.007 1.00 88.06 347 TYR A O 1
ATOM 2949 N N . PRO A 1 348 ? 1.215 15.986 -16.732 1.00 89.75 348 PRO A N 1
ATOM 2950 C CA . PRO A 1 348 ? 2.443 16.179 -15.969 1.00 89.75 348 PRO A CA 1
ATOM 2951 C C . PRO A 1 348 ? 2.540 17.594 -15.393 1.00 89.75 348 PRO A C 1
ATOM 2953 O O . PRO A 1 348 ? 2.077 18.559 -16.010 1.00 89.75 348 PRO A O 1
ATOM 2956 N N . THR A 1 349 ? 3.189 17.724 -14.238 1.00 90.44 349 THR A N 1
ATOM 2957 C CA . THR A 1 349 ? 3.425 19.027 -13.602 1.00 90.44 349 THR A CA 1
ATOM 2958 C C . THR A 1 349 ? 4.325 19.918 -14.463 1.00 90.44 349 THR A C 1
ATOM 2960 O O . THR A 1 349 ? 5.014 19.451 -15.377 1.00 90.44 349 THR A O 1
ATOM 2963 N N . SER A 1 350 ? 4.368 21.221 -14.165 1.00 90.69 350 SER A N 1
ATOM 2964 C CA . SER A 1 350 ? 5.266 22.164 -14.849 1.00 90.69 350 SER A CA 1
ATOM 2965 C C . SER A 1 350 ? 6.734 21.740 -14.743 1.00 90.69 350 SER A C 1
ATOM 2967 O O . SER A 1 350 ? 7.463 21.796 -15.731 1.00 90.69 350 SER A O 1
ATOM 2969 N N . THR A 1 351 ? 7.149 21.251 -13.572 1.00 90.75 351 THR A N 1
ATOM 2970 C CA . THR A 1 351 ? 8.516 20.774 -13.319 1.00 90.75 351 THR A CA 1
ATOM 2971 C C . THR A 1 351 ? 8.829 19.506 -14.109 1.00 90.75 351 THR A C 1
ATOM 2973 O O . THR A 1 351 ? 9.863 19.441 -14.768 1.00 90.75 351 THR A O 1
ATOM 2976 N N . GLN A 1 352 ? 7.931 18.514 -14.112 1.00 92.19 352 GLN A N 1
ATOM 2977 C CA . GLN A 1 352 ? 8.103 17.302 -14.924 1.00 92.19 352 GLN A CA 1
ATOM 2978 C C . GLN A 1 352 ? 8.139 17.636 -16.416 1.00 92.19 352 GLN A C 1
ATOM 2980 O O . GLN A 1 352 ? 8.993 17.140 -17.144 1.00 92.19 352 GLN A O 1
ATOM 2985 N N . THR A 1 353 ? 7.254 18.529 -16.866 1.00 93.81 353 THR A N 1
ATOM 2986 C CA . THR A 1 353 ? 7.240 19.013 -18.248 1.00 93.81 353 THR A CA 1
ATOM 2987 C C . THR A 1 353 ? 8.592 19.629 -18.606 1.00 93.81 353 THR A C 1
ATOM 2989 O O . THR A 1 353 ? 9.181 19.229 -19.604 1.00 93.81 353 THR A O 1
ATOM 2992 N N . LEU A 1 354 ? 9.129 20.533 -17.778 1.00 93.88 354 LEU A N 1
ATOM 2993 C CA . LEU A 1 354 ? 10.446 21.143 -17.992 1.00 93.88 354 LEU A CA 1
ATOM 2994 C C . LEU A 1 354 ? 11.561 20.093 -18.127 1.00 93.88 354 LEU A C 1
ATOM 2996 O O . LEU A 1 354 ? 12.372 20.180 -19.048 1.00 93.88 354 LEU A O 1
ATOM 3000 N N . TRP A 1 355 ? 11.577 19.075 -17.264 1.00 94.50 355 TRP A N 1
ATOM 3001 C CA . TRP A 1 355 ? 12.550 17.983 -17.354 1.00 94.50 355 TRP A CA 1
ATOM 3002 C C . TRP A 1 355 ? 12.415 17.163 -18.636 1.00 94.50 355 TRP A C 1
ATOM 3004 O O . TRP A 1 355 ? 13.430 16.849 -19.255 1.00 94.50 355 TRP A O 1
ATOM 3014 N N . ILE A 1 356 ? 11.188 16.880 -19.088 1.00 94.81 356 ILE A N 1
ATOM 3015 C CA . ILE A 1 356 ? 10.956 16.220 -20.381 1.00 94.81 356 ILE A CA 1
ATOM 3016 C C . ILE A 1 356 ? 11.580 17.045 -21.513 1.00 94.81 356 ILE A C 1
ATOM 3018 O O . ILE A 1 356 ? 12.250 16.478 -22.376 1.00 94.81 356 ILE A O 1
ATOM 3022 N N . PHE A 1 357 ? 11.430 18.375 -21.501 1.00 94.50 357 PHE A N 1
ATOM 3023 C CA . PHE A 1 357 ? 12.065 19.253 -22.492 1.00 94.50 357 PHE A CA 1
ATOM 3024 C C . PHE A 1 357 ? 13.597 19.187 -22.432 1.00 94.50 357 PHE A C 1
ATOM 3026 O O . PHE A 1 357 ? 14.230 18.984 -23.467 1.00 94.50 357 PHE A O 1
ATOM 3033 N N . ILE A 1 358 ? 14.193 19.312 -21.242 1.00 95.06 358 ILE A N 1
ATOM 3034 C CA . ILE A 1 358 ? 15.654 19.263 -21.059 1.00 95.06 358 ILE A CA 1
ATOM 3035 C C . ILE A 1 358 ? 16.218 17.928 -21.561 1.00 95.06 358 ILE A C 1
ATOM 3037 O O . ILE A 1 358 ? 17.146 17.916 -22.368 1.00 95.06 358 ILE A O 1
ATOM 3041 N N . LEU A 1 359 ? 15.629 16.806 -21.142 1.00 95.69 359 LEU A N 1
ATOM 3042 C CA . LEU A 1 359 ? 16.073 15.473 -21.550 1.00 95.69 359 LEU A CA 1
ATOM 3043 C C . LEU A 1 359 ? 15.891 15.246 -23.053 1.00 95.69 359 LEU A C 1
ATOM 3045 O O . LEU A 1 359 ? 16.775 14.685 -23.694 1.00 95.69 359 LEU A O 1
ATOM 3049 N N . THR A 1 360 ? 14.798 15.743 -23.639 1.00 95.44 360 THR A N 1
ATOM 3050 C CA . THR A 1 360 ? 14.583 15.665 -25.092 1.00 95.44 360 THR A CA 1
ATOM 3051 C C . THR A 1 360 ? 15.681 16.409 -25.852 1.00 95.44 360 THR A C 1
ATOM 3053 O O . THR A 1 360 ? 16.199 15.885 -26.839 1.00 95.44 360 THR A O 1
ATOM 3056 N N . ILE A 1 361 ? 16.077 17.604 -25.395 1.00 94.12 361 ILE A N 1
ATOM 3057 C CA . ILE A 1 361 ? 17.175 18.372 -26.004 1.00 94.12 361 ILE A CA 1
ATOM 3058 C C . ILE A 1 361 ? 18.497 17.610 -25.883 1.00 94.12 361 ILE A C 1
ATOM 3060 O O . ILE A 1 361 ? 19.219 17.506 -26.871 1.00 94.12 361 ILE A O 1
ATOM 3064 N N . LEU A 1 362 ? 18.804 17.045 -24.712 1.00 95.19 362 LEU A N 1
ATOM 3065 C CA . LEU A 1 362 ? 20.040 16.289 -24.492 1.00 95.19 362 LEU A CA 1
ATOM 3066 C C . LEU A 1 362 ? 20.115 15.029 -25.361 1.00 95.19 362 LEU A C 1
ATOM 3068 O O . LEU A 1 362 ? 21.141 14.794 -25.995 1.00 95.19 362 LEU A O 1
ATOM 3072 N N . ILE A 1 363 ? 19.027 14.255 -25.446 1.00 95.25 363 ILE A N 1
ATOM 3073 C CA . ILE A 1 363 ? 18.949 13.056 -26.294 1.00 95.25 363 ILE A CA 1
ATOM 3074 C C . ILE A 1 363 ? 19.165 13.433 -27.760 1.00 95.25 363 ILE A C 1
ATOM 3076 O O . ILE A 1 363 ? 20.001 12.834 -28.433 1.00 95.25 363 ILE A O 1
ATOM 3080 N N . ASN A 1 364 ? 18.465 14.457 -28.255 1.00 93.69 364 ASN A N 1
ATOM 3081 C CA . ASN A 1 364 ? 18.631 14.893 -29.640 1.00 93.69 364 ASN A CA 1
ATOM 3082 C C . ASN A 1 364 ? 20.012 15.507 -29.900 1.00 93.69 364 ASN A C 1
ATOM 3084 O O . ASN A 1 364 ? 20.545 15.327 -30.988 1.00 93.69 364 ASN A O 1
ATOM 3088 N N . GLY A 1 365 ? 20.612 16.194 -28.925 1.00 91.62 365 GLY A N 1
ATOM 3089 C CA . GLY A 1 365 ? 21.987 16.684 -29.010 1.00 91.62 365 GLY A CA 1
ATOM 3090 C C . GLY A 1 365 ? 23.001 15.543 -29.099 1.00 91.62 365 GLY A C 1
ATOM 3091 O O . GLY A 1 365 ? 23.895 15.586 -29.938 1.00 91.62 365 GLY A O 1
ATOM 3092 N N . GLY A 1 366 ? 22.825 14.488 -28.298 1.00 92.56 366 GLY A N 1
ATOM 3093 C CA . GLY A 1 366 ? 23.644 13.277 -28.366 1.00 92.56 366 GLY A CA 1
ATOM 3094 C C . GLY A 1 366 ? 23.509 12.555 -29.708 1.00 92.56 366 GLY A C 1
ATOM 3095 O O . GLY A 1 366 ? 24.520 12.222 -30.321 1.00 92.56 366 GLY A O 1
ATOM 3096 N N . ILE A 1 367 ? 22.278 12.390 -30.206 1.00 91.69 367 ILE A N 1
ATOM 3097 C CA . ILE A 1 367 ? 22.017 11.821 -31.540 1.00 91.69 367 ILE A CA 1
ATOM 3098 C C . ILE A 1 367 ? 22.645 12.697 -32.628 1.00 91.69 367 ILE A C 1
ATOM 3100 O O . ILE A 1 3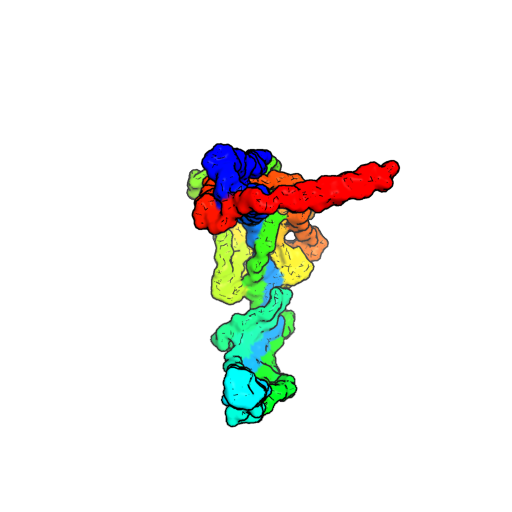67 ? 23.278 12.173 -33.533 1.00 91.69 367 ILE A O 1
ATOM 3104 N N . ALA A 1 368 ? 22.525 14.021 -32.534 1.00 89.31 368 ALA A N 1
ATOM 3105 C CA . ALA A 1 368 ? 23.116 14.950 -33.492 1.00 89.31 368 ALA A CA 1
ATOM 3106 C C . ALA A 1 368 ? 24.648 14.843 -33.540 1.00 89.31 368 ALA A C 1
ATOM 3108 O O . ALA A 1 368 ? 25.224 14.806 -34.624 1.00 89.31 368 ALA A O 1
ATOM 3109 N N . VAL A 1 369 ? 25.307 14.757 -32.380 1.00 89.50 369 VAL A N 1
ATOM 3110 C CA . VAL A 1 369 ? 26.757 14.527 -32.297 1.00 89.50 369 VAL A CA 1
ATOM 3111 C C . VAL A 1 369 ? 27.121 13.172 -32.895 1.00 89.50 369 VAL A C 1
ATOM 3113 O O . VAL A 1 369 ? 28.067 13.098 -33.673 1.00 89.50 369 VAL A O 1
ATOM 3116 N N . TRP A 1 370 ? 26.360 12.121 -32.578 1.00 90.94 370 TRP A N 1
ATOM 3117 C CA . TRP A 1 370 ? 26.571 10.792 -33.145 1.00 90.94 370 TRP A CA 1
ATOM 3118 C C . TRP A 1 370 ? 26.456 10.803 -34.673 1.00 90.94 370 TRP A C 1
ATOM 3120 O O . TRP A 1 370 ? 27.382 10.338 -35.319 1.00 90.94 370 TRP A O 1
ATOM 3130 N N . ILE A 1 371 ? 25.411 11.416 -35.244 1.00 87.56 371 ILE A N 1
ATOM 3131 C CA . ILE A 1 371 ? 25.232 11.552 -36.702 1.00 87.56 371 ILE A CA 1
ATOM 3132 C C . ILE A 1 371 ? 26.446 12.252 -37.335 1.00 87.56 371 ILE A C 1
ATOM 3134 O O . ILE A 1 371 ? 26.973 11.783 -38.332 1.00 87.56 371 ILE A O 1
ATOM 3138 N N . VAL A 1 372 ? 26.932 13.354 -36.750 1.00 84.50 372 VAL A N 1
ATOM 3139 C CA . VAL A 1 372 ? 28.057 14.127 -37.319 1.00 84.50 372 VAL A CA 1
ATOM 3140 C C . VAL A 1 372 ? 29.402 13.395 -37.229 1.00 84.50 372 VAL A C 1
ATOM 3142 O O . VAL A 1 372 ? 30.287 13.641 -38.053 1.00 84.50 372 VAL A O 1
ATOM 3145 N N . LEU A 1 373 ? 29.586 12.554 -36.209 1.00 84.50 373 LEU A N 1
ATOM 3146 C CA . LEU A 1 373 ? 30.802 11.761 -36.004 1.00 84.50 373 LEU A CA 1
ATOM 3147 C C . LEU A 1 373 ? 30.764 10.406 -36.715 1.00 84.50 373 LEU A C 1
ATOM 3149 O O . LEU A 1 373 ? 31.782 9.717 -36.734 1.00 84.50 373 LEU A O 1
ATOM 3153 N N . ASN A 1 374 ? 29.610 10.012 -37.247 1.00 82.62 374 ASN A N 1
ATOM 3154 C CA . ASN A 1 374 ? 29.449 8.728 -37.898 1.00 82.62 374 ASN A CA 1
ATOM 3155 C C . ASN A 1 374 ? 30.161 8.692 -39.257 1.00 82.62 374 ASN A C 1
ATOM 3157 O O . ASN A 1 374 ? 30.369 9.721 -39.896 1.00 82.62 374 ASN A O 1
ATOM 3161 N N . GLU A 1 375 ? 30.507 7.490 -39.709 1.00 74.75 375 GLU A N 1
ATOM 3162 C CA . GLU A 1 375 ? 31.238 7.261 -40.964 1.00 74.75 375 GLU A CA 1
ATOM 3163 C C . GLU A 1 375 ? 30.312 7.162 -42.192 1.00 74.75 375 GLU A C 1
ATOM 3165 O O . GLU A 1 375 ? 30.774 6.904 -43.303 1.00 74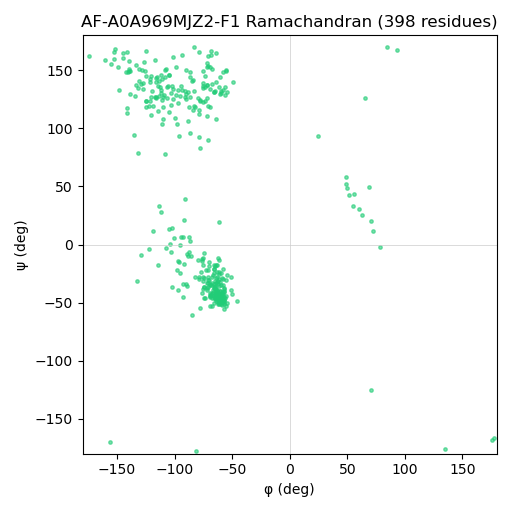.75 375 GLU A O 1
ATOM 3170 N N . PHE A 1 376 ? 28.999 7.349 -42.020 1.00 70.00 376 PHE A N 1
ATOM 3171 C CA . PHE A 1 376 ? 28.048 7.340 -43.129 1.00 70.00 376 PHE A CA 1
ATOM 3172 C C . PHE A 1 376 ? 28.087 8.680 -43.874 1.00 70.00 376 PHE A C 1
ATOM 3174 O O . PHE A 1 376 ? 27.383 9.627 -43.538 1.00 70.00 376 PHE A O 1
ATOM 3181 N N . GLU A 1 377 ? 28.908 8.762 -44.916 1.00 63.53 377 GLU A N 1
ATOM 3182 C CA . GLU A 1 377 ? 28.842 9.861 -45.880 1.00 63.53 377 GLU A CA 1
ATOM 3183 C C . GLU A 1 377 ? 27.814 9.537 -46.973 1.00 63.53 377 GLU A C 1
ATOM 3185 O O . GLU A 1 377 ? 27.638 8.380 -47.369 1.00 63.53 377 GLU A O 1
ATOM 3190 N N . ASP A 1 378 ? 27.096 10.563 -47.440 1.00 56.75 378 ASP A N 1
ATOM 3191 C CA . ASP A 1 378 ? 26.186 10.432 -48.578 1.00 56.75 378 ASP A CA 1
ATOM 3192 C C . ASP A 1 378 ? 27.062 10.251 -49.826 1.00 56.75 378 ASP A C 1
ATOM 3194 O O . ASP A 1 378 ? 27.545 11.209 -50.429 1.00 56.75 378 ASP A O 1
ATOM 3198 N N . ASP A 1 379 ? 27.370 8.993 -50.131 1.00 46.78 379 ASP A N 1
ATOM 3199 C CA . ASP A 1 379 ? 28.190 8.612 -51.266 1.00 46.78 379 ASP A CA 1
ATOM 3200 C C . ASP A 1 379 ? 27.431 9.037 -52.536 1.00 46.78 379 ASP A C 1
ATOM 3202 O O . ASP A 1 379 ? 26.412 8.447 -52.917 1.00 46.78 379 ASP A O 1
ATOM 3206 N N . ASP A 1 380 ? 27.924 10.088 -53.200 1.00 46.19 380 ASP A N 1
ATOM 3207 C CA . ASP A 1 380 ? 27.411 10.669 -54.455 1.00 46.19 380 ASP A CA 1
ATOM 3208 C C . ASP A 1 380 ? 27.457 9.668 -55.647 1.00 46.19 380 ASP A C 1
ATOM 3210 O O . ASP A 1 380 ? 27.385 10.035 -56.821 1.00 46.19 380 ASP A O 1
ATOM 3214 N N . SER A 1 381 ? 27.550 8.364 -55.369 1.00 40.88 381 SER A N 1
ATOM 3215 C CA . SER A 1 381 ? 27.397 7.247 -56.297 1.00 40.88 381 SER A CA 1
ATOM 3216 C C . SER A 1 381 ? 25.939 6.763 -56.422 1.00 40.88 381 SER A C 1
ATOM 3218 O O . SER A 1 381 ? 25.615 5.989 -57.328 1.00 40.88 381 SER A O 1
ATOM 3220 N N . ASN A 1 382 ? 25.006 7.260 -55.600 1.00 40.56 382 ASN A N 1
ATOM 3221 C CA . ASN A 1 382 ? 23.634 6.744 -55.541 1.00 40.56 382 ASN A CA 1
ATOM 3222 C C . ASN A 1 382 ? 22.622 7.429 -56.489 1.00 40.56 382 ASN A C 1
ATOM 3224 O O . ASN A 1 382 ? 21.438 7.599 -56.174 1.00 40.56 382 ASN A O 1
ATOM 3228 N N . TYR A 1 383 ? 23.049 7.753 -57.715 1.00 43.56 383 TYR A N 1
ATOM 3229 C CA . TYR A 1 383 ? 22.135 8.152 -58.798 1.00 43.56 383 TYR A CA 1
ATOM 3230 C C . TYR A 1 383 ? 21.145 7.022 -59.183 1.00 43.56 383 TYR A C 1
ATOM 3232 O O . TYR A 1 383 ? 20.158 7.270 -59.882 1.00 43.56 383 TYR A O 1
ATOM 3240 N N . ASP A 1 384 ? 21.348 5.785 -58.706 1.00 43.81 384 ASP A N 1
ATOM 3241 C CA . ASP A 1 384 ? 20.529 4.621 -59.079 1.00 43.81 384 ASP A CA 1
ATOM 3242 C C . ASP A 1 384 ? 19.403 4.257 -58.079 1.00 43.81 384 ASP A C 1
ATOM 3244 O O . ASP A 1 384 ? 18.380 3.700 -58.498 1.00 43.81 384 ASP A O 1
ATOM 3248 N N . GLN A 1 385 ? 19.458 4.650 -56.794 1.00 44.59 385 GLN A N 1
ATOM 3249 C CA . GLN A 1 385 ? 18.338 4.389 -55.862 1.00 44.59 385 GLN A CA 1
ATOM 3250 C C . GLN A 1 385 ? 17.097 5.256 -56.138 1.00 44.59 385 GLN A C 1
ATOM 3252 O O . GLN A 1 385 ? 15.961 4.770 -56.047 1.00 44.59 385 GLN A O 1
ATOM 3257 N N . ASN A 1 386 ? 17.272 6.496 -56.613 1.00 42.53 386 ASN A N 1
ATOM 3258 C CA . ASN A 1 386 ? 16.152 7.354 -57.037 1.00 42.53 386 ASN A CA 1
ATOM 3259 C C . ASN A 1 386 ? 15.407 6.807 -58.278 1.00 42.53 386 ASN A C 1
ATOM 3261 O O . ASN A 1 386 ? 14.244 7.144 -58.548 1.00 42.53 386 ASN A O 1
ATOM 3265 N N . LYS A 1 387 ? 16.030 5.888 -59.027 1.00 46.19 387 LYS A N 1
ATOM 3266 C CA . LYS A 1 387 ? 15.412 5.204 -60.169 1.00 46.19 387 LYS A CA 1
ATOM 3267 C C . LYS A 1 387 ? 14.476 4.076 -59.732 1.00 46.19 387 LYS A C 1
ATOM 3269 O O . LYS A 1 387 ? 13.475 3.831 -60.410 1.00 46.19 387 LYS A O 1
ATOM 3274 N N . HIS A 1 388 ? 14.742 3.432 -58.594 1.00 44.59 388 HIS A N 1
ATOM 3275 C CA . HIS A 1 388 ? 13.886 2.376 -58.048 1.00 44.59 388 HIS A CA 1
ATOM 3276 C C . HIS A 1 388 ? 12.617 2.935 -57.390 1.00 44.59 388 HIS A C 1
ATOM 3278 O O . HIS A 1 388 ? 11.523 2.436 -57.666 1.00 44.59 388 HIS A O 1
ATOM 3284 N N . PHE A 1 389 ? 12.718 4.032 -56.631 1.00 46.62 389 PHE A N 1
ATOM 3285 C CA . PHE A 1 389 ? 11.548 4.662 -56.006 1.00 46.62 389 PHE A CA 1
ATOM 3286 C C . PHE A 1 389 ? 10.648 5.380 -57.032 1.00 46.62 389 PHE A C 1
ATOM 3288 O O . PHE A 1 389 ? 9.422 5.258 -56.986 1.00 46.62 389 PHE A O 1
ATOM 3295 N N . SER A 1 390 ? 11.228 6.031 -58.053 1.00 49.53 390 SER A N 1
ATOM 3296 C CA . SER A 1 390 ? 10.436 6.619 -59.148 1.00 49.53 390 SER A CA 1
ATOM 3297 C C . SER A 1 390 ? 9.807 5.568 -60.076 1.00 49.53 390 SER A C 1
ATOM 3299 O O . SER A 1 390 ? 8.699 5.785 -60.578 1.00 49.53 390 SER A O 1
ATOM 3301 N N . LYS A 1 391 ? 10.440 4.396 -60.268 1.00 52.28 391 LYS A N 1
ATOM 3302 C CA . LYS A 1 391 ? 9.812 3.236 -60.931 1.00 52.28 391 LYS A CA 1
ATOM 3303 C C . LYS A 1 391 ? 8.665 2.658 -60.102 1.00 52.28 391 LYS A C 1
ATOM 3305 O O . LYS A 1 391 ? 7.642 2.311 -60.687 1.00 52.28 391 LYS A O 1
ATOM 3310 N N . PHE A 1 392 ? 8.796 2.592 -58.777 1.00 53.44 392 PHE A N 1
ATOM 3311 C CA . PHE A 1 392 ? 7.736 2.127 -57.877 1.00 53.44 392 PHE A CA 1
ATOM 3312 C C . PHE A 1 392 ? 6.520 3.074 -57.890 1.00 53.44 392 PHE A C 1
ATOM 3314 O O . PHE A 1 392 ? 5.397 2.630 -58.131 1.00 53.44 392 PHE A O 1
ATOM 3321 N N . LEU A 1 393 ? 6.739 4.392 -57.804 1.00 49.91 393 LEU A N 1
ATOM 3322 C CA . LEU A 1 393 ? 5.679 5.405 -57.919 1.00 49.91 393 LEU A CA 1
ATOM 3323 C C . LEU A 1 393 ? 5.021 5.441 -59.312 1.00 49.91 393 LEU A C 1
ATOM 3325 O O . LEU A 1 393 ? 3.805 5.606 -59.417 1.00 49.91 393 LEU A O 1
ATOM 3329 N N . LYS A 1 394 ? 5.780 5.217 -60.397 1.00 54.97 394 LYS A N 1
ATOM 3330 C CA . LYS A 1 394 ? 5.209 5.050 -61.751 1.00 54.97 394 LYS A CA 1
ATOM 3331 C C . LYS A 1 394 ? 4.383 3.767 -61.897 1.00 54.97 394 LYS A C 1
ATOM 3333 O O . LYS A 1 394 ? 3.451 3.752 -62.699 1.00 54.97 394 LYS A O 1
ATOM 3338 N N . LYS A 1 395 ? 4.687 2.711 -61.134 1.00 50.16 395 LYS A N 1
ATOM 3339 C CA . LYS A 1 395 ? 3.923 1.451 -61.126 1.00 50.16 395 LYS A CA 1
ATOM 3340 C C . LYS A 1 395 ? 2.594 1.599 -60.374 1.00 50.16 395 LYS A C 1
ATOM 3342 O O . LYS A 1 395 ? 1.583 1.091 -60.844 1.00 50.16 395 LYS A O 1
ATOM 3347 N N . ILE A 1 396 ? 2.572 2.381 -59.293 1.00 51.75 396 ILE A N 1
ATOM 3348 C CA . ILE A 1 396 ? 1.352 2.700 -58.527 1.00 51.75 396 ILE A CA 1
ATOM 3349 C C . ILE A 1 396 ? 0.401 3.605 -59.328 1.00 51.75 396 ILE A C 1
ATOM 3351 O O . ILE A 1 396 ? -0.813 3.439 -59.279 1.00 51.75 396 ILE A O 1
ATOM 3355 N N . ARG A 1 397 ? 0.932 4.511 -60.157 1.00 48.66 397 ARG A N 1
ATOM 3356 C CA . ARG A 1 397 ? 0.117 5.401 -61.006 1.00 48.66 397 ARG A CA 1
ATOM 3357 C C . ARG A 1 397 ? -0.529 4.713 -62.221 1.00 48.66 397 ARG A C 1
ATOM 3359 O O . ARG A 1 397 ? -1.328 5.344 -62.901 1.00 48.66 397 ARG A O 1
ATOM 3366 N N . LYS A 1 398 ? -0.190 3.445 -62.493 1.00 48.94 398 LYS A N 1
ATOM 3367 C CA . LYS A 1 398 ? -0.764 2.614 -63.571 1.00 48.94 398 LYS A CA 1
ATOM 3368 C C . LYS A 1 398 ? -1.924 1.712 -63.113 1.00 48.94 398 LYS A C 1
ATOM 3370 O O . LYS A 1 398 ? -2.465 0.989 -63.937 1.00 48.94 398 LYS A O 1
ATOM 3375 N N . PHE A 1 399 ? -2.281 1.758 -61.827 1.00 49.59 399 PHE A N 1
ATOM 3376 C CA . PHE A 1 399 ? -3.374 0.991 -61.212 1.00 49.59 399 PHE A CA 1
ATOM 3377 C C . PHE A 1 399 ? -4.550 1.881 -60.763 1.00 49.59 399 PHE A C 1
ATOM 3379 O O . PHE A 1 399 ? -5.266 1.545 -59.822 1.00 49.59 399 PHE A O 1
ATOM 3386 N N . LYS A 1 400 ? -4.748 3.020 -61.433 1.00 41.16 400 LYS A N 1
ATOM 3387 C CA . LYS A 1 400 ? -5.963 3.831 -61.318 1.00 41.16 400 LYS A CA 1
ATOM 3388 C C . LYS A 1 400 ? -6.730 3.811 -62.625 1.00 41.16 400 LYS A C 1
ATOM 3390 O O . LYS A 1 400 ? -6.054 3.963 -63.669 1.00 41.16 400 LYS A O 1
#

Sequence (400 aa):
MTVYAAFLIPFVISAFLYFIFRHKITLWEIAIPIVVTILFVLFAKWLSINSLTSDTEYLGGYVEDARYYEDWNEEVSCRHPIYCEECSGEGKDRSCHDVVCGYEHSYDVDYHSEYWMVSTTLGTFIIPERRYDELVRKFEMEPVFKELNRDYHNNDGDLYYVTWNDTDDKLEPVAVEHTYENRPQVSSGVYRYQEIDSFDIATYKPFDYPLIHNTYHQQVILGYADPIAEQMLQVVNSRLGRDKQVRVYFLVFNDQPREAGQIQQRYWQNGNKNELIVCIGLDREKKIKWSHVFSWTEQEEVKINIKNHIESNAEFKLREYVDVVHKEINDHWIRKEFHDFDYLQIYPTSTQTLWIFILTILINGGIAVWIVLNEFEDDDSNYDQNKHFSKFLKKIRKFK

Mean predicted aligned error: 10.56 Å

Foldseek 3Di:
DLLCVLLCLLVVLLVVCCVPVVQQFDPVLSVVLNVVLVVLSVVLFVVLLCVQFKDKAKFKAWWFKKKKWAKFKAWAAAPAFDWDWDWDDDDPPIDIDIDRPGGPDGTDMDIDHIFMWTQMLVGIDTDDPVVSVVLCVLQVDFWDKDDPPDHGDPGRITMTMDGRPPDLSSIGMAIDMDMDGHLLCQFDDPLHQDDDDPVLCVQLVADDAFDQDDGHDTFQEEPDDDVVLRSLQSSLSRVCSSVPVAHEHEYEAEQGDPVSLVVNCSNCSQPPQRYKYKYFYAYPVRFTDAIFITHPWPQVVLRVQLRCVCNVDGHDDSNVSSVSNSVSCVPPTDGDDSVVCVPGDGGRDPVSSVVSSVVSNVVSVVSSVCSNPDPDGPPPPVPPVVVVVVVVVVVVVVPD

Radius of gyration: 33.27 Å; Cα contacts (8 Å, |Δi|>4): 646; chains: 1; bounding box: 74×64×94 Å

Secondary structure (DSSP, 8-state):
--GGGGGGHHHHHHHHHHHHSTTS--TTTTHHHHHHHHHHHHHHHHHHHHHHHEEEEEEEEEEEEEEEE--EEEEEE---EEEEEEEESSGGG-EEEEEEEEESSSEEEEEE--EEEEEETTEEEEE-HHHHHHHHHHHT-PPEEE------SS----EEEEE--S-TTT--EEEEEEEEE--TTTSSSTTPPPPPPHHHHHHH-PPPPPPEETTTEE--EESS--HHHHHHHHHHHHHHHHHH--EEEEEEEES--THHHHHHHHHTTT--TTEEEEEEEE-TTS-EEEEEEEES-S-HHHHHHHHHHHHH-SS--HHHHHHHHHHHHHHH--PPPGGGGTTS-----HHHHHHHHHHHHHHHHHHHHHHHHSS----TT-TTHHHHHHHHHHHHTT--

Solvent-accessible surface area (backbone atoms only — not comparable to full-atom values): 22441 Å² total; per-residue (Å²): 126,72,66,66,60,54,68,51,52,39,56,55,52,41,51,52,46,52,74,74,42,55,74,40,48,45,82,68,65,57,49,49,46,46,55,52,47,53,55,47,55,54,50,52,50,50,53,44,40,46,71,62,20,55,42,69,37,67,43,24,14,33,56,48,32,39,38,38,36,49,41,28,28,29,71,38,80,49,86,51,69,38,72,39,80,49,70,50,71,66,83,91,64,52,48,71,48,79,40,80,74,49,53,84,54,88,53,38,79,53,77,44,76,54,52,31,36,35,39,33,79,84,49,74,44,80,47,58,64,72,56,51,53,52,48,40,62,54,56,71,50,77,68,43,82,43,86,66,84,59,82,50,66,87,37,59,34,49,37,35,35,32,68,55,85,87,48,78,92,53,58,46,57,33,45,46,81,42,80,45,70,40,48,50,78,66,34,92,54,94,68,36,58,66,84,79,52,74,63,57,46,71,70,55,55,56,81,74,83,65,63,75,42,89,83,34,37,57,75,44,55,42,78,58,95,49,74,66,44,43,52,52,44,43,50,46,22,16,55,40,9,66,78,57,51,33,31,64,36,40,39,39,38,73,70,50,64,71,63,36,41,55,50,34,37,37,72,50,61,44,47,42,62,40,29,41,40,40,30,37,23,22,39,93,85,51,31,62,75,43,60,40,53,49,42,54,41,82,49,56,62,50,42,50,51,52,34,50,54,58,64,70,38,76,64,72,54,68,53,63,49,47,55,51,50,47,50,43,45,74,77,60,64,49,73,44,66,57,72,78,45,68,83,63,81,81,73,61,52,74,68,57,40,52,48,52,46,54,51,51,51,52,53,45,50,52,49,51,52,48,50,69,73,44,87,56,55,57,63,91,78,58,78,60,60,64,52,54,55,52,50,50,55,56,54,60,68,67,76,115

pLDDT: mean 87.78, std 11.96, range [40.56, 98.5]

Nearest PDB structures (foldseek):
  8ekm-assembly1_E  TM=2.476E-01  e=1.104E+00  Clostridioides difficile R20291
  8etu-assembly1_U  TM=1.354E-01  e=1.079E-01  Saccharomyces cerevisiae S288C
  6gen-assembly1_U  TM=1.270E-01  e=3.169E-01  Saccharomyces cerevisiae S288C
  8oo7-assembly1_D  TM=1.490E-01  e=2.526E-01  Thermochaetoides thermophila
  6gen-assembly1_W  TM=1.227E-01  e=4.714E-01  Saccharomyces cerevisiae S288C